Protein AF-A0A235IX48-F1 (afdb_monomer)

Secondary structure (DSSP, 8-state):
----HHHHHHHHHHHGGG-SSHHHHHHHHHHHH-TT-HHHHT--TTS-HHHHHHHHHHHHHHH-EEETTEEHHHHHHHHHHTTS-HHHHHHHHHHHHHHHHHHHHHHHHHHHHHHHHHHHHHHTT--HHHHHHHHHHHHHHHHHHTT-STTS-----S--HHHHHHHHHHHHHHHHHHHHHHHHHHHH-TT-SSHHHHHHHHHHHHTT-S--TTT--SHHHHHGGGHHHHHHHHHHHHHHHHTT-HHHHHHHHT-EE--SSTTS--EETTHHHHHHHHHHHHHHHHHHTS--SSHHHHHHHHHHHHHHTTT-S-HHHHHHHHHHHHHHHHHHS---TTS-HHHHS----GGGT-TTHHHHHHHHHHHTHHHHHHH-TTHHHHHHHHHHHHHHHHHT-SS---SS-S-HHHHHTT---

Foldseek 3Di:
DDDDPVLLVLVLVLCLVQLQALVSVVVLLCQLQNPDDPLVVVQPSHDGSNVRSVSSVVSQVVVAASAPLHRSVLSSLVSVLVVDDPVSVVSSVVSSVVRSVVVVVVVVVVVVVLVVVLVVCLVPPPPPVLLVQLLVLLVQLLCVLQVVDVLAPQDPPDLPQRNLRSNLVVNLVSLVSNLLSLLCCLQRVLVCPCLVSNLVSLLSCLQRQFYDCVSPVALQSGLCSLLSVVLNLLSCLLSCVVSLVLVSNVSQQPHWRHDPPPPDDTFGSLCSQLSCVPRHQSSQCSNVVDPDPQSSQVVSLVSCQVSCVVRDPDSVLSSLRSLVVSLLSLLVTDGDPPQPPVSSQDRRGCQQVDLVSAVSLLVCLQVCVVSVCVNPVCSLVSQVSQLVRLVVVVPVPPDDSNGPRHCSNVSNVVHDD

Nearest PDB structures (foldseek):
  8fbj-assembly1_A  TM=2.636E-01  e=8.096E-01  synthetic construct
  6u1s-assembly1_A  TM=3.062E-01  e=4.103E+00  synthetic construct
  6rrk-assembly2_A  TM=1.353E-01  e=1.940E+00  Homo sapiens
  8tl7-assembly1_U  TM=1.921E-01  e=9.831E+00  synthetic construct

Structure (mmCIF, N/CA/C/O backbone):
data_AF-A0A235IX48-F1
#
_entry.id   AF-A0A235IX48-F1
#
loop_
_atom_site.group_PDB
_atom_site.id
_atom_site.type_symbol
_atom_site.label_atom_id
_atom_site.label_alt_id
_atom_site.label_comp_id
_atom_site.label_asym_id
_atom_site.label_entity_id
_atom_site.label_seq_id
_atom_site.pdbx_PDB_ins_code
_atom_site.Cartn_x
_atom_site.Cartn_y
_atom_site.Cartn_z
_atom_site.occupancy
_atom_site.B_iso_or_equiv
_atom_site.auth_seq_id
_atom_site.auth_comp_id
_atom_site.auth_asym_id
_atom_site.auth_atom_id
_atom_site.pdbx_PDB_model_num
ATOM 1 N N . MET A 1 1 ? -14.666 -2.554 20.106 1.00 59.78 1 MET A N 1
ATOM 2 C CA . MET A 1 1 ? -13.878 -3.597 20.797 1.00 59.78 1 MET A CA 1
ATOM 3 C C . MET A 1 1 ? -14.786 -4.240 21.837 1.00 59.78 1 MET A C 1
ATOM 5 O O . MET A 1 1 ? -15.551 -3.505 22.445 1.00 59.78 1 MET A O 1
ATOM 9 N N . ALA A 1 2 ? -14.784 -5.561 22.005 1.00 76.31 2 ALA A N 1
ATOM 10 C CA . ALA A 1 2 ? -15.552 -6.225 23.061 1.00 76.31 2 ALA A CA 1
ATOM 11 C C . ALA A 1 2 ? -14.559 -6.924 23.994 1.00 76.31 2 ALA A C 1
ATOM 13 O O . ALA A 1 2 ? -13.752 -7.715 23.519 1.00 76.31 2 ALA A O 1
ATOM 14 N N . ILE A 1 3 ? -14.584 -6.577 25.281 1.00 85.75 3 ILE A N 1
ATOM 15 C CA . ILE A 1 3 ? -13.834 -7.276 26.330 1.00 85.75 3 ILE A CA 1
ATOM 16 C C . ILE A 1 3 ? -14.759 -8.329 26.937 1.00 85.75 3 ILE A C 1
ATOM 18 O O . ILE A 1 3 ? -15.940 -8.051 27.162 1.00 85.75 3 ILE A O 1
ATOM 22 N N . SER A 1 4 ? -14.233 -9.522 27.208 1.00 89.75 4 SER A N 1
ATOM 23 C CA . SER A 1 4 ? -14.973 -10.595 27.866 1.00 89.75 4 SER A CA 1
ATOM 24 C C . SER A 1 4 ? -15.568 -10.164 29.213 1.00 89.75 4 SER A C 1
ATOM 26 O O . SER A 1 4 ? -14.981 -9.401 29.987 1.00 89.75 4 SER A O 1
ATOM 28 N N . SER A 1 5 ? -16.753 -10.694 29.531 1.00 89.06 5 SER A N 1
ATOM 29 C CA . SER A 1 5 ? -17.413 -10.458 30.822 1.00 89.06 5 SER A CA 1
ATOM 30 C C . SER A 1 5 ? -16.512 -10.810 32.003 1.00 89.06 5 SER A C 1
ATOM 32 O O . SER A 1 5 ? -16.543 -10.129 33.026 1.00 89.06 5 SER A O 1
ATOM 34 N N . ASP A 1 6 ? -15.684 -11.839 31.843 1.00 92.12 6 ASP A N 1
ATOM 35 C CA . ASP A 1 6 ? -14.804 -12.355 32.886 1.00 92.12 6 ASP A CA 1
ATOM 36 C C . ASP A 1 6 ? -13.704 -11.349 33.232 1.00 92.12 6 ASP A C 1
ATOM 38 O O . ASP A 1 6 ? -13.446 -11.098 34.412 1.00 92.12 6 ASP A O 1
ATOM 42 N N . LEU A 1 7 ? -13.109 -10.693 32.227 1.00 93.25 7 LEU A N 1
ATOM 43 C CA . LEU A 1 7 ? -12.144 -9.618 32.463 1.00 93.25 7 LEU A CA 1
ATOM 44 C C . LEU A 1 7 ? -12.790 -8.412 33.136 1.00 93.25 7 LEU A C 1
ATOM 46 O O . LEU A 1 7 ? -12.218 -7.868 34.081 1.00 93.25 7 LEU A O 1
ATOM 50 N N . ILE A 1 8 ? -14.005 -8.032 32.730 1.00 92.12 8 ILE A N 1
ATOM 51 C CA . ILE A 1 8 ? -14.738 -6.947 33.395 1.00 92.12 8 ILE A CA 1
ATOM 52 C C . ILE A 1 8 ? -14.932 -7.275 34.883 1.00 92.12 8 ILE A C 1
ATOM 54 O O . ILE A 1 8 ? -14.649 -6.431 35.735 1.00 92.12 8 ILE A O 1
ATOM 58 N N . GLN A 1 9 ? -15.334 -8.505 35.222 1.00 94.06 9 GLN A N 1
ATOM 59 C CA . GLN A 1 9 ? -15.523 -8.918 36.618 1.00 94.06 9 GLN A CA 1
ATOM 60 C C . GLN A 1 9 ? -14.233 -8.890 37.443 1.00 94.06 9 GLN A C 1
ATOM 62 O O . GLN A 1 9 ? -14.295 -8.586 38.633 1.00 94.06 9 GLN A O 1
ATOM 67 N N . LYS A 1 10 ? -13.067 -9.146 36.836 1.00 95.25 10 LYS A N 1
ATOM 68 C CA . LYS A 1 10 ? -11.769 -9.016 37.518 1.00 95.25 10 LYS A CA 1
ATOM 69 C C . LYS A 1 10 ? -11.346 -7.553 37.719 1.00 95.25 10 LYS A C 1
ATOM 71 O O . LYS A 1 10 ? -10.757 -7.222 38.744 1.00 95.25 10 LYS A O 1
ATOM 76 N N . ILE A 1 11 ? -11.663 -6.665 36.774 1.00 94.94 11 ILE A N 1
ATOM 77 C CA . ILE A 1 11 ? -11.276 -5.243 36.827 1.00 94.94 11 ILE A CA 1
ATOM 78 C C . ILE A 1 11 ? -12.102 -4.467 37.865 1.00 94.94 11 ILE A C 1
ATOM 80 O O . ILE A 1 11 ? -11.572 -3.609 38.573 1.00 94.94 11 ILE A O 1
ATOM 84 N N . LEU A 1 12 ? -13.401 -4.763 37.990 1.00 94.81 12 LEU A N 1
ATOM 85 C CA . LEU A 1 12 ? -14.306 -4.064 38.912 1.00 94.81 12 LEU A CA 1
ATOM 86 C C . LEU A 1 12 ? -13.809 -3.985 40.372 1.00 94.81 12 LEU A C 1
ATOM 88 O O . LEU A 1 12 ? -13.768 -2.874 40.909 1.00 94.81 12 LEU A O 1
ATOM 92 N N . PRO A 1 13 ? -13.454 -5.094 41.053 1.00 95.19 13 PRO A N 1
ATOM 93 C CA . PRO A 1 13 ? -12.997 -5.046 42.441 1.00 95.19 13 PRO A CA 1
ATOM 94 C C . PRO A 1 13 ? -11.660 -4.315 42.599 1.00 95.19 13 PRO A C 1
ATOM 96 O O . PRO A 1 13 ? -11.435 -3.717 43.646 1.00 95.19 13 PRO A O 1
ATOM 99 N N . LEU A 1 14 ? -10.818 -4.308 41.561 1.00 96.25 14 LEU A N 1
ATOM 100 C CA . LEU A 1 14 ? -9.519 -3.638 41.566 1.00 96.25 14 LEU A CA 1
ATOM 101 C C . LEU A 1 14 ? -9.662 -2.112 41.555 1.00 96.25 14 LEU A C 1
ATOM 103 O O . LEU A 1 14 ? -8.993 -1.416 42.314 1.00 96.25 14 LEU A O 1
ATOM 107 N N . LEU A 1 15 ? -10.559 -1.582 40.720 1.00 95.94 15 LEU A N 1
ATOM 108 C CA . LEU A 1 15 ? -10.712 -0.133 40.554 1.00 95.94 15 LEU A CA 1
ATOM 109 C C . LEU A 1 15 ? -11.521 0.534 41.675 1.00 95.94 15 LEU A C 1
ATOM 111 O O . LEU A 1 15 ? -11.293 1.704 41.983 1.00 95.94 15 LEU A O 1
ATOM 115 N N . ARG A 1 16 ? -12.466 -0.186 42.297 1.00 96.19 16 ARG A N 1
ATOM 116 C CA . ARG A 1 16 ? -13.362 0.358 43.337 1.00 96.19 16 ARG A CA 1
ATOM 117 C C . ARG A 1 16 ? -12.644 1.101 44.476 1.00 96.19 16 ARG A C 1
ATOM 119 O O . ARG A 1 16 ? -13.040 2.238 44.727 1.00 96.19 16 ARG A O 1
ATOM 126 N N . PRO A 1 17 ? -11.629 0.529 45.155 1.00 96.31 17 PRO A N 1
ATOM 127 C CA . PRO A 1 17 ? -10.967 1.214 46.268 1.00 96.31 17 PRO A CA 1
ATOM 128 C C . PRO A 1 17 ? -10.105 2.408 45.829 1.00 96.31 17 PRO A C 1
ATOM 130 O O . PRO A 1 17 ? -9.770 3.256 46.647 1.00 96.31 17 PRO A O 1
ATOM 133 N N . LEU A 1 18 ? -9.749 2.499 44.545 1.00 95.69 18 LEU A N 1
ATOM 134 C CA . LEU A 1 18 ? -8.822 3.510 44.024 1.00 95.69 18 LEU A CA 1
ATOM 135 C C . LEU A 1 18 ? -9.545 4.743 43.467 1.00 95.69 18 LEU A C 1
ATOM 137 O O . LEU A 1 18 ? -8.931 5.780 43.233 1.00 95.69 18 LEU A O 1
ATOM 141 N N . MET A 1 19 ? -10.855 4.638 43.249 1.00 96.31 19 MET A N 1
ATOM 142 C CA . MET A 1 19 ? -11.682 5.642 42.577 1.00 96.31 19 MET A CA 1
ATOM 143 C C . MET A 1 19 ? -12.926 5.987 43.398 1.00 96.31 19 MET A C 1
ATOM 145 O O . MET A 1 19 ? -14.036 6.114 42.869 1.00 96.31 19 MET A O 1
ATOM 149 N N . GLU A 1 20 ? -12.755 6.133 44.708 1.00 95.38 20 GLU A N 1
ATOM 150 C CA . GLU A 1 20 ? -13.860 6.353 45.634 1.00 95.38 20 GLU A CA 1
ATOM 151 C C . GLU A 1 20 ? -14.508 7.728 45.430 1.00 95.38 20 GLU A C 1
ATOM 153 O O . GLU A 1 20 ? -15.734 7.834 45.394 1.00 95.38 20 GLU A O 1
ATOM 158 N N . ASN A 1 21 ? -13.697 8.766 45.199 1.00 96.38 21 ASN A N 1
ATOM 159 C CA . ASN A 1 21 ? -14.169 10.142 45.036 1.00 96.38 21 ASN A CA 1
ATOM 160 C C . ASN A 1 21 ? -13.841 10.757 43.664 1.00 96.38 21 ASN A C 1
ATOM 162 O O . ASN A 1 21 ? -12.989 10.275 42.916 1.00 96.38 21 ASN A O 1
ATOM 166 N N . GLU A 1 22 ? -14.525 11.859 43.335 1.00 96.88 22 GLU A N 1
ATOM 167 C CA . GLU A 1 22 ? -14.370 12.569 42.056 1.00 96.88 22 GLU A CA 1
ATOM 168 C C . GLU A 1 22 ? -12.924 13.016 41.791 1.00 96.88 22 GLU A C 1
ATOM 170 O O . GLU A 1 22 ? -12.446 12.908 40.661 1.00 96.88 22 GLU A O 1
ATOM 175 N N . SER A 1 23 ? -12.217 13.484 42.823 1.00 96.88 23 SER A N 1
ATOM 176 C CA . SER A 1 23 ? -10.844 13.981 42.687 1.00 96.88 23 SER A CA 1
ATOM 177 C C . SER A 1 23 ? -9.891 12.874 42.230 1.00 96.88 23 SER A C 1
ATOM 179 O O . SER A 1 23 ? -9.160 13.046 41.254 1.00 96.88 23 SER A O 1
ATOM 181 N N . GLN A 1 24 ? -9.969 11.696 42.861 1.00 96.69 24 GLN A N 1
ATOM 182 C CA . GLN A 1 24 ? -9.192 10.516 42.471 1.00 96.69 24 GLN A CA 1
ATOM 183 C C . GLN A 1 24 ? -9.496 10.093 41.031 1.00 96.69 24 GLN A C 1
ATOM 185 O O . GLN A 1 24 ? -8.579 9.921 40.228 1.00 96.69 24 GLN A O 1
ATOM 190 N N . ARG A 1 25 ? -10.785 9.982 40.681 1.00 97.62 25 ARG A N 1
ATOM 191 C CA . ARG A 1 25 ? -11.232 9.602 39.329 1.00 97.62 25 ARG A CA 1
ATOM 192 C C . ARG A 1 25 ? -10.644 10.535 38.278 1.00 97.62 25 ARG A C 1
ATOM 194 O O . ARG A 1 25 ? -10.046 10.077 37.308 1.00 97.62 25 ARG A O 1
ATOM 201 N N . ARG A 1 26 ? -10.762 11.846 38.501 1.00 96.56 26 ARG A N 1
ATOM 202 C CA . ARG A 1 26 ? -10.221 12.868 37.603 1.00 96.56 26 ARG A CA 1
ATOM 203 C C . ARG A 1 26 ? -8.697 12.776 37.499 1.00 96.56 26 ARG A C 1
ATOM 205 O O . ARG A 1 26 ? -8.167 12.835 36.394 1.00 96.56 26 ARG A O 1
ATOM 212 N N . GLY A 1 27 ? -8.001 12.587 38.621 1.00 96.94 27 GLY A N 1
ATOM 213 C CA . GLY A 1 27 ? -6.542 12.468 38.660 1.00 96.94 27 GLY A CA 1
ATOM 214 C C . GLY A 1 27 ? -6.005 11.283 37.853 1.00 96.94 27 GLY A C 1
ATOM 215 O O . GLY A 1 27 ? -5.044 11.438 37.099 1.00 96.94 27 GLY A O 1
ATOM 216 N N . TYR A 1 28 ? -6.636 10.111 37.955 1.00 98.00 28 TYR A N 1
ATOM 217 C CA . TYR A 1 28 ? -6.254 8.949 37.147 1.00 98.00 28 TYR A CA 1
ATOM 218 C C . TYR A 1 28 ? -6.565 9.144 35.662 1.00 98.00 28 TYR A C 1
ATOM 220 O O . TYR A 1 28 ? -5.701 8.883 34.828 1.00 98.00 28 TYR A O 1
ATOM 228 N N . LEU A 1 29 ? -7.753 9.654 35.324 1.00 97.25 29 LEU A N 1
ATOM 229 C CA . LEU A 1 29 ? -8.148 9.865 33.927 1.00 97.25 29 LEU A CA 1
ATOM 230 C C . LEU A 1 29 ? -7.257 10.884 33.217 1.00 97.25 29 LEU A C 1
ATOM 232 O O . LEU A 1 29 ? -6.832 10.634 32.093 1.00 97.25 29 LEU A O 1
ATOM 236 N N . ILE A 1 30 ? -6.916 11.994 33.877 1.00 95.81 30 ILE A N 1
ATOM 237 C CA . ILE A 1 30 ? -6.021 13.002 33.300 1.00 95.81 30 ILE A CA 1
ATOM 238 C C . ILE A 1 30 ? -4.620 12.429 33.076 1.00 95.81 30 ILE A C 1
ATOM 240 O O . ILE A 1 30 ? -4.029 12.669 32.026 1.00 95.81 30 ILE A O 1
ATOM 244 N N . ARG A 1 31 ? -4.082 11.654 34.026 1.00 96.00 31 ARG A N 1
ATOM 245 C CA . ARG A 1 31 ? -2.760 11.027 33.865 1.00 96.00 31 ARG A CA 1
ATOM 246 C C . ARG A 1 31 ? -2.745 9.971 32.761 1.00 96.00 31 ARG A C 1
ATOM 248 O O . ARG A 1 31 ? -1.765 9.881 32.033 1.00 96.00 31 ARG A O 1
ATOM 255 N N . ALA A 1 32 ? -3.818 9.194 32.632 1.00 95.50 32 ALA A N 1
ATOM 256 C CA . ALA A 1 32 ? -3.902 8.115 31.653 1.00 95.50 32 ALA A CA 1
ATOM 257 C C . ALA A 1 32 ? -4.197 8.607 30.232 1.00 95.50 32 ALA A C 1
ATOM 259 O O . ALA A 1 32 ? -3.683 8.041 29.270 1.00 95.50 32 ALA A O 1
ATOM 260 N N . LEU A 1 33 ? -5.035 9.638 30.094 1.00 94.38 33 LEU A N 1
ATOM 261 C CA . LEU A 1 33 ? -5.632 10.026 28.813 1.00 94.38 33 LEU A CA 1
ATOM 262 C C . LEU A 1 33 ? -5.262 11.457 28.373 1.00 94.38 33 LEU A C 1
ATOM 264 O O . LEU A 1 33 ? -5.494 11.819 27.219 1.00 94.38 33 LEU A O 1
ATOM 268 N N . GLY A 1 34 ? -4.694 12.268 29.271 1.00 93.00 34 GLY A N 1
ATOM 269 C CA . GLY A 1 34 ? -4.391 13.688 29.069 1.00 93.00 34 GLY A CA 1
ATOM 270 C C . GLY A 1 34 ? -5.505 14.630 29.545 1.00 93.00 34 GLY A C 1
ATOM 271 O O . GLY A 1 34 ? -6.558 14.209 30.015 1.00 93.00 34 GLY A O 1
ATOM 272 N N . THR A 1 35 ? -5.292 15.941 29.437 1.00 85.38 35 THR A N 1
ATOM 273 C CA . THR A 1 35 ? -6.339 16.951 29.668 1.00 85.38 35 THR A CA 1
ATOM 274 C C . THR A 1 35 ? -7.101 17.172 28.357 1.00 85.38 35 THR A C 1
ATOM 276 O O . THR A 1 35 ? -6.477 17.612 27.396 1.00 85.38 35 THR A O 1
ATOM 279 N N . ASN A 1 36 ? -8.416 16.914 28.306 1.00 81.44 36 ASN A N 1
ATOM 280 C CA . ASN A 1 36 ? -9.306 17.074 27.127 1.00 81.44 36 ASN A CA 1
ATOM 281 C C . ASN A 1 36 ? -9.435 15.872 26.173 1.00 81.44 36 ASN A C 1
ATOM 283 O O . ASN A 1 36 ? -9.589 16.039 24.964 1.00 81.44 36 ASN A O 1
ATOM 287 N N . THR A 1 37 ? -9.431 14.648 26.696 1.00 84.56 37 THR A N 1
ATOM 288 C CA . THR A 1 37 ? -9.814 13.474 25.894 1.00 84.56 37 THR A CA 1
ATOM 289 C C . THR A 1 37 ? -11.340 13.409 25.744 1.00 84.56 37 THR A C 1
ATOM 291 O O . THR A 1 37 ? -12.023 13.508 26.766 1.00 84.56 37 THR A O 1
ATOM 294 N N . PRO A 1 38 ? -11.900 13.164 24.540 1.00 85.94 38 PRO A N 1
ATOM 295 C CA . PRO A 1 38 ? -13.350 13.119 24.321 1.00 85.94 38 PRO A CA 1
ATOM 296 C C . PRO A 1 38 ? -14.118 12.211 25.290 1.00 85.94 38 PRO A C 1
ATOM 298 O O . PRO A 1 38 ? -15.172 12.593 25.790 1.00 85.94 38 PRO A O 1
ATOM 301 N N . VAL A 1 39 ? -13.543 11.054 25.636 1.00 87.88 39 VAL A N 1
ATOM 302 C CA . VAL A 1 39 ? -14.143 10.094 26.576 1.00 87.88 39 VAL A CA 1
ATOM 303 C C . VAL A 1 39 ? -14.400 10.685 27.967 1.00 87.88 39 VAL A C 1
ATOM 305 O O . VAL A 1 39 ? -15.334 10.277 28.647 1.00 87.88 39 VAL A O 1
ATOM 308 N N . GLN A 1 40 ? -13.635 11.697 28.396 1.00 87.94 40 GLN A N 1
ATOM 309 C CA . GLN A 1 40 ? -13.856 12.347 29.692 1.00 87.94 40 GLN A CA 1
ATOM 310 C C . GLN A 1 40 ? -15.168 13.138 29.728 1.00 87.94 40 GLN A C 1
ATOM 312 O O . GLN A 1 40 ? -15.763 13.256 30.795 1.00 87.94 40 GLN A O 1
ATOM 317 N N . TYR A 1 41 ? -15.648 13.642 28.586 1.00 89.19 41 TYR A N 1
ATOM 318 C CA . TYR A 1 41 ? -16.906 14.392 28.511 1.00 89.19 41 TYR A CA 1
ATOM 319 C C . TYR A 1 41 ? -18.146 13.495 28.610 1.00 89.19 41 TYR A C 1
ATOM 321 O O . TYR A 1 41 ? -19.230 13.988 28.907 1.00 89.19 41 TYR A O 1
ATOM 329 N N . HIS A 1 42 ? -17.995 12.186 28.393 1.00 90.06 42 HIS A N 1
ATOM 330 C CA . HIS A 1 42 ? -19.080 11.209 28.530 1.00 90.06 42 HIS A CA 1
ATOM 331 C C . HIS A 1 42 ? -19.199 10.655 29.957 1.00 90.06 42 HIS A C 1
ATOM 333 O O . HIS A 1 42 ? -20.180 9.998 30.306 1.00 90.06 42 HIS A O 1
ATOM 339 N N . LEU A 1 43 ? -18.204 10.919 30.809 1.00 94.00 43 LEU A N 1
ATOM 340 C CA . LEU A 1 43 ? -18.138 10.374 32.157 1.00 94.00 43 LEU A CA 1
ATOM 341 C C . LEU A 1 43 ? -18.693 11.359 33.184 1.00 94.00 43 LEU A C 1
ATOM 343 O O . LEU A 1 43 ? -18.150 12.436 33.422 1.00 94.00 43 LEU A O 1
ATOM 347 N N . VAL A 1 44 ? -19.744 10.937 33.883 1.00 95.06 44 VAL A N 1
ATOM 348 C CA . VAL A 1 44 ? -20.315 11.690 35.003 1.00 95.06 44 VAL A CA 1
ATOM 349 C C . VAL A 1 44 ? -19.575 11.322 36.296 1.00 95.06 44 VAL A C 1
ATOM 351 O O . VAL A 1 44 ? -19.901 10.339 36.969 1.00 95.06 44 VAL A O 1
ATOM 354 N N . LEU A 1 45 ? -18.545 12.106 36.638 1.00 95.62 45 LEU A N 1
ATOM 355 C CA . LEU A 1 45 ? -17.584 11.781 37.706 1.00 95.62 45 LEU A CA 1
ATOM 356 C C . LEU A 1 45 ? -18.156 11.800 39.131 1.00 95.62 45 LEU A C 1
ATOM 358 O O . LEU A 1 45 ? -17.515 11.254 40.025 1.00 95.62 45 LEU A O 1
ATOM 362 N N . ASN A 1 46 ? -19.328 12.394 39.363 1.00 94.31 46 ASN A N 1
ATOM 363 C CA . ASN A 1 46 ? -19.963 12.493 40.684 1.00 94.31 46 ASN A CA 1
ATOM 364 C C . ASN A 1 46 ? -20.984 11.369 40.968 1.00 94.31 46 ASN A C 1
ATOM 366 O O . ASN A 1 46 ? -21.691 11.406 41.973 1.00 94.31 46 ASN A O 1
ATOM 370 N N . THR A 1 47 ? -21.064 10.352 40.105 1.00 95.56 47 THR A N 1
ATOM 371 C CA . THR A 1 47 ? -21.942 9.189 40.309 1.00 95.56 47 THR A CA 1
ATOM 372 C C . THR A 1 47 ? -21.408 8.234 41.391 1.00 95.56 47 THR A C 1
ATOM 374 O O . THR A 1 47 ? -20.205 8.213 41.664 1.00 95.56 47 THR A O 1
ATOM 377 N N . PRO A 1 48 ? -22.257 7.407 42.032 1.00 97.31 48 PRO A N 1
ATOM 378 C CA . PRO A 1 48 ? -21.788 6.398 42.985 1.00 97.31 48 PRO A CA 1
ATOM 379 C C . PRO A 1 48 ? -20.762 5.442 42.359 1.00 97.31 48 PRO A C 1
ATOM 381 O O . PRO A 1 48 ? -20.940 5.021 41.216 1.00 97.31 48 PRO A O 1
ATOM 384 N N . THR A 1 49 ? -19.725 5.041 43.107 1.00 95.88 49 THR A N 1
ATOM 385 C CA . THR A 1 49 ? -18.603 4.215 42.598 1.00 95.88 49 THR A CA 1
ATOM 386 C C . THR A 1 49 ? -19.073 2.938 41.895 1.00 95.88 49 THR A C 1
ATOM 388 O O . THR A 1 49 ? -18.558 2.584 40.838 1.00 95.88 49 THR A O 1
ATOM 391 N N . ASN A 1 50 ? -20.109 2.282 42.426 1.00 94.25 50 ASN A N 1
ATOM 392 C CA . ASN A 1 50 ? -20.667 1.054 41.850 1.00 94.25 50 ASN A CA 1
ATOM 393 C C . ASN A 1 50 ? -21.292 1.245 40.460 1.00 94.25 50 ASN A C 1
ATOM 395 O O . ASN A 1 50 ? -21.353 0.282 39.703 1.00 94.25 50 ASN A O 1
ATOM 399 N N . ASN A 1 51 ? -21.710 2.466 40.121 1.00 95.56 51 ASN A N 1
ATOM 400 C CA . ASN A 1 51 ? -22.241 2.814 38.804 1.00 95.56 51 ASN A CA 1
ATOM 401 C C . ASN A 1 51 ? -21.150 3.426 37.916 1.00 95.56 51 ASN A C 1
ATOM 403 O O . ASN A 1 51 ? -21.109 3.167 36.716 1.00 95.56 51 ASN A O 1
ATOM 407 N N . PHE A 1 52 ? -20.247 4.205 38.517 1.00 96.75 52 PHE A N 1
ATOM 408 C CA . PHE A 1 52 ? -19.167 4.884 37.812 1.00 96.75 52 PHE A CA 1
ATOM 409 C C . PHE A 1 52 ? -18.202 3.901 37.138 1.00 96.75 52 PHE A C 1
ATOM 411 O O . PHE A 1 52 ? -17.921 4.050 35.955 1.00 96.75 52 PHE A O 1
ATOM 418 N N . ILE A 1 53 ? -17.711 2.886 37.862 1.00 97.06 53 ILE A N 1
ATOM 419 C CA . ILE A 1 53 ? -16.657 1.996 37.343 1.00 97.06 53 ILE A CA 1
ATOM 420 C C . ILE A 1 53 ? -17.125 1.152 36.143 1.00 97.06 53 ILE A C 1
ATOM 422 O O . ILE A 1 53 ? -16.409 1.138 35.143 1.00 97.06 53 ILE A O 1
ATOM 426 N N . PRO A 1 54 ? -18.303 0.491 36.158 1.00 95.50 54 PRO A N 1
ATOM 427 C CA . PRO A 1 54 ? -18.796 -0.201 34.966 1.00 95.50 54 PRO A CA 1
ATOM 428 C C . PRO A 1 54 ? -18.961 0.734 33.762 1.00 95.50 54 PRO A C 1
ATOM 430 O O . PRO A 1 54 ? -18.561 0.380 32.655 1.00 95.50 54 PRO A O 1
ATOM 433 N N . ASN A 1 55 ? -19.499 1.940 33.982 1.00 95.81 55 ASN A N 1
ATOM 434 C CA . ASN A 1 55 ? -19.660 2.929 32.917 1.00 95.81 55 ASN A CA 1
ATOM 435 C C . ASN A 1 55 ? -18.305 3.371 32.347 1.00 95.81 55 ASN A C 1
ATOM 437 O O . ASN A 1 55 ? -18.133 3.430 31.137 1.00 95.81 55 ASN A O 1
ATOM 441 N N . LEU A 1 56 ? -17.320 3.603 33.218 1.00 97.00 56 LEU A N 1
ATOM 442 C CA . LEU A 1 56 ? -15.955 3.937 32.829 1.00 97.00 56 LEU A CA 1
ATOM 443 C C . LEU A 1 56 ? -15.332 2.858 31.940 1.00 97.00 56 LEU A C 1
ATOM 445 O O . LEU A 1 56 ? -14.775 3.181 30.896 1.00 97.00 56 LEU A O 1
ATOM 449 N N . ILE A 1 57 ? -15.422 1.586 32.339 1.00 96.25 57 ILE A N 1
ATOM 450 C CA . ILE A 1 57 ? -14.862 0.481 31.552 1.00 96.25 57 ILE A CA 1
ATOM 451 C C . ILE A 1 57 ? -15.518 0.441 30.169 1.00 96.25 57 ILE A C 1
ATOM 453 O O . ILE A 1 57 ? -14.808 0.378 29.169 1.00 96.25 57 ILE A O 1
ATOM 457 N N . ASN A 1 58 ? -16.849 0.540 30.101 1.00 93.56 58 ASN A N 1
ATOM 458 C CA . ASN A 1 58 ? -17.579 0.522 28.834 1.00 93.56 58 ASN A CA 1
ATOM 459 C C . ASN A 1 58 ? -17.178 1.682 27.916 1.00 93.56 58 ASN A C 1
ATOM 461 O O . ASN A 1 58 ? -16.895 1.451 26.744 1.00 93.56 58 ASN A O 1
ATOM 465 N N . GLU A 1 59 ? -17.090 2.902 28.447 1.00 95.31 59 GLU A N 1
ATOM 466 C CA . GLU A 1 59 ? -16.670 4.076 27.678 1.00 95.31 59 GLU A CA 1
ATOM 467 C C . GLU A 1 59 ? -15.218 3.956 27.193 1.00 95.31 59 GLU A C 1
ATOM 469 O O . GLU A 1 59 ? -14.932 4.276 26.045 1.00 95.31 59 GLU A O 1
ATOM 474 N N . LEU A 1 60 ? -14.293 3.430 28.006 1.00 94.94 60 LEU A N 1
ATOM 475 C CA . LEU A 1 60 ? -12.902 3.216 27.581 1.00 94.94 60 LEU A CA 1
ATOM 476 C C . LEU A 1 60 ? -12.771 2.119 26.521 1.00 94.94 60 LEU A C 1
ATOM 478 O O . LEU A 1 60 ? -11.963 2.239 25.601 1.00 94.94 60 LEU A O 1
ATOM 482 N N . VAL A 1 61 ? -13.565 1.054 26.631 1.00 91.56 61 VAL A N 1
ATOM 483 C CA . VAL A 1 61 ? -13.610 -0.025 25.636 1.00 91.56 61 VAL A CA 1
ATOM 484 C C . VAL A 1 61 ? -14.230 0.460 24.326 1.00 91.56 61 VAL A C 1
ATOM 486 O O . VAL A 1 61 ? -13.741 0.103 23.251 1.00 91.56 61 VAL A O 1
ATOM 489 N N . ALA A 1 62 ? -15.275 1.286 24.403 1.00 88.69 62 ALA A N 1
ATOM 490 C CA . ALA A 1 62 ? -15.905 1.915 23.247 1.00 88.69 62 ALA A CA 1
ATOM 491 C C . ALA A 1 62 ? -14.976 2.938 22.578 1.00 88.69 62 ALA A C 1
ATOM 493 O O . ALA A 1 62 ? -14.904 2.984 21.353 1.00 88.69 62 ALA A O 1
ATOM 494 N N . PHE A 1 63 ? -14.228 3.703 23.377 1.00 90.62 63 PHE A N 1
ATOM 495 C CA . PHE A 1 63 ? -13.220 4.645 22.897 1.00 90.62 63 PHE A CA 1
ATOM 496 C C . PHE A 1 63 ? -12.065 3.940 22.167 1.00 90.62 63 PHE A C 1
ATOM 498 O O . PHE A 1 63 ? -11.514 4.487 21.216 1.00 90.62 63 PHE A O 1
ATOM 505 N N . GLY A 1 64 ? -11.731 2.707 22.561 1.00 91.81 64 GLY A N 1
ATOM 506 C CA . GLY A 1 64 ? -10.735 1.883 21.880 1.00 91.81 64 GLY A CA 1
ATOM 507 C C . GLY A 1 64 ? -9.314 2.214 22.326 1.00 91.81 64 GLY A C 1
ATOM 508 O O . GLY A 1 64 ? -8.920 1.872 23.442 1.00 91.81 64 GLY A O 1
ATOM 509 N N . GLU A 1 65 ? -8.528 2.848 21.459 1.00 90.75 65 GLU A N 1
ATOM 510 C CA . GLU A 1 65 ? -7.105 3.124 21.684 1.00 90.75 65 GLU A CA 1
ATOM 511 C C . GLU A 1 65 ? -6.833 4.623 21.856 1.00 90.75 65 GLU A C 1
ATOM 513 O O . GLU A 1 65 ? -7.394 5.457 21.150 1.00 90.75 65 GLU A O 1
ATOM 518 N N . ILE A 1 66 ? -5.958 4.983 22.803 1.00 89.56 66 ILE A N 1
ATOM 519 C CA . ILE A 1 66 ? -5.512 6.384 22.974 1.00 89.56 66 ILE A CA 1
ATOM 520 C C . ILE A 1 66 ? -4.369 6.746 22.027 1.00 89.56 66 ILE A C 1
ATOM 522 O O . ILE A 1 66 ? -4.165 7.907 21.678 1.00 89.56 66 ILE A O 1
ATOM 526 N N . SER A 1 67 ? -3.612 5.733 21.640 1.00 81.38 67 SER A N 1
ATOM 527 C CA . SER A 1 67 ? -2.556 5.748 20.648 1.00 81.38 67 SER A CA 1
ATOM 528 C C . SER A 1 67 ? -2.425 4.316 20.138 1.00 81.38 67 SER A C 1
ATOM 530 O O . SER A 1 67 ? -2.856 3.395 20.834 1.00 81.38 67 SER A O 1
ATOM 532 N N . PRO A 1 68 ? -1.790 4.093 18.993 1.00 77.62 68 PRO A N 1
ATOM 533 C CA . PRO A 1 68 ? -1.863 2.798 18.337 1.00 77.62 68 PRO A CA 1
ATOM 534 C C . PRO A 1 68 ? -1.216 1.700 19.160 1.00 77.62 68 PRO A C 1
ATOM 536 O O . PRO A 1 68 ? -0.130 1.890 19.719 1.00 77.62 68 PR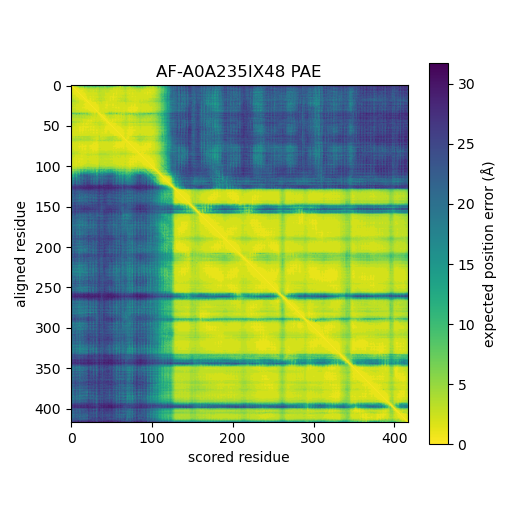O A O 1
ATOM 539 N N . GLY A 1 69 ? -1.909 0.573 19.281 1.00 80.44 69 GLY A N 1
ATOM 540 C CA . GLY A 1 69 ? -1.493 -0.542 20.127 1.00 80.44 69 GLY A CA 1
ATOM 541 C C . GLY A 1 69 ? -1.561 -0.240 21.627 1.00 80.44 69 GLY A C 1
ATOM 542 O O . GLY A 1 69 ? -1.087 -1.040 22.438 1.00 80.44 69 GLY A O 1
ATOM 543 N N . LYS A 1 70 ? -2.145 0.898 22.025 1.00 86.31 70 LYS A N 1
ATOM 544 C CA . LYS A 1 70 ? -2.354 1.281 23.423 1.00 86.31 70 LYS A CA 1
ATOM 545 C C . LYS A 1 70 ? -3.845 1.501 23.702 1.00 86.31 70 LYS A C 1
ATOM 547 O O . LYS A 1 70 ? -4.331 2.639 23.657 1.00 86.31 70 LYS A O 1
ATOM 552 N N . PRO A 1 71 ? -4.580 0.426 24.049 1.00 93.31 71 PRO A N 1
ATOM 553 C CA . PRO A 1 71 ? -5.967 0.522 24.484 1.00 93.31 71 PRO A CA 1
ATOM 554 C C . PRO A 1 71 ? -6.121 1.496 25.655 1.00 93.31 71 PRO A C 1
ATOM 556 O O . PRO A 1 71 ? -5.319 1.487 26.593 1.00 93.31 71 PRO A O 1
ATOM 559 N N . ALA A 1 72 ? -7.175 2.308 25.634 1.00 95.12 72 ALA A N 1
ATOM 560 C CA . ALA A 1 72 ? -7.439 3.320 26.656 1.00 95.12 72 ALA A CA 1
ATOM 561 C C . ALA A 1 72 ? -7.567 2.708 28.058 1.00 95.12 72 ALA A C 1
ATOM 563 O O . ALA A 1 72 ? -7.059 3.251 29.039 1.00 95.12 72 ALA A O 1
ATOM 564 N N . LEU A 1 73 ? -8.184 1.526 28.138 1.00 96.62 73 LEU A N 1
ATOM 565 C CA . LEU A 1 73 ? -8.279 0.759 29.375 1.00 96.62 73 LEU A CA 1
ATOM 566 C C . LEU A 1 73 ? -6.904 0.299 29.883 1.00 96.62 73 LEU A C 1
ATOM 568 O O . LEU A 1 73 ? -6.640 0.392 31.079 1.00 96.62 73 LEU A O 1
ATOM 572 N N . CYS A 1 74 ? -6.010 -0.141 28.991 1.00 96.44 74 CYS A N 1
ATOM 573 C CA . CYS A 1 74 ? -4.644 -0.506 29.370 1.00 96.44 74 CYS A CA 1
ATOM 574 C C . CYS A 1 74 ? -3.869 0.709 29.885 1.00 96.44 74 CYS A C 1
ATOM 576 O O . CYS A 1 74 ? -3.199 0.606 30.905 1.00 96.44 74 CYS A O 1
ATOM 578 N N . ALA A 1 75 ? -4.007 1.867 29.235 1.00 96.50 75 ALA A N 1
ATOM 579 C CA . ALA A 1 75 ? -3.367 3.100 29.686 1.00 96.50 75 ALA A CA 1
ATOM 580 C C . ALA A 1 75 ? -3.816 3.509 31.097 1.00 96.50 75 ALA A C 1
ATOM 582 O O . ALA A 1 75 ? -2.993 3.920 31.913 1.00 96.50 75 ALA A O 1
ATOM 583 N N . LEU A 1 76 ? -5.108 3.359 31.406 1.00 97.88 76 LEU A N 1
ATOM 584 C CA . LEU A 1 76 ? -5.627 3.611 32.748 1.00 97.88 76 LEU A CA 1
ATOM 585 C C . LEU A 1 76 ? -5.019 2.658 33.783 1.00 97.88 76 LEU A C 1
ATOM 587 O O . LEU A 1 76 ? -4.565 3.104 34.835 1.00 97.88 76 LEU A O 1
ATOM 591 N N . LEU A 1 77 ? -5.002 1.359 33.480 1.00 97.75 77 LEU A N 1
ATOM 592 C CA . LEU A 1 77 ? -4.448 0.341 34.370 1.00 97.75 77 LEU A CA 1
ATOM 593 C C . LEU A 1 77 ? -2.943 0.540 34.606 1.00 97.75 77 LEU A C 1
ATOM 595 O O . LEU A 1 77 ? -2.494 0.403 35.739 1.00 97.75 77 LEU A O 1
ATOM 599 N N . GLU A 1 78 ? -2.183 0.936 33.582 1.00 97.62 78 GLU A N 1
ATOM 600 C CA . GLU A 1 78 ? -0.757 1.270 33.699 1.00 97.62 78 GLU A CA 1
ATOM 601 C C . GLU A 1 78 ? -0.509 2.443 34.654 1.00 97.62 78 GLU A C 1
ATOM 603 O O . GLU A 1 78 ? 0.407 2.381 35.463 1.00 97.62 78 GLU A O 1
ATOM 608 N N . VAL A 1 79 ? -1.330 3.496 34.617 1.00 97.62 79 VAL A N 1
ATOM 609 C CA . VAL A 1 79 ? -1.189 4.613 35.570 1.00 97.62 79 VAL A CA 1
ATOM 610 C C . VAL A 1 79 ? -1.527 4.173 36.989 1.00 97.62 79 VAL A C 1
ATOM 612 O O . VAL A 1 79 ? -0.840 4.554 37.931 1.00 97.62 79 VAL A O 1
ATOM 615 N N . ILE A 1 80 ? -2.581 3.375 37.154 1.00 97.81 80 ILE A N 1
ATOM 616 C CA . ILE A 1 80 ? -2.993 2.872 38.467 1.00 97.81 80 ILE A CA 1
ATOM 617 C C . ILE A 1 80 ? -1.916 1.975 39.077 1.00 97.81 80 ILE A C 1
ATOM 619 O O . ILE A 1 80 ? -1.652 2.062 40.273 1.00 97.81 80 ILE A O 1
ATOM 623 N N . ARG A 1 81 ? -1.271 1.149 38.250 1.00 97.69 81 ARG A N 1
ATOM 624 C CA . ARG A 1 81 ? -0.169 0.267 38.638 1.00 97.69 81 ARG A CA 1
ATOM 625 C C . ARG A 1 81 ? 0.953 1.001 39.370 1.00 97.69 81 ARG A C 1
ATOM 627 O O . ARG A 1 81 ? 1.526 0.446 40.302 1.00 97.69 81 ARG A O 1
ATOM 634 N N . GLU A 1 82 ? 1.256 2.235 38.982 1.00 97.44 82 GLU A N 1
ATOM 635 C CA . GLU A 1 82 ? 2.335 3.015 39.597 1.00 97.44 82 GLU A CA 1
ATOM 636 C C . GLU A 1 82 ? 2.007 3.495 41.024 1.00 97.44 82 GLU A C 1
ATOM 638 O O . GLU A 1 82 ? 2.923 3.773 41.795 1.00 97.44 82 GLU A O 1
ATOM 643 N N . ASP A 1 83 ? 0.726 3.520 41.411 1.00 96.25 83 ASP A N 1
ATOM 644 C CA . ASP A 1 83 ? 0.259 4.055 42.700 1.00 96.25 83 ASP A CA 1
ATOM 645 C C . ASP A 1 83 ? -0.191 2.973 43.705 1.00 96.25 83 ASP A C 1
ATOM 647 O O . ASP A 1 83 ? -0.693 3.298 44.785 1.00 96.25 83 ASP A O 1
ATOM 651 N N . VAL A 1 84 ? -0.046 1.687 43.374 1.00 95.94 84 VAL A N 1
ATOM 652 C CA . VAL A 1 84 ? -0.515 0.565 44.210 1.00 95.94 84 VAL A CA 1
ATOM 653 C C . VAL A 1 84 ? 0.628 -0.295 44.761 1.00 95.94 84 VAL A C 1
ATOM 655 O O . VAL A 1 84 ? 1.768 -0.228 44.299 1.00 95.94 84 VAL A O 1
ATOM 658 N N . GLY A 1 85 ? 0.321 -1.112 45.775 1.00 96.56 85 GLY A N 1
ATOM 659 C CA . GLY A 1 85 ? 1.247 -2.100 46.338 1.00 96.56 85 GLY A CA 1
ATOM 660 C C . GLY A 1 85 ? 1.605 -3.218 45.352 1.00 96.56 85 GLY A C 1
ATOM 661 O O . GLY A 1 85 ? 0.898 -3.450 44.371 1.00 96.56 85 GLY A O 1
ATOM 662 N N . GLU A 1 86 ? 2.716 -3.915 45.611 1.00 95.88 86 GLU A N 1
ATOM 663 C CA . GLU A 1 86 ? 3.248 -4.966 44.724 1.00 95.88 86 GLU A CA 1
ATOM 664 C C . GLU A 1 86 ? 2.261 -6.116 44.470 1.00 95.88 86 GLU A C 1
ATOM 666 O O . GLU A 1 86 ? 2.201 -6.655 43.368 1.00 95.88 86 GLU A O 1
ATOM 671 N N . ASP A 1 87 ? 1.432 -6.456 45.453 1.00 94.44 87 ASP A N 1
ATOM 672 C CA . ASP A 1 87 ? 0.368 -7.454 45.333 1.00 94.44 87 ASP A CA 1
ATOM 673 C C . ASP A 1 87 ? -0.671 -7.075 44.262 1.00 94.44 87 ASP A C 1
ATOM 675 O O . ASP A 1 87 ? -1.039 -7.885 43.404 1.00 94.44 87 ASP A O 1
ATOM 679 N N . VAL A 1 88 ? -1.101 -5.813 44.261 1.00 95.19 88 VAL A N 1
ATOM 680 C CA . VAL A 1 88 ? -2.045 -5.292 43.268 1.00 95.19 88 VAL A CA 1
ATOM 681 C C . VAL A 1 88 ? -1.358 -5.097 41.915 1.00 95.19 88 VAL A C 1
ATOM 683 O O . VAL A 1 88 ? -1.980 -5.376 40.890 1.00 95.19 88 VAL A O 1
ATOM 686 N N . LYS A 1 89 ? -0.078 -4.694 41.876 1.00 97.38 89 LYS A N 1
ATOM 687 C CA . LYS A 1 89 ? 0.686 -4.574 40.618 1.00 97.38 89 LYS A CA 1
ATOM 688 C C . LYS A 1 89 ? 0.725 -5.882 39.841 1.00 97.38 89 LYS A C 1
ATOM 690 O O . LYS A 1 89 ? 0.440 -5.865 38.648 1.00 97.38 89 LYS A O 1
ATOM 695 N N . VAL A 1 90 ? 1.003 -7.003 40.512 1.00 96.31 90 VAL A N 1
ATOM 696 C CA . VAL A 1 90 ? 1.007 -8.333 39.876 1.00 96.31 90 VAL A CA 1
ATOM 697 C C . VAL A 1 90 ? -0.358 -8.642 39.256 1.00 96.31 90 VAL A C 1
ATOM 699 O O . VAL A 1 90 ? -0.432 -9.069 38.107 1.00 96.31 90 VAL A O 1
ATOM 702 N N . SER A 1 91 ? -1.444 -8.337 39.971 1.00 95.69 91 SER A N 1
ATOM 703 C CA . SER A 1 91 ? -2.808 -8.536 39.462 1.00 95.69 91 SER A CA 1
ATOM 704 C C . SER A 1 91 ? -3.113 -7.653 38.240 1.00 95.69 91 SER A C 1
ATOM 706 O O . SER A 1 91 ? -3.769 -8.096 37.297 1.00 95.69 91 SER A O 1
ATOM 708 N N . ILE A 1 92 ? -2.630 -6.404 38.229 1.00 97.00 92 ILE A N 1
ATOM 709 C CA . ILE A 1 92 ? -2.753 -5.506 37.070 1.00 97.00 92 ILE A CA 1
ATOM 710 C C . ILE A 1 92 ? -1.938 -6.034 35.886 1.00 97.00 92 ILE A C 1
ATOM 712 O O . ILE A 1 92 ? -2.431 -6.008 34.760 1.00 97.00 92 ILE A O 1
ATOM 716 N N . ASP A 1 93 ? -0.723 -6.528 36.120 1.00 95.75 93 ASP A N 1
ATOM 717 C CA . ASP A 1 93 ? 0.154 -7.056 35.072 1.00 95.75 93 ASP A CA 1
ATOM 718 C C . ASP A 1 93 ? -0.458 -8.287 34.384 1.00 95.75 93 ASP A C 1
ATOM 720 O O . ASP A 1 93 ? -0.434 -8.390 33.153 1.00 95.75 93 ASP A O 1
ATOM 724 N N . GLU A 1 94 ? -1.090 -9.178 35.152 1.00 96.12 94 GLU A N 1
ATOM 725 C CA . GLU A 1 94 ? -1.858 -10.304 34.610 1.00 96.12 94 GLU A CA 1
ATOM 726 C C . GLU A 1 94 ? -3.060 -9.831 33.779 1.00 96.12 94 GLU A C 1
ATOM 728 O O . GLU A 1 94 ? -3.251 -10.292 32.653 1.00 96.12 94 GLU A O 1
ATOM 733 N N . LEU A 1 95 ? -3.824 -8.850 34.270 1.00 96.06 95 LEU A N 1
ATOM 734 C CA . LEU A 1 95 ? -4.954 -8.280 33.528 1.00 96.06 95 LEU A CA 1
ATOM 735 C C . LEU A 1 95 ? -4.526 -7.605 32.226 1.00 96.06 95 LEU A C 1
ATOM 737 O O . LEU A 1 95 ? -5.167 -7.790 31.193 1.00 96.06 95 LEU A O 1
ATOM 741 N N . LEU A 1 96 ? -3.443 -6.829 32.252 1.00 95.00 96 LEU A N 1
ATOM 742 C CA . LEU A 1 96 ? -2.892 -6.189 31.060 1.00 95.00 96 LEU A CA 1
ATOM 743 C C . LEU A 1 96 ? -2.484 -7.230 30.018 1.00 95.00 96 LEU A C 1
ATOM 745 O O . LEU A 1 96 ? -2.740 -7.037 28.827 1.00 95.00 96 LEU A O 1
ATOM 749 N N . LYS A 1 97 ? -1.877 -8.338 30.456 1.00 93.12 97 LYS A N 1
ATOM 750 C CA . LYS A 1 97 ? -1.518 -9.454 29.581 1.00 93.12 97 LYS A CA 1
ATOM 751 C C . LYS A 1 97 ? -2.759 -10.102 28.961 1.00 93.12 97 LYS A C 1
ATOM 753 O O . LYS A 1 97 ? -2.783 -10.273 27.742 1.00 93.12 97 LYS A O 1
ATOM 758 N N . ASP A 1 98 ? -3.780 -10.400 29.762 1.00 93.50 98 ASP A N 1
ATOM 759 C CA . ASP A 1 98 ? -5.016 -11.032 29.290 1.00 93.50 98 ASP A CA 1
ATOM 760 C C . ASP A 1 98 ? -5.774 -10.135 28.292 1.00 93.50 98 ASP A C 1
ATOM 762 O O . ASP A 1 98 ? -6.150 -10.594 27.215 1.00 93.50 98 ASP A O 1
ATOM 766 N N . ILE A 1 99 ? -5.931 -8.837 28.592 1.00 90.94 99 ILE A N 1
ATOM 767 C CA . ILE A 1 99 ? -6.606 -7.869 27.704 1.00 90.94 99 ILE A CA 1
ATOM 768 C C . ILE A 1 99 ? -5.876 -7.768 26.359 1.00 90.94 99 ILE A C 1
ATOM 770 O O . ILE A 1 99 ? -6.506 -7.777 25.300 1.00 90.94 99 ILE A O 1
ATOM 774 N N . ARG A 1 100 ? -4.539 -7.677 26.378 1.00 88.69 100 ARG A N 1
ATOM 775 C CA . ARG A 1 100 ? -3.735 -7.597 25.149 1.00 88.69 100 ARG A CA 1
ATOM 776 C C . ARG A 1 100 ? -3.847 -8.880 24.325 1.00 88.69 100 ARG A C 1
ATOM 778 O O . ARG A 1 100 ? -3.994 -8.799 23.108 1.00 88.69 100 ARG A O 1
ATOM 785 N N . ALA A 1 101 ? -3.825 -10.046 24.969 1.00 85.75 101 ALA A N 1
ATOM 786 C CA . ALA A 1 101 ? -4.006 -11.327 24.292 1.00 85.75 101 ALA A CA 1
ATOM 787 C C . ALA A 1 101 ? -5.405 -11.457 23.663 1.00 85.75 101 ALA A C 1
ATOM 789 O O . ALA A 1 101 ? -5.525 -11.900 22.519 1.00 85.75 101 ALA A O 1
ATOM 790 N N . GLU A 1 102 ? -6.456 -11.027 24.367 1.00 85.31 102 GLU A N 1
ATOM 791 C CA . GLU A 1 102 ? -7.828 -11.044 23.852 1.00 85.31 102 GLU A CA 1
ATOM 792 C C . GLU A 1 102 ? -7.998 -10.090 22.660 1.00 85.31 102 GLU A C 1
ATOM 794 O O . GLU A 1 102 ? -8.618 -10.456 21.662 1.00 85.31 102 GLU A O 1
ATOM 799 N N . ASN A 1 103 ? -7.371 -8.910 22.700 1.00 76.75 103 ASN A N 1
ATOM 800 C CA . ASN A 1 103 ? -7.374 -7.975 21.574 1.00 76.75 103 ASN A CA 1
ATOM 801 C C . ASN A 1 103 ? -6.686 -8.554 20.333 1.00 76.75 103 ASN A C 1
ATOM 803 O O . ASN A 1 103 ? -7.250 -8.486 19.243 1.00 76.75 103 ASN A O 1
ATOM 807 N N . ILE A 1 104 ? -5.520 -9.188 20.491 1.00 75.44 104 ILE A N 1
ATOM 808 C CA . ILE A 1 104 ? -4.826 -9.861 19.382 1.00 75.44 104 ILE A CA 1
ATOM 809 C C . ILE A 1 104 ? -5.701 -10.984 18.801 1.00 75.44 104 ILE A C 1
ATOM 811 O O . ILE A 1 104 ? -5.813 -11.120 17.584 1.00 75.44 104 ILE A O 1
ATOM 815 N N . CYS A 1 105 ? -6.364 -11.765 19.659 1.00 65.50 105 CYS A N 1
ATOM 816 C CA . CYS A 1 105 ? -7.226 -12.876 19.251 1.00 65.50 105 CYS A CA 1
ATOM 817 C C . CYS A 1 105 ? -8.520 -12.413 18.556 1.00 65.50 105 CYS A C 1
ATOM 819 O O . CYS A 1 105 ? -8.989 -13.057 17.621 1.00 65.50 105 CYS A O 1
ATOM 821 N N . ASN A 1 106 ? -9.105 -11.291 18.979 1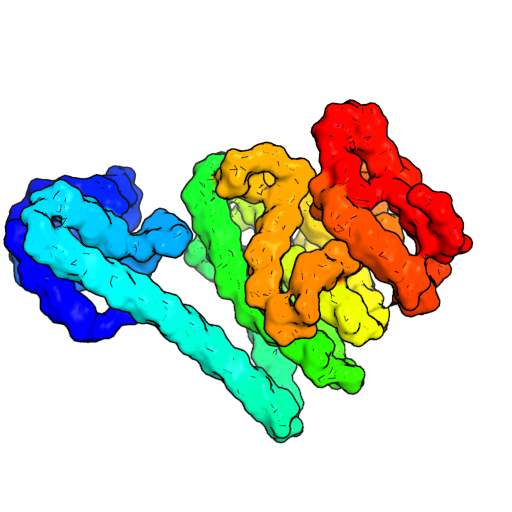.00 66.06 106 ASN A N 1
ATOM 822 C CA . ASN A 1 106 ? -10.313 -10.743 18.365 1.00 66.06 106 ASN A CA 1
ATOM 823 C C . ASN A 1 106 ? -10.026 -10.105 17.001 1.00 66.06 106 ASN A C 1
ATOM 825 O O . ASN A 1 106 ? -10.787 -10.333 16.059 1.00 66.06 106 ASN A O 1
ATOM 829 N N . THR A 1 107 ? -8.917 -9.373 16.868 1.00 61.50 107 THR A N 1
ATOM 830 C CA . THR A 1 107 ? -8.473 -8.842 15.572 1.00 61.50 107 THR A CA 1
ATOM 831 C C . THR A 1 107 ? -8.142 -9.984 14.613 1.00 61.50 107 THR A C 1
ATOM 833 O O . THR A 1 107 ? -8.634 -9.995 13.487 1.00 61.50 107 THR A O 1
ATOM 836 N N . SER A 1 108 ? -7.421 -11.013 15.078 1.00 57.38 108 SER A N 1
ATOM 837 C CA . SER A 1 108 ? -7.121 -12.180 14.243 1.00 57.38 108 SER A CA 1
ATOM 838 C C . SER A 1 108 ? -8.368 -12.991 13.891 1.00 57.38 108 SER A C 1
ATOM 840 O O . SER A 1 108 ? -8.470 -13.462 12.768 1.00 57.38 108 SER A O 1
ATOM 842 N N . ARG A 1 109 ? -9.360 -13.125 14.783 1.00 51.81 109 ARG A N 1
ATOM 843 C CA . ARG A 1 109 ? -10.624 -13.822 14.483 1.00 51.81 109 ARG A CA 1
ATOM 844 C C . ARG A 1 109 ? -11.425 -13.150 13.379 1.00 51.81 109 ARG A C 1
ATOM 846 O O . ARG A 1 109 ? -11.899 -13.866 12.506 1.00 51.81 109 ARG A O 1
ATOM 853 N N . ILE A 1 110 ? -11.577 -11.823 13.407 1.00 57.16 110 ILE A N 1
ATOM 854 C CA . ILE A 1 110 ? -12.339 -11.091 12.381 1.00 57.16 110 ILE A CA 1
ATOM 855 C C . ILE A 1 110 ? -11.665 -11.257 11.017 1.00 57.16 110 ILE A C 1
ATOM 857 O O . ILE A 1 110 ? -12.336 -11.660 10.061 1.00 57.16 110 ILE A O 1
ATOM 861 N N . SER A 1 111 ? -10.346 -11.052 10.958 1.00 55.66 111 SER A N 1
ATOM 862 C CA . SER A 1 111 ? -9.554 -11.289 9.750 1.00 55.66 111 SER A CA 1
ATOM 863 C C . SER A 1 111 ? -9.673 -12.749 9.299 1.00 55.66 111 SER A C 1
ATOM 865 O O . SER A 1 111 ? -10.049 -13.005 8.162 1.00 55.66 111 SER A O 1
ATOM 867 N N . ASN A 1 112 ? -9.534 -13.721 10.204 1.00 52.69 112 ASN A N 1
ATOM 868 C CA . ASN A 1 112 ? -9.638 -15.146 9.882 1.00 52.69 112 ASN A CA 1
ATOM 869 C C . ASN A 1 112 ? -11.025 -15.568 9.371 1.00 52.69 112 ASN A C 1
ATOM 871 O O . ASN A 1 112 ? -11.09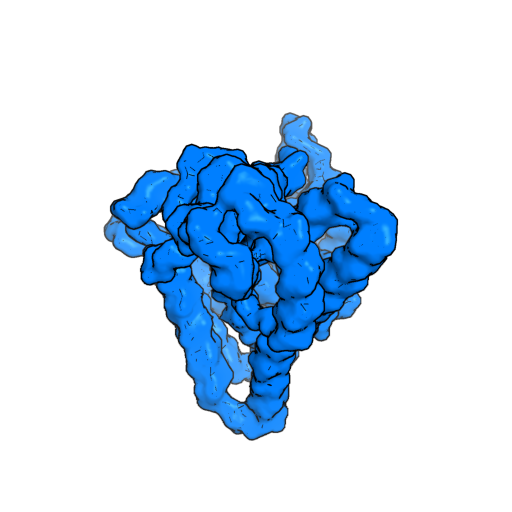2 -16.440 8.514 1.00 52.69 112 ASN A O 1
ATOM 875 N N . THR A 1 113 ? -12.134 -14.967 9.822 1.00 60.34 113 THR A N 1
ATOM 876 C CA . THR A 1 113 ? -13.471 -15.278 9.270 1.00 60.34 113 THR A CA 1
ATOM 877 C C . THR A 1 113 ? -13.667 -14.792 7.835 1.00 60.34 113 THR A C 1
ATOM 879 O O . THR A 1 113 ? -14.327 -15.478 7.058 1.00 60.34 113 THR A O 1
ATOM 882 N N . LEU A 1 114 ? -13.109 -13.637 7.464 1.00 56.12 114 LEU A N 1
ATOM 883 C CA . LEU A 1 114 ? -13.138 -13.147 6.080 1.00 56.12 114 LEU A CA 1
ATOM 884 C C . LEU A 1 114 ? -12.212 -13.978 5.188 1.00 56.12 114 LEU A C 1
ATOM 886 O O . LEU A 1 114 ? -12.610 -14.375 4.096 1.00 56.12 114 LEU A O 1
ATOM 890 N N . ILE A 1 115 ? -11.024 -14.308 5.691 1.00 60.75 115 ILE A N 1
ATOM 891 C CA . ILE A 1 115 ? -10.032 -15.145 5.009 1.00 60.75 115 ILE A CA 1
ATOM 892 C C . ILE A 1 115 ? -10.586 -16.554 4.768 1.00 60.75 115 ILE A C 1
ATOM 894 O O . ILE A 1 115 ? -10.637 -16.999 3.628 1.00 60.75 115 ILE A O 1
ATOM 898 N N . GLN A 1 116 ? -11.138 -17.203 5.799 1.00 57.78 116 GLN A N 1
ATOM 899 C CA . GLN A 1 116 ? -11.773 -18.518 5.671 1.00 57.78 116 GLN A CA 1
ATOM 900 C C . GLN A 1 116 ? -12.956 -18.503 4.707 1.00 57.78 116 GLN A C 1
ATOM 902 O O . GLN A 1 116 ? -13.146 -19.471 3.979 1.00 57.78 116 GLN A O 1
ATOM 907 N N . GLN A 1 117 ? -13.745 -17.426 4.667 1.00 58.12 117 GLN A N 1
ATOM 908 C CA . GLN A 1 117 ? -14.812 -17.307 3.677 1.00 58.12 117 GLN A CA 1
ATOM 909 C C . GLN A 1 117 ? -14.235 -17.226 2.264 1.00 58.12 117 GLN A C 1
ATOM 911 O O . GLN A 1 117 ? -14.690 -17.973 1.404 1.00 58.12 117 GLN A O 1
ATOM 916 N N . VAL A 1 118 ? -13.223 -16.390 2.014 1.00 56.88 118 VAL A N 1
ATOM 917 C CA . VAL A 1 118 ? -12.590 -16.294 0.688 1.00 56.88 118 VAL A CA 1
ATOM 918 C C . VAL A 1 118 ? -11.954 -17.625 0.273 1.00 56.88 118 VAL A C 1
ATOM 920 O O . VAL A 1 118 ? -12.223 -18.088 -0.834 1.00 56.88 118 VAL A O 1
ATOM 923 N N . ASP A 1 119 ? -11.221 -18.297 1.158 1.00 59.88 119 ASP A N 1
ATOM 924 C CA . ASP A 1 119 ? -10.579 -19.587 0.870 1.00 59.88 119 ASP A CA 1
ATOM 925 C C . ASP A 1 119 ? -11.616 -20.695 0.610 1.00 59.88 119 ASP A C 1
ATOM 927 O O . ASP A 1 119 ? -11.493 -21.496 -0.324 1.00 59.88 119 ASP A O 1
ATOM 931 N N . GLN A 1 120 ? -12.705 -20.707 1.384 1.00 55.47 120 GLN A N 1
ATOM 932 C CA . GLN A 1 120 ? -13.829 -21.625 1.199 1.00 55.47 120 GLN A CA 1
ATOM 933 C C . GLN A 1 120 ? -14.618 -21.317 -0.087 1.00 55.47 120 GLN A C 1
ATOM 935 O O . GLN A 1 120 ? -15.164 -22.236 -0.701 1.00 55.47 120 GLN A O 1
ATOM 940 N N . TYR A 1 121 ? -14.661 -20.058 -0.536 1.00 61.97 121 TYR A N 1
ATOM 941 C CA . TYR A 1 121 ? -15.281 -19.660 -1.805 1.00 61.97 121 TYR A CA 1
ATOM 942 C C . TYR A 1 121 ? -14.423 -20.029 -3.015 1.00 61.97 121 TYR A C 1
ATOM 944 O O . TYR A 1 121 ? -14.957 -20.578 -3.982 1.00 61.97 121 TYR A O 1
ATOM 952 N N . LEU A 1 122 ? -13.111 -19.791 -2.948 1.00 55.88 122 LEU A N 1
ATOM 953 C CA . LEU A 1 122 ? -12.160 -20.193 -3.987 1.00 55.88 122 LEU A CA 1
ATOM 954 C C . LEU A 1 122 ? -12.136 -21.720 -4.161 1.00 55.88 122 LEU A C 1
ATOM 956 O O . LEU A 1 122 ? -12.007 -22.210 -5.279 1.00 55.88 122 LEU A O 1
ATOM 960 N N . SER A 1 123 ? -12.380 -22.470 -3.083 1.00 59.44 123 SER A N 1
ATOM 961 C CA . SER A 1 123 ? -12.466 -23.936 -3.111 1.00 59.44 123 SER A CA 1
ATOM 962 C C . SER A 1 123 ? -13.790 -24.492 -3.673 1.00 59.44 123 SER A C 1
ATOM 964 O O . SER A 1 123 ? -13.824 -25.640 -4.110 1.00 59.44 123 SER A O 1
ATOM 966 N N . ASN A 1 124 ? -14.885 -23.715 -3.685 1.00 55.28 124 ASN A N 1
ATOM 967 C CA . ASN A 1 124 ? -16.242 -24.211 -3.986 1.00 55.28 124 ASN A CA 1
ATOM 968 C C . ASN A 1 124 ? -16.824 -23.786 -5.354 1.00 55.28 124 ASN A C 1
ATOM 970 O O . ASN A 1 124 ? -17.984 -24.092 -5.631 1.00 55.28 124 ASN A O 1
ATOM 974 N N . ASN A 1 125 ? -16.063 -23.118 -6.231 1.00 49.47 125 ASN A N 1
ATOM 975 C CA . ASN A 1 125 ? -16.481 -22.778 -7.608 1.00 49.47 125 ASN A CA 1
ATOM 976 C C . ASN A 1 125 ? -17.820 -22.008 -7.740 1.00 49.47 125 ASN A C 1
ATOM 978 O O . ASN A 1 125 ? -18.494 -22.082 -8.769 1.00 49.47 125 ASN A O 1
ATOM 982 N N . ALA A 1 126 ? -18.211 -21.219 -6.735 1.00 49.12 126 ALA A N 1
ATOM 983 C CA . ALA A 1 126 ? -19.304 -20.254 -6.863 1.00 49.12 126 ALA A CA 1
ATOM 984 C C . ALA A 1 126 ? -18.706 -18.861 -7.112 1.00 49.12 126 ALA A C 1
ATOM 986 O O . ALA A 1 126 ? -18.172 -18.246 -6.198 1.00 49.12 126 ALA A O 1
ATOM 987 N N . SER A 1 127 ? -18.777 -18.362 -8.349 1.00 54.19 127 SER A N 1
ATOM 988 C CA . SER A 1 127 ? -18.084 -17.138 -8.801 1.00 54.19 127 SER A CA 1
ATOM 989 C C . SER A 1 127 ? -18.742 -15.810 -8.388 1.00 54.19 127 SER A C 1
ATOM 991 O O . SER A 1 127 ? -18.103 -14.761 -8.378 1.00 54.19 127 SER A O 1
ATOM 993 N N . ILE A 1 128 ? -20.024 -15.839 -8.029 1.00 56.25 128 ILE A N 1
ATOM 994 C CA . ILE A 1 128 ? -20.868 -14.650 -7.805 1.00 56.25 128 ILE A CA 1
ATOM 995 C C . ILE A 1 128 ? -20.630 -13.924 -6.445 1.00 56.25 128 ILE A C 1
ATOM 997 O O . ILE A 1 128 ? -20.849 -12.711 -6.387 1.00 56.25 128 ILE A O 1
ATOM 1001 N N . PRO A 1 129 ? -20.159 -14.566 -5.349 1.00 75.69 129 PRO A N 1
ATOM 1002 C CA . PRO A 1 129 ? -19.911 -13.887 -4.069 1.00 75.69 129 PRO A CA 1
ATOM 1003 C C . PRO A 1 129 ? -18.672 -12.977 -4.058 1.00 75.69 129 PRO A C 1
ATOM 1005 O O . PRO A 1 129 ? -18.750 -11.867 -3.533 1.00 75.69 129 PRO A O 1
ATOM 1008 N N . LEU A 1 130 ? -17.547 -13.400 -4.651 1.00 82.31 130 LEU A N 1
ATOM 1009 C CA . LEU A 1 130 ? -16.263 -12.692 -4.522 1.00 82.31 130 LEU A CA 1
ATOM 1010 C C . LEU A 1 130 ? -16.226 -11.377 -5.311 1.00 82.31 130 LEU A C 1
ATOM 1012 O O . LEU A 1 130 ? -15.790 -10.359 -4.779 1.00 82.31 130 LEU A O 1
ATOM 1016 N N . GLU A 1 131 ? -16.748 -11.366 -6.544 1.00 88.38 131 GLU A N 1
ATOM 1017 C CA . GLU A 1 131 ? -16.889 -10.125 -7.320 1.00 88.38 131 GLU A CA 1
ATOM 1018 C C . GLU A 1 131 ? -17.743 -9.107 -6.557 1.00 88.38 131 GLU A C 1
ATOM 1020 O O . GLU A 1 131 ? -17.381 -7.935 -6.453 1.00 88.38 131 GLU A O 1
ATOM 1025 N N . ARG A 1 132 ? -18.870 -9.550 -5.988 1.00 90.00 132 ARG A N 1
ATOM 1026 C CA . ARG A 1 132 ? -19.763 -8.663 -5.241 1.00 90.00 132 ARG A CA 1
ATOM 1027 C C . ARG A 1 132 ? -19.071 -8.074 -4.014 1.00 90.00 132 ARG A C 1
ATOM 1029 O O . ARG A 1 132 ? -19.247 -6.883 -3.771 1.00 90.00 132 ARG A O 1
ATOM 1036 N N . LEU A 1 133 ? -18.305 -8.878 -3.274 1.00 90.25 133 LEU A N 1
ATOM 1037 C CA . LEU A 1 133 ? -17.523 -8.415 -2.125 1.00 90.25 133 LEU A CA 1
ATOM 1038 C C . LEU A 1 133 ? -16.462 -7.398 -2.556 1.00 90.25 133 LEU A C 1
ATOM 1040 O O . LEU A 1 133 ? -16.455 -6.285 -2.043 1.00 90.25 133 LEU A O 1
ATOM 1044 N N . LEU A 1 134 ? -15.650 -7.714 -3.568 1.00 94.94 134 LEU A N 1
ATOM 1045 C CA . LEU A 1 134 ? -14.617 -6.813 -4.086 1.00 94.94 134 LEU A CA 1
ATOM 1046 C C . LEU A 1 134 ? -15.187 -5.451 -4.516 1.00 94.94 134 LEU A C 1
ATOM 1048 O O . LEU A 1 134 ? -14.646 -4.400 -4.176 1.00 94.94 134 LEU A O 1
ATOM 1052 N N . LEU A 1 135 ? -16.297 -5.459 -5.260 1.00 95.75 135 LEU A N 1
ATOM 1053 C CA . LEU A 1 135 ? -16.946 -4.229 -5.718 1.00 95.75 135 LEU A CA 1
ATOM 1054 C C . LEU A 1 135 ? -17.636 -3.466 -4.581 1.00 95.75 135 LEU A C 1
ATOM 1056 O O . LEU A 1 135 ? -17.787 -2.248 -4.683 1.00 95.75 135 LEU A O 1
ATOM 1060 N N . GLN A 1 136 ? -18.088 -4.156 -3.533 1.00 94.75 136 GLN A N 1
ATOM 1061 C CA . GLN A 1 136 ? -18.650 -3.525 -2.343 1.00 94.75 136 GLN A CA 1
ATOM 1062 C C . GLN A 1 136 ? -17.553 -2.822 -1.539 1.00 94.75 136 GLN A C 1
ATOM 1064 O O . GLN A 1 136 ? -17.686 -1.627 -1.284 1.00 94.75 136 GLN A O 1
ATOM 1069 N N . GLU A 1 137 ? -16.443 -3.506 -1.261 1.00 95.81 137 GLU A N 1
ATOM 1070 C CA . GLU A 1 137 ? -15.287 -2.923 -0.570 1.00 95.81 137 GLU A CA 1
ATOM 1071 C C . GLU A 1 137 ? -14.717 -1.724 -1.336 1.00 95.81 137 GLU A C 1
ATOM 1073 O O . GLU A 1 137 ? -14.442 -0.682 -0.747 1.00 95.81 137 GLU A O 1
ATOM 1078 N N . ALA A 1 138 ? -14.640 -1.794 -2.671 1.00 97.12 138 ALA A N 1
ATOM 1079 C CA . ALA A 1 138 ? -14.223 -0.653 -3.487 1.00 97.12 138 ALA A CA 1
ATOM 1080 C C . ALA A 1 138 ? -15.146 0.569 -3.320 1.00 97.12 138 ALA A C 1
ATOM 1082 O O . ALA A 1 138 ? -14.675 1.705 -3.249 1.00 97.12 138 ALA A O 1
ATOM 1083 N N . LYS A 1 139 ? -16.468 0.360 -3.247 1.00 96.00 139 LYS A N 1
ATOM 1084 C CA . LYS A 1 139 ? -17.439 1.443 -3.019 1.00 96.00 139 LYS A CA 1
ATOM 1085 C C . LYS A 1 139 ? -17.349 1.999 -1.606 1.00 96.00 139 LYS A C 1
ATOM 1087 O O . LYS A 1 139 ? -17.454 3.209 -1.431 1.00 96.00 139 LYS A O 1
ATOM 1092 N N . ASP A 1 140 ? -17.177 1.142 -0.608 1.00 93.31 140 ASP A N 1
ATOM 1093 C CA . ASP A 1 140 ? -17.037 1.586 0.775 1.00 93.31 140 ASP A CA 1
ATOM 1094 C C . ASP A 1 140 ? -15.730 2.358 0.972 1.00 93.31 140 ASP A C 1
ATOM 1096 O O . ASP A 1 140 ? -15.728 3.399 1.631 1.00 93.31 140 ASP A O 1
ATOM 1100 N N . LEU A 1 141 ? -14.659 1.961 0.281 1.00 94.75 141 LEU A N 1
ATOM 1101 C CA . LEU A 1 141 ? -13.423 2.728 0.239 1.00 94.75 141 LEU A CA 1
ATOM 1102 C C . LEU A 1 141 ? -13.621 4.091 -0.434 1.00 94.75 141 LEU A C 1
ATOM 1104 O O . LEU A 1 141 ? -13.150 5.092 0.094 1.00 94.75 141 LEU A O 1
ATOM 1108 N N . VAL A 1 142 ? -14.388 4.188 -1.527 1.00 94.69 142 VAL A N 1
ATOM 1109 C CA . VAL A 1 142 ? -14.743 5.493 -2.122 1.00 94.69 142 VAL A CA 1
ATOM 1110 C C . VAL A 1 142 ? -15.423 6.411 -1.104 1.00 94.69 142 VAL A C 1
ATOM 1112 O O . VAL A 1 142 ? -15.041 7.575 -1.008 1.00 94.69 142 VAL A O 1
ATOM 1115 N N . LYS A 1 143 ? -16.353 5.909 -0.281 1.00 92.75 143 LYS A N 1
ATOM 1116 C CA . LYS A 1 143 ? -16.983 6.714 0.786 1.00 92.75 143 LYS A CA 1
ATOM 1117 C C . LYS A 1 143 ? -15.953 7.230 1.793 1.00 92.75 143 LYS A C 1
ATOM 1119 O O . LYS A 1 143 ? -16.039 8.375 2.239 1.00 92.75 143 LYS A O 1
ATOM 1124 N N . VAL A 1 144 ? -14.956 6.409 2.133 1.00 91.00 144 VAL A N 1
ATOM 1125 C CA . VAL A 1 144 ? -13.819 6.794 2.986 1.00 91.00 144 VAL A CA 1
ATOM 1126 C C . VAL A 1 144 ? -12.988 7.902 2.330 1.00 91.00 144 VAL A C 1
ATOM 1128 O O . VAL A 1 144 ? -12.647 8.882 3.000 1.00 91.00 144 VAL A O 1
ATOM 1131 N N . LEU A 1 145 ? -12.685 7.786 1.032 1.00 90.50 145 LEU A N 1
ATOM 1132 C CA . LEU A 1 145 ? -11.904 8.783 0.286 1.00 90.50 145 LEU A CA 1
ATOM 1133 C C . LEU A 1 145 ? -12.656 10.107 0.143 1.00 90.50 145 LEU A C 1
ATOM 1135 O O . LEU A 1 145 ? -12.077 11.180 0.303 1.00 90.50 145 LEU A O 1
ATOM 1139 N N . GLN A 1 146 ? -13.965 10.019 -0.081 1.00 89.75 146 GLN A N 1
ATOM 1140 C CA . GLN A 1 146 ? -14.873 11.155 -0.165 1.00 89.75 146 GLN A CA 1
ATOM 1141 C C . GLN A 1 146 ? -15.206 11.752 1.206 1.00 89.75 146 GLN A C 1
ATOM 1143 O O . GLN A 1 146 ? -15.883 12.774 1.272 1.00 89.75 146 GLN A O 1
ATOM 1148 N N . GLY A 1 147 ? -14.747 11.154 2.311 1.00 85.44 147 GLY A N 1
ATOM 1149 C CA . GLY A 1 147 ? -15.027 11.616 3.671 1.00 85.44 147 GLY A CA 1
ATOM 1150 C C . GLY A 1 147 ? -16.505 11.545 4.052 1.00 85.44 147 GLY A C 1
ATOM 1151 O O . GLY A 1 147 ? -16.979 12.381 4.810 1.00 85.44 147 GLY A O 1
ATOM 1152 N N . GLU A 1 148 ? -17.285 10.652 3.443 1.00 83.31 148 GLU A N 1
ATOM 1153 C CA . GLU A 1 148 ? -18.711 10.441 3.760 1.00 83.31 148 GLU A CA 1
ATOM 1154 C C . GLU A 1 148 ? -18.918 9.702 5.086 1.00 83.31 148 GLU A C 1
ATOM 1156 O O . GLU A 1 148 ? -20.036 9.603 5.577 1.00 83.31 148 GLU A O 1
ATOM 1161 N N . ILE A 1 149 ? -17.836 9.180 5.662 1.00 73.88 149 ILE A N 1
ATOM 1162 C CA . ILE A 1 149 ? -17.838 8.526 6.962 1.00 73.88 149 ILE A CA 1
ATOM 1163 C C . ILE A 1 149 ? -17.212 9.496 7.964 1.00 73.88 149 ILE A C 1
ATOM 1165 O O . ILE A 1 149 ? -16.005 9.748 7.908 1.00 73.88 149 ILE A O 1
ATOM 1169 N N . ASP A 1 150 ? -18.030 9.991 8.894 1.00 64.69 150 ASP A N 1
ATOM 1170 C CA . ASP A 1 150 ? -17.679 11.003 9.910 1.00 64.69 150 ASP A CA 1
ATOM 1171 C C . ASP A 1 150 ? -16.540 10.581 10.861 1.00 64.69 150 ASP A C 1
ATOM 1173 O O . ASP A 1 150 ? -16.052 11.377 11.659 1.00 64.69 150 ASP A O 1
ATOM 1177 N N . ALA A 1 151 ? -16.097 9.324 10.782 1.00 62.75 151 ALA A N 1
ATOM 1178 C CA . ALA A 1 151 ? -15.074 8.751 11.649 1.00 62.75 151 ALA A CA 1
ATOM 1179 C C . ALA A 1 151 ? -13.634 9.148 11.278 1.00 62.75 151 ALA A C 1
ATOM 1181 O O . ALA A 1 151 ? -12.737 8.985 12.102 1.00 62.75 151 ALA A O 1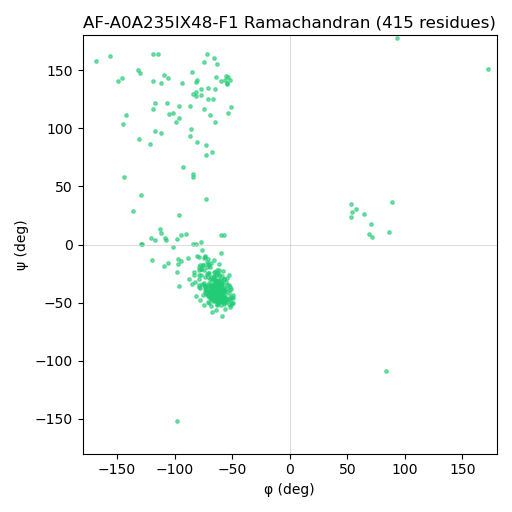
ATOM 1182 N N . CYS A 1 152 ? -13.375 9.640 10.061 1.00 68.62 152 CYS A N 1
ATOM 1183 C CA . CYS A 1 152 ? -12.015 10.036 9.703 1.00 68.62 152 CYS A CA 1
ATOM 1184 C C . CYS A 1 152 ? -11.701 11.443 10.232 1.00 68.62 152 CYS A C 1
ATOM 1186 O O . CYS A 1 152 ? -12.470 12.353 9.921 1.00 68.62 152 CYS A O 1
ATOM 1188 N N . PRO A 1 153 ? -10.556 11.681 10.905 1.00 66.00 153 PRO A N 1
ATOM 1189 C CA . PRO A 1 153 ? -10.152 13.026 11.310 1.00 66.00 153 PRO A CA 1
ATOM 1190 C C . PRO A 1 153 ? -10.155 13.966 10.095 1.00 66.00 153 PRO A C 1
ATOM 1192 O O . PRO A 1 153 ? -9.416 13.755 9.133 1.00 66.00 153 PRO A O 1
ATOM 1195 N N . VAL A 1 154 ? -11.059 14.951 10.093 1.00 64.88 154 VAL A N 1
ATOM 1196 C CA . VAL A 1 154 ? -11.418 15.710 8.880 1.00 64.88 154 VAL A CA 1
ATOM 1197 C C . VAL A 1 154 ? -10.333 16.716 8.480 1.00 64.88 154 VAL A C 1
ATOM 1199 O O . VAL A 1 154 ? -10.257 17.096 7.315 1.00 64.88 154 VAL A O 1
ATOM 1202 N N . VAL A 1 155 ? -9.463 17.127 9.407 1.00 65.00 155 VAL A N 1
ATOM 1203 C CA . VAL A 1 155 ? -8.501 18.206 9.159 1.00 65.00 155 VAL A CA 1
ATOM 1204 C C . VAL A 1 155 ? -7.163 17.907 9.833 1.00 65.00 155 VAL A C 1
ATOM 1206 O O . VAL A 1 155 ? -7.054 17.967 11.056 1.00 65.00 155 VAL A O 1
ATOM 1209 N N . ILE A 1 156 ? -6.131 17.638 9.031 1.00 72.12 156 ILE A N 1
ATOM 1210 C CA . ILE A 1 156 ? -4.731 17.622 9.477 1.00 72.12 156 ILE A CA 1
ATOM 1211 C C . ILE A 1 156 ? -4.167 19.025 9.223 1.00 72.12 156 ILE A C 1
ATOM 1213 O O . ILE A 1 156 ? -3.338 19.241 8.348 1.00 72.12 156 ILE A O 1
ATOM 1217 N N . SER A 1 157 ? -4.677 20.025 9.946 1.00 66.50 157 SER A N 1
ATOM 1218 C CA . SER A 1 157 ? -4.179 21.407 9.828 1.00 66.50 157 SER A CA 1
ATOM 1219 C C . SER A 1 157 ? -2.871 21.621 10.583 1.00 66.50 157 SER A C 1
ATOM 1221 O O . SER A 1 157 ? -2.235 22.663 10.440 1.00 66.50 157 SER A O 1
ATOM 1223 N N . THR A 1 158 ? -2.467 20.650 11.402 1.00 71.06 158 THR A N 1
ATOM 1224 C CA . THR A 1 158 ? -1.240 20.701 12.190 1.00 71.06 158 THR A CA 1
ATOM 1225 C C . THR A 1 158 ? -0.446 19.423 11.982 1.00 71.06 158 THR A C 1
ATOM 1227 O O . THR A 1 158 ? -1.032 18.350 11.845 1.00 71.06 158 THR A O 1
ATOM 1230 N N . ASP A 1 159 ? 0.883 19.515 12.039 1.00 76.06 159 ASP A N 1
ATOM 1231 C CA . ASP A 1 159 ? 1.782 18.355 12.091 1.00 76.06 159 ASP A CA 1
ATOM 1232 C C . ASP A 1 159 ? 1.716 17.671 13.482 1.00 76.06 159 ASP A C 1
ATOM 1234 O O . ASP A 1 159 ? 2.714 17.247 14.066 1.00 76.06 159 ASP A O 1
ATOM 1238 N N . ASN A 1 160 ? 0.515 17.591 14.066 1.00 88.19 160 ASN A N 1
ATOM 1239 C CA . ASN A 1 160 ? 0.262 16.872 15.299 1.00 88.19 160 ASN A CA 1
ATOM 1240 C C . ASN A 1 160 ? 0.393 15.377 15.023 1.00 88.19 160 ASN A C 1
ATOM 1242 O O . ASN A 1 160 ? -0.444 14.765 14.358 1.00 88.19 160 ASN A O 1
ATOM 1246 N N . LYS A 1 161 ? 1.436 14.778 15.598 1.00 89.50 161 LYS A N 1
ATOM 1247 C CA . LYS A 1 161 ? 1.753 13.364 15.406 1.00 89.50 161 LYS A CA 1
ATOM 1248 C C . LYS A 1 161 ? 0.582 12.425 15.688 1.00 89.50 161 LYS A C 1
ATOM 1250 O O . LYS A 1 161 ? 0.393 11.486 14.926 1.00 89.50 161 LYS A O 1
ATOM 1255 N N . SER A 1 162 ? -0.194 12.672 16.743 1.00 87.56 162 SER A N 1
ATOM 1256 C CA . SER A 1 162 ? -1.328 11.812 17.103 1.00 87.56 162 SER A CA 1
ATOM 1257 C C . SER A 1 162 ? -2.430 11.866 16.043 1.00 87.56 162 SER A C 1
ATOM 1259 O O . SER A 1 162 ? -2.904 10.827 15.600 1.00 87.56 162 SER A O 1
ATOM 1261 N N . GLN A 1 163 ? -2.776 13.064 15.560 1.00 87.62 163 GLN A N 1
ATOM 1262 C CA . GLN A 1 163 ? -3.788 13.235 14.511 1.00 87.62 163 GLN A CA 1
ATOM 1263 C C . GLN A 1 163 ? -3.349 12.629 13.175 1.00 87.62 163 GLN A C 1
ATOM 1265 O O . GLN A 1 163 ? -4.135 11.936 12.529 1.00 87.62 163 GLN A O 1
ATOM 1270 N N . CYS A 1 164 ? -2.092 12.857 12.774 1.00 90.31 164 CYS A N 1
ATOM 1271 C CA . CYS A 1 164 ? -1.519 12.244 11.577 1.00 90.31 164 CYS A CA 1
ATOM 1272 C C . CYS A 1 164 ? -1.606 10.717 11.659 1.00 90.31 164 CYS A C 1
ATOM 1274 O O . CYS A 1 164 ? -2.086 10.073 10.730 1.00 90.31 164 CYS A O 1
ATOM 1276 N N . LEU A 1 165 ? -1.174 10.153 12.789 1.00 90.06 165 LEU A N 1
ATOM 1277 C CA . LEU A 1 165 ? -1.147 8.715 13.026 1.00 90.06 165 LEU A CA 1
ATOM 1278 C C . LEU A 1 165 ? -2.552 8.104 13.007 1.00 90.06 165 LEU A C 1
ATOM 1280 O O . LEU A 1 165 ? -2.786 7.166 12.256 1.00 90.06 165 LEU A O 1
ATOM 1284 N N . GLN A 1 166 ? -3.502 8.705 13.728 1.00 87.94 166 GLN A N 1
ATOM 1285 C CA . GLN A 1 166 ? -4.906 8.284 13.721 1.00 87.94 166 GLN A CA 1
ATOM 1286 C C . GLN A 1 166 ? -5.518 8.312 12.316 1.00 87.94 166 GLN A C 1
ATOM 1288 O O . GLN A 1 166 ? -6.274 7.415 11.957 1.00 87.94 166 GLN A O 1
ATOM 1293 N N . CYS A 1 167 ? -5.205 9.330 11.506 1.00 90.56 167 CYS A N 1
ATOM 1294 C CA . CYS A 1 167 ? -5.695 9.402 10.132 1.00 90.56 167 CYS A CA 1
ATOM 1295 C C . CYS A 1 167 ? -5.118 8.276 9.263 1.00 90.56 167 CYS A C 1
ATOM 1297 O O . CYS A 1 167 ? -5.869 7.594 8.567 1.00 90.56 167 CYS A O 1
ATOM 1299 N N . ILE A 1 168 ? -3.801 8.063 9.323 1.00 93.25 168 ILE A N 1
ATOM 1300 C CA . ILE A 1 168 ? -3.119 7.019 8.553 1.00 93.25 168 ILE A CA 1
ATOM 1301 C C . ILE A 1 168 ? -3.650 5.634 8.916 1.00 93.25 168 ILE A C 1
ATOM 1303 O O . ILE A 1 168 ? -4.053 4.891 8.028 1.00 93.25 168 ILE A O 1
ATOM 1307 N N . GLU A 1 169 ? -3.753 5.318 10.201 1.00 92.56 169 GLU A N 1
ATOM 1308 C CA . GLU A 1 169 ? -4.234 4.010 10.648 1.00 92.56 169 GLU A CA 1
ATOM 1309 C C . GLU A 1 169 ? -5.705 3.785 10.356 1.00 92.56 169 G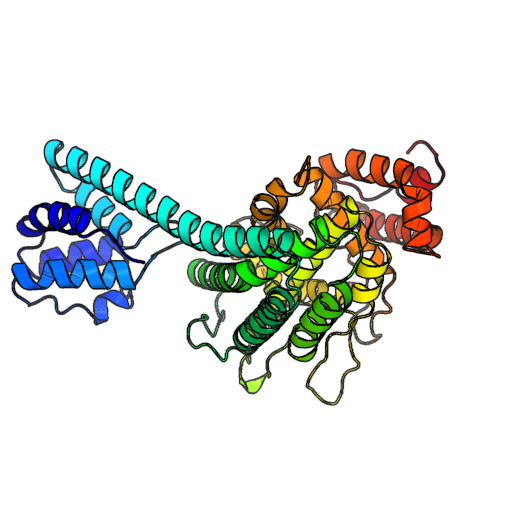LU A C 1
ATOM 1311 O O . GLU A 1 169 ? -6.110 2.680 10.007 1.00 92.56 169 GLU A O 1
ATOM 1316 N N . TYR A 1 170 ? -6.515 4.840 10.433 1.00 92.25 170 TYR A N 1
ATOM 1317 C CA . TYR A 1 170 ? -7.890 4.762 9.976 1.00 92.25 170 TYR A CA 1
ATOM 1318 C C . TYR A 1 170 ? -7.955 4.401 8.485 1.00 92.25 170 TYR A C 1
ATOM 1320 O O . TYR A 1 170 ? -8.722 3.519 8.101 1.00 92.25 170 TYR A O 1
ATOM 1328 N N . LEU A 1 171 ? -7.150 5.052 7.636 1.00 94.25 171 LEU A N 1
ATOM 1329 C CA . LEU A 1 171 ? -7.101 4.741 6.205 1.00 94.25 171 LEU A CA 1
ATOM 1330 C C . LEU A 1 171 ? -6.585 3.318 5.954 1.00 94.25 171 LEU A C 1
ATOM 1332 O O . LEU A 1 171 ? -7.150 2.625 5.113 1.00 94.25 171 LEU A O 1
ATOM 1336 N N . GLU A 1 172 ? -5.577 2.859 6.693 1.00 95.56 172 GLU A N 1
ATOM 1337 C CA . GLU A 1 172 ? -5.037 1.495 6.604 1.00 95.56 172 GLU A CA 1
ATOM 1338 C C . GLU A 1 172 ? -6.086 0.453 6.990 1.00 95.56 172 GLU A C 1
ATOM 1340 O O . GLU A 1 172 ? -6.392 -0.426 6.187 1.00 95.56 172 GLU A O 1
ATOM 1345 N N . ALA A 1 173 ? -6.721 0.609 8.153 1.00 92.69 173 ALA A N 1
ATOM 1346 C CA . ALA A 1 173 ? -7.758 -0.297 8.639 1.00 92.69 173 ALA A CA 1
ATOM 1347 C C . ALA A 1 173 ? -8.969 -0.357 7.696 1.00 92.69 173 ALA A C 1
ATOM 1349 O O . ALA A 1 173 ? -9.596 -1.402 7.537 1.00 92.69 173 ALA A O 1
ATOM 1350 N N . LYS A 1 174 ? -9.317 0.760 7.044 1.00 94.00 174 LYS A N 1
ATOM 1351 C CA . LYS A 1 174 ? -10.380 0.787 6.027 1.00 94.00 174 LYS A CA 1
ATOM 1352 C C . LYS A 1 174 ? -9.955 0.216 4.677 1.00 94.00 174 LYS A C 1
ATOM 1354 O O . LYS A 1 174 ? -10.825 -0.171 3.904 1.00 94.00 174 LYS A O 1
ATOM 1359 N N . SER A 1 175 ? -8.659 0.167 4.391 1.00 95.94 175 SER A N 1
ATOM 1360 C CA . SER A 1 175 ? -8.128 -0.401 3.148 1.00 95.94 175 SER A CA 1
ATOM 1361 C C . SER A 1 175 ? -7.892 -1.904 3.256 1.00 95.94 175 SER A C 1
ATOM 1363 O O . SER A 1 175 ? -7.985 -2.600 2.250 1.00 95.94 175 SER A O 1
ATOM 1365 N N . GLU A 1 176 ? -7.594 -2.408 4.455 1.00 95.62 176 GLU A N 1
ATOM 1366 C CA . GLU A 1 176 ? -7.187 -3.794 4.689 1.00 95.62 176 GLU A CA 1
ATOM 1367 C C . GLU A 1 176 ? -8.130 -4.833 4.051 1.00 95.62 176 GLU A C 1
ATOM 1369 O O . GLU A 1 176 ? -7.625 -5.653 3.283 1.00 95.62 176 GLU A O 1
ATOM 1374 N N . PRO A 1 177 ? -9.470 -4.796 4.228 1.00 93.75 177 PRO A N 1
ATOM 1375 C CA . PRO A 1 177 ? -10.346 -5.803 3.621 1.00 93.75 177 PRO A CA 1
ATOM 1376 C C . PRO A 1 177 ? -10.248 -5.836 2.090 1.00 93.75 177 PRO A C 1
ATOM 1378 O O . PRO A 1 177 ? -10.148 -6.903 1.486 1.00 93.75 177 PRO A O 1
ATOM 1381 N N . PHE A 1 178 ? -10.209 -4.662 1.455 1.00 96.69 178 PHE A N 1
ATOM 1382 C CA . PHE A 1 178 ? -10.059 -4.536 0.007 1.00 96.69 178 PHE A CA 1
ATOM 1383 C C . PHE A 1 178 ? -8.718 -5.108 -0.480 1.00 96.69 178 PHE A C 1
ATOM 1385 O O . PHE A 1 178 ? -8.674 -5.854 -1.460 1.00 96.69 178 PHE A O 1
ATOM 1392 N N . LEU A 1 179 ? -7.629 -4.795 0.227 1.00 97.00 179 LEU A N 1
ATOM 1393 C CA . LEU A 1 179 ? -6.278 -5.251 -0.106 1.00 97.00 179 LEU A CA 1
ATOM 1394 C C . LEU A 1 179 ? -6.120 -6.762 0.071 1.00 97.00 179 LEU A C 1
ATOM 1396 O O . LEU A 1 179 ? -5.530 -7.415 -0.785 1.00 97.00 179 LEU A O 1
ATOM 1400 N N . GLN A 1 180 ? -6.706 -7.323 1.127 1.00 94.19 180 GLN A N 1
ATOM 1401 C CA . GLN A 1 180 ? -6.723 -8.759 1.405 1.00 94.19 180 GLN A CA 1
ATOM 1402 C C . GLN A 1 180 ? -7.491 -9.553 0.334 1.00 94.19 180 GLN A C 1
ATOM 1404 O O . GLN A 1 180 ? -7.085 -10.661 -0.026 1.00 94.19 180 GLN A O 1
ATOM 1409 N N . ILE A 1 181 ? -8.578 -8.994 -0.214 1.00 94.44 181 ILE A N 1
ATOM 1410 C CA . ILE A 1 181 ? -9.301 -9.598 -1.345 1.00 94.44 181 ILE A CA 1
ATOM 1411 C C . ILE A 1 181 ? -8.453 -9.537 -2.620 1.00 94.44 181 ILE A C 1
ATOM 1413 O O . ILE A 1 181 ? -8.349 -10.539 -3.327 1.00 94.44 181 ILE A O 1
ATOM 1417 N N . ILE A 1 182 ? -7.833 -8.387 -2.916 1.00 96.88 182 ILE A N 1
ATOM 1418 C CA . ILE A 1 182 ? -6.942 -8.242 -4.079 1.00 96.88 182 ILE A CA 1
ATOM 1419 C C . ILE A 1 182 ? -5.805 -9.256 -4.016 1.00 96.88 182 ILE A C 1
ATOM 1421 O O . ILE A 1 182 ? -5.562 -9.941 -5.006 1.00 96.88 182 ILE A O 1
ATOM 1425 N N . ALA A 1 183 ? -5.137 -9.364 -2.867 1.00 96.56 183 ALA A N 1
ATOM 1426 C CA . ALA A 1 183 ? -3.993 -10.247 -2.692 1.00 96.56 183 ALA A CA 1
ATOM 1427 C C . ALA A 1 183 ? -4.351 -11.704 -3.011 1.00 96.56 183 ALA A C 1
ATOM 1429 O O . ALA A 1 183 ? -3.720 -12.330 -3.863 1.00 96.56 183 ALA A O 1
ATOM 1430 N N . ARG A 1 184 ? -5.458 -12.193 -2.438 1.00 94.19 184 ARG A N 1
ATOM 1431 C CA . ARG A 1 184 ? -5.981 -13.541 -2.702 1.00 94.19 184 ARG A CA 1
ATOM 1432 C C . ARG A 1 184 ? -6.373 -13.757 -4.154 1.00 94.19 184 ARG A C 1
ATOM 1434 O O . ARG A 1 184 ? -6.099 -14.822 -4.698 1.00 94.19 184 ARG A O 1
ATOM 1441 N N . ILE A 1 185 ? -7.007 -12.771 -4.793 1.00 94.88 185 ILE A N 1
ATOM 1442 C CA . ILE A 1 185 ? -7.349 -12.870 -6.216 1.00 94.88 185 ILE A CA 1
ATOM 1443 C C . ILE A 1 185 ? -6.076 -13.009 -7.048 1.00 94.88 185 ILE A C 1
ATOM 1445 O O . ILE A 1 185 ? -5.994 -13.913 -7.869 1.00 94.88 185 ILE A O 1
ATOM 1449 N N . ILE A 1 186 ? -5.073 -12.155 -6.842 1.00 96.69 186 ILE A N 1
ATOM 1450 C CA . ILE A 1 186 ? -3.839 -12.199 -7.638 1.00 96.69 186 ILE A CA 1
ATOM 1451 C C . ILE A 1 186 ? -3.124 -13.538 -7.468 1.00 96.69 186 ILE A C 1
ATOM 1453 O O . ILE A 1 186 ? -2.708 -14.123 -8.469 1.00 96.69 186 ILE A O 1
ATOM 1457 N N . TYR A 1 187 ? -3.043 -14.019 -6.229 1.00 95.19 187 TYR A N 1
ATOM 1458 C CA . TYR A 1 187 ? -2.353 -15.255 -5.893 1.00 95.19 187 TYR A CA 1
ATOM 1459 C C . TYR A 1 187 ? -3.080 -16.510 -6.406 1.00 95.19 187 TYR A C 1
ATOM 1461 O O . TYR A 1 187 ? -2.447 -17.396 -6.964 1.00 95.19 187 TYR A O 1
ATOM 1469 N N . HIS A 1 188 ? -4.411 -16.592 -6.288 1.00 92.06 188 HIS A N 1
ATOM 1470 C CA . HIS A 1 188 ? -5.155 -17.817 -6.627 1.00 92.06 188 HIS A CA 1
ATOM 1471 C C . HIS A 1 188 ? -5.800 -17.827 -8.025 1.00 92.06 188 HIS A C 1
ATOM 1473 O O . HIS A 1 188 ? -6.070 -18.898 -8.573 1.00 92.06 188 HIS A O 1
ATOM 1479 N N . ASP A 1 189 ? -6.085 -16.671 -8.633 1.00 92.81 189 ASP A N 1
ATOM 1480 C CA . ASP A 1 189 ? -6.810 -16.588 -9.910 1.00 92.81 189 ASP A CA 1
ATOM 1481 C C . ASP A 1 189 ? -5.887 -16.773 -11.123 1.00 92.81 189 ASP A C 1
ATOM 1483 O O . ASP A 1 189 ? -5.752 -15.874 -11.955 1.00 92.81 189 ASP A O 1
ATOM 1487 N N . HIS A 1 190 ? -5.223 -17.920 -11.258 1.00 90.50 190 HIS A N 1
ATOM 1488 C CA . HIS A 1 190 ? -4.277 -18.152 -12.362 1.00 90.50 190 HIS A CA 1
ATOM 1489 C C . HIS A 1 190 ? -4.931 -18.074 -13.756 1.00 90.50 190 HIS A C 1
ATOM 1491 O O . HIS A 1 190 ? -4.279 -17.712 -14.734 1.00 90.50 190 HIS A O 1
ATOM 1497 N N . ASN A 1 191 ? -6.240 -18.336 -13.852 1.00 91.62 191 ASN A N 1
ATOM 1498 C CA . ASN A 1 191 ? -7.004 -18.261 -15.103 1.00 91.62 191 ASN A CA 1
ATOM 1499 C C . ASN A 1 191 ? -7.490 -16.844 -15.444 1.00 91.62 191 ASN A C 1
ATOM 1501 O O . ASN A 1 191 ? -8.145 -16.652 -16.467 1.00 91.62 191 ASN A O 1
ATOM 1505 N N . SER A 1 192 ? -7.173 -15.850 -14.610 1.00 93.94 192 SER A N 1
ATOM 1506 C CA . SER A 1 192 ? -7.575 -14.452 -14.801 1.00 93.94 192 SER A CA 1
ATOM 1507 C C . SER A 1 192 ? -9.094 -14.245 -14.913 1.00 93.94 192 SER A C 1
ATOM 1509 O O . SER A 1 192 ? -9.555 -13.315 -15.578 1.00 93.94 192 SER A O 1
ATOM 1511 N N . GLN A 1 193 ? -9.884 -15.093 -14.251 1.00 93.69 193 GLN A N 1
ATOM 1512 C CA . GLN A 1 193 ? -11.343 -15.013 -14.226 1.00 93.69 193 GLN A CA 1
ATOM 1513 C C . GLN A 1 193 ? -11.842 -13.729 -13.545 1.00 93.69 193 GLN A C 1
ATOM 1515 O O . GLN A 1 193 ? -12.854 -13.162 -13.957 1.00 93.69 193 GLN A O 1
ATOM 1520 N N . TYR A 1 194 ? -11.139 -13.257 -12.517 1.00 94.12 194 TYR A N 1
ATOM 1521 C CA . TYR A 1 194 ? -11.511 -12.105 -11.695 1.00 94.12 194 TYR A CA 1
ATOM 1522 C C . TYR A 1 194 ? -10.752 -10.825 -12.059 1.00 94.12 194 TYR A C 1
ATOM 1524 O O . TYR A 1 194 ? -11.057 -9.766 -11.505 1.00 94.12 194 TYR A O 1
ATOM 1532 N N . VAL A 1 195 ? -9.823 -10.871 -13.024 1.00 95.81 195 VAL A N 1
ATOM 1533 C CA . VAL A 1 195 ? -9.124 -9.675 -13.530 1.00 95.81 195 VAL A CA 1
ATOM 1534 C C . VAL A 1 195 ? -10.108 -8.573 -13.958 1.00 95.81 195 VAL A C 1
ATOM 1536 O O . VAL A 1 195 ? -9.945 -7.445 -13.491 1.00 95.81 195 VAL A O 1
ATOM 1539 N N . PRO A 1 196 ? -11.188 -8.838 -14.727 1.00 96.75 196 PRO A N 1
ATOM 1540 C CA . PRO A 1 196 ? -12.162 -7.797 -15.074 1.00 96.75 196 PRO A CA 1
ATOM 1541 C C . PRO A 1 196 ? -12.811 -7.129 -13.851 1.00 96.75 196 PRO A C 1
ATOM 1543 O O . PRO A 1 196 ? -13.019 -5.912 -13.840 1.00 96.75 196 PRO A O 1
ATOM 1546 N N . SER A 1 197 ? -13.100 -7.906 -12.806 1.00 96.38 197 SER A N 1
ATOM 1547 C CA . SER A 1 197 ? -13.695 -7.423 -11.555 1.00 96.38 197 SER A CA 1
ATOM 1548 C C . SER A 1 197 ? -12.718 -6.558 -10.762 1.00 96.38 197 SER A C 1
ATOM 1550 O O . SER A 1 197 ? -13.106 -5.506 -10.251 1.00 96.38 197 SER A O 1
ATOM 1552 N N . LEU A 1 198 ? -11.442 -6.948 -10.724 1.00 97.25 198 LEU A N 1
ATOM 1553 C CA . LEU A 1 198 ? -10.360 -6.177 -10.115 1.00 97.25 198 LEU A CA 1
ATOM 1554 C C . LEU A 1 198 ? -10.168 -4.838 -10.836 1.00 97.25 198 LEU A C 1
ATOM 1556 O O . LEU A 1 198 ? -10.188 -3.785 -10.197 1.00 97.25 198 LEU A O 1
ATOM 1560 N N . LEU A 1 199 ? -10.122 -4.840 -12.169 1.00 97.88 199 LEU A N 1
ATOM 1561 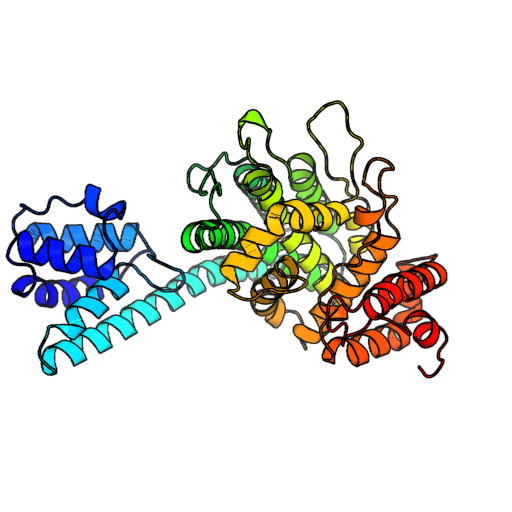C CA . LEU A 1 199 ? -10.049 -3.609 -12.962 1.00 97.88 199 LEU A CA 1
ATOM 1562 C C . LEU A 1 199 ? -11.259 -2.700 -12.734 1.00 97.88 199 LEU A C 1
ATOM 1564 O O . LEU A 1 199 ? -11.120 -1.480 -12.636 1.00 97.88 199 LEU A O 1
ATOM 1568 N N . ARG A 1 200 ? -12.461 -3.276 -12.629 1.00 97.81 200 ARG A N 1
ATOM 1569 C CA . ARG A 1 200 ? -13.681 -2.523 -12.322 1.00 97.81 200 ARG A CA 1
ATOM 1570 C C . ARG A 1 200 ? -13.619 -1.892 -10.931 1.00 97.81 200 ARG A C 1
ATOM 1572 O O . ARG A 1 200 ? -14.015 -0.738 -10.786 1.00 97.81 200 ARG A O 1
ATOM 1579 N N . ALA A 1 201 ? -13.111 -2.612 -9.936 1.00 97.94 201 ALA A N 1
ATOM 1580 C CA . ALA A 1 201 ? -12.937 -2.109 -8.580 1.00 97.94 201 ALA A CA 1
ATOM 1581 C C . ALA A 1 201 ? -11.950 -0.932 -8.526 1.00 97.94 201 ALA A C 1
ATOM 1583 O O . ALA A 1 201 ? -12.281 0.122 -7.982 1.00 97.94 201 ALA A O 1
ATOM 1584 N N . PHE A 1 202 ? -10.793 -1.053 -9.186 1.00 97.81 202 PHE A N 1
ATOM 1585 C CA . PHE A 1 202 ? -9.841 0.053 -9.309 1.00 97.81 202 PHE A CA 1
ATOM 1586 C C . PHE A 1 202 ? -10.445 1.256 -10.031 1.00 97.81 202 PHE A C 1
ATOM 1588 O O . PHE A 1 202 ? -10.285 2.378 -9.563 1.00 97.81 202 PHE A O 1
ATOM 1595 N N . LYS A 1 203 ? -11.193 1.050 -11.124 1.00 96.81 203 LYS A N 1
ATOM 1596 C CA . LYS A 1 203 ? -11.888 2.141 -11.829 1.00 96.81 203 LYS A CA 1
ATOM 1597 C C . LYS A 1 203 ? -12.904 2.852 -10.934 1.00 96.81 203 LYS A C 1
ATOM 1599 O O . LYS A 1 203 ? -13.005 4.071 -11.005 1.00 96.81 203 LYS A O 1
ATOM 1604 N N . ILE A 1 204 ? -13.645 2.130 -10.087 1.00 96.12 204 ILE A N 1
ATOM 1605 C CA . ILE A 1 204 ? -14.574 2.739 -9.118 1.00 96.12 204 ILE A CA 1
ATOM 1606 C C . ILE A 1 204 ? -13.823 3.696 -8.187 1.00 96.12 204 ILE A C 1
ATOM 1608 O O . ILE A 1 204 ? -14.254 4.838 -8.031 1.00 96.12 204 ILE A O 1
ATOM 1612 N N . ILE A 1 205 ? -12.693 3.251 -7.630 1.00 96.19 205 ILE A N 1
ATOM 1613 C CA . ILE A 1 205 ? -11.878 4.054 -6.711 1.00 96.19 205 ILE A CA 1
ATOM 1614 C C . ILE A 1 205 ? -11.226 5.223 -7.453 1.00 96.19 205 ILE A C 1
ATOM 1616 O O . ILE A 1 205 ? -11.412 6.369 -7.059 1.00 96.19 205 ILE A O 1
ATOM 1620 N N . ALA A 1 206 ? -10.525 4.963 -8.558 1.00 94.56 206 ALA A N 1
ATOM 1621 C CA . ALA A 1 206 ? -9.807 5.964 -9.348 1.00 94.56 206 ALA A CA 1
ATOM 1622 C C . ALA A 1 206 ? -10.727 7.069 -9.893 1.00 94.56 206 ALA A C 1
ATOM 1624 O O . ALA A 1 206 ? -10.325 8.231 -9.957 1.00 94.56 206 ALA A O 1
ATOM 1625 N N . ASN A 1 207 ? -11.980 6.737 -10.224 1.00 93.31 207 ASN A N 1
ATOM 1626 C CA . ASN A 1 207 ? -12.960 7.713 -10.700 1.00 93.31 207 ASN A CA 1
ATOM 1627 C C . ASN A 1 207 ? -13.420 8.709 -9.623 1.00 93.31 207 ASN A C 1
ATOM 1629 O O . ASN A 1 207 ? -13.995 9.747 -9.948 1.00 93.31 207 ASN A O 1
ATOM 1633 N N . GLN A 1 208 ? -13.225 8.375 -8.348 1.00 91.31 208 GLN A N 1
ATOM 1634 C CA . GLN A 1 208 ? -13.689 9.152 -7.199 1.00 91.31 208 GLN A CA 1
ATOM 1635 C C . GLN A 1 208 ? -12.595 9.246 -6.127 1.00 91.31 208 GLN A C 1
ATOM 1637 O O . GLN A 1 208 ? -12.887 9.348 -4.937 1.00 91.31 208 GLN A O 1
ATOM 1642 N N . ALA A 1 209 ? -11.325 9.192 -6.535 1.00 86.19 209 ALA A N 1
ATOM 1643 C CA . ALA A 1 209 ? -10.203 9.105 -5.604 1.00 86.19 209 ALA A CA 1
ATOM 1644 C C . ALA A 1 209 ? -9.939 10.429 -4.875 1.00 86.19 209 ALA A C 1
ATOM 1646 O O . ALA A 1 209 ? -9.425 10.440 -3.759 1.00 86.19 209 ALA A O 1
ATOM 1647 N N . LEU A 1 210 ? -10.289 11.552 -5.508 1.00 86.81 210 LEU A N 1
ATOM 1648 C CA . LEU A 1 210 ? -10.072 12.886 -4.965 1.00 86.81 210 LEU A CA 1
ATOM 1649 C C . LEU A 1 210 ? -11.394 13.491 -4.494 1.00 86.81 210 LEU A C 1
ATOM 1651 O O . LEU A 1 210 ? -12.299 13.670 -5.314 1.00 86.81 210 LEU A O 1
ATOM 1655 N N . PRO A 1 211 ? -11.513 13.867 -3.210 1.00 84.25 211 PRO A N 1
ATOM 1656 C CA . PRO A 1 211 ? -12.691 14.575 -2.748 1.00 84.25 211 PRO A CA 1
ATOM 1657 C C . PRO A 1 211 ? -12.721 16.019 -3.261 1.00 84.25 211 PRO A C 1
ATOM 1659 O O . PRO A 1 211 ? -11.709 16.578 -3.719 1.00 84.25 211 PRO A O 1
ATOM 1662 N N . SER A 1 212 ? -13.901 16.636 -3.181 1.00 81.31 212 SER A N 1
ATOM 1663 C CA . SER A 1 212 ? -14.096 18.038 -3.556 1.00 81.31 212 SER A CA 1
ATOM 1664 C C . SER A 1 212 ? -13.302 18.979 -2.640 1.00 81.31 212 SER A C 1
ATOM 1666 O O . SER A 1 212 ? -13.178 18.746 -1.435 1.00 81.31 212 SER A O 1
ATOM 1668 N N . GLN A 1 213 ? -12.777 20.074 -3.205 1.00 82.00 213 GLN A N 1
ATOM 1669 C CA . GLN A 1 213 ? -12.045 21.096 -2.435 1.00 82.00 213 GLN A CA 1
ATOM 1670 C C . GLN A 1 213 ? -12.907 21.727 -1.337 1.00 82.00 213 GLN A C 1
ATOM 1672 O O . GLN A 1 213 ? -12.399 22.080 -0.281 1.00 82.00 213 GLN A O 1
ATOM 1677 N N . ASN A 1 214 ? -14.222 21.814 -1.552 1.00 84.25 214 ASN A N 1
ATOM 1678 C CA . ASN A 1 214 ? -15.151 22.367 -0.567 1.00 84.25 214 ASN A CA 1
ATOM 1679 C C . ASN A 1 214 ? -15.208 21.528 0.715 1.00 84.25 214 ASN A C 1
ATOM 1681 O O . ASN A 1 214 ? -15.453 22.069 1.788 1.00 84.25 214 ASN A O 1
ATOM 1685 N N . LYS A 1 215 ? -14.998 20.211 0.605 1.00 83.19 215 LYS A N 1
ATOM 1686 C CA . LYS A 1 215 ? -15.024 19.301 1.751 1.00 83.19 215 LYS A CA 1
ATOM 1687 C C . LYS A 1 215 ? -13.681 19.241 2.477 1.00 83.19 215 LYS A C 1
ATOM 1689 O O . LYS A 1 215 ? -13.657 19.121 3.696 1.00 83.19 215 LYS A O 1
ATOM 1694 N N . PHE A 1 216 ? -12.582 19.361 1.733 1.00 84.81 216 PHE A N 1
ATOM 1695 C CA . PHE A 1 216 ? -11.220 19.374 2.265 1.00 84.81 216 PHE A CA 1
ATOM 1696 C C . PHE A 1 216 ? -10.449 20.560 1.671 1.00 84.81 216 PHE A C 1
ATOM 1698 O O . PHE A 1 216 ? -9.854 20.419 0.598 1.00 84.81 216 PHE A O 1
ATOM 1705 N N . PRO A 1 217 ? -10.475 21.729 2.340 1.00 81.31 217 PRO A N 1
ATOM 1706 C CA . PRO A 1 217 ? -9.833 22.938 1.825 1.00 81.31 217 PRO A CA 1
ATOM 1707 C C . PRO A 1 217 ? -8.302 22.866 1.887 1.00 81.31 217 PRO A C 1
ATOM 1709 O O . PRO A 1 217 ? -7.626 23.520 1.100 1.00 81.31 217 PRO A O 1
ATOM 1712 N N . ASP A 1 218 ? -7.756 22.068 2.807 1.00 87.19 218 ASP A N 1
ATOM 1713 C CA . ASP A 1 218 ? -6.322 21.821 2.938 1.00 87.19 218 ASP A CA 1
ATOM 1714 C C . ASP A 1 218 ? -5.855 20.713 1.978 1.00 87.19 218 ASP A C 1
ATOM 1716 O O . ASP A 1 218 ? -6.420 19.614 1.939 1.00 87.19 218 ASP A O 1
ATOM 1720 N N . GLU A 1 219 ? -4.792 20.992 1.219 1.00 88.44 219 GLU A N 1
ATOM 1721 C CA . GLU A 1 219 ? -4.237 20.053 0.245 1.00 88.44 219 GLU A CA 1
ATOM 1722 C C . GLU A 1 219 ? -3.713 18.780 0.916 1.00 88.44 219 GLU A C 1
ATOM 1724 O O . GLU A 1 219 ? -3.947 17.693 0.383 1.00 88.44 219 GLU A O 1
ATOM 1729 N N . LYS A 1 220 ? -3.087 18.866 2.102 1.00 89.81 220 LYS A N 1
ATOM 1730 C CA . LYS A 1 220 ? -2.559 17.671 2.781 1.00 89.81 220 LYS A CA 1
ATOM 1731 C C . LYS A 1 220 ? -3.680 16.687 3.107 1.00 89.81 220 LYS A C 1
ATOM 1733 O O . LYS A 1 220 ? -3.590 15.505 2.775 1.00 89.81 220 LYS A O 1
ATOM 1738 N N . SER A 1 221 ? -4.754 17.200 3.702 1.00 88.00 221 SER A N 1
ATOM 1739 C CA . SER A 1 221 ? -5.956 16.460 4.103 1.00 88.00 221 SER A CA 1
ATOM 1740 C C . SER A 1 221 ? -6.728 15.905 2.902 1.00 88.00 221 SER A C 1
ATOM 1742 O O . SER A 1 221 ? -7.348 14.844 2.992 1.00 88.00 221 SER A O 1
ATOM 1744 N N . ARG A 1 222 ? -6.673 16.601 1.761 1.00 89.38 222 ARG A N 1
ATOM 1745 C CA . ARG A 1 222 ? -7.273 16.152 0.504 1.00 89.38 222 ARG A CA 1
ATOM 1746 C C . ARG A 1 222 ? -6.468 15.030 -0.149 1.00 89.38 222 ARG A C 1
ATOM 1748 O O . ARG A 1 222 ? -7.037 14.002 -0.504 1.00 89.38 222 ARG A O 1
ATOM 1755 N N . PHE A 1 223 ? -5.162 15.220 -0.329 1.00 91.81 223 PHE A N 1
ATOM 1756 C CA . PHE A 1 223 ? -4.320 14.288 -1.079 1.00 91.81 223 PHE A CA 1
ATOM 1757 C C . PHE A 1 223 ? -3.929 13.048 -0.276 1.00 91.81 223 PHE A C 1
ATOM 1759 O O . PHE A 1 223 ? -3.719 12.004 -0.887 1.00 91.81 223 PHE A O 1
ATOM 1766 N N . ILE A 1 224 ? -3.958 13.086 1.063 1.00 93.19 224 ILE A N 1
ATOM 1767 C CA . ILE A 1 224 ? -3.735 11.878 1.875 1.00 93.19 224 ILE A CA 1
ATOM 1768 C C . ILE A 1 224 ? -4.790 10.794 1.610 1.00 93.19 224 ILE A C 1
ATOM 1770 O O . ILE A 1 224 ? -4.526 9.608 1.773 1.00 93.19 224 ILE A O 1
ATOM 1774 N N . ARG A 1 225 ? -5.968 11.167 1.096 1.00 91.94 225 ARG A N 1
ATOM 1775 C CA . ARG A 1 225 ? -7.018 10.226 0.669 1.00 91.94 225 ARG A CA 1
ATOM 1776 C C . ARG A 1 225 ? -6.622 9.370 -0.530 1.00 91.94 225 ARG A C 1
ATOM 1778 O O . ARG A 1 225 ? -7.261 8.364 -0.791 1.00 91.94 225 ARG A O 1
ATOM 1785 N N . LEU A 1 226 ? -5.547 9.701 -1.233 1.00 94.12 226 LEU A N 1
ATOM 1786 C CA . LEU A 1 226 ? -4.990 8.822 -2.256 1.00 94.12 226 LEU A CA 1
ATOM 1787 C C . LEU A 1 226 ? -4.243 7.617 -1.663 1.00 94.12 226 LEU A C 1
ATOM 1789 O O . LEU A 1 226 ? -3.918 6.680 -2.391 1.00 94.12 226 LEU A O 1
ATOM 1793 N N . TYR A 1 227 ? -3.978 7.617 -0.353 1.00 96.38 227 TYR A N 1
ATOM 1794 C CA . TYR A 1 227 ? -3.155 6.607 0.303 1.00 96.38 227 TYR A CA 1
ATOM 1795 C C . TYR A 1 227 ? -3.694 5.171 0.163 1.00 96.38 227 TYR A C 1
ATOM 1797 O O . TYR A 1 227 ? -2.920 4.304 -0.244 1.00 96.38 227 TYR A O 1
ATOM 1805 N N . PRO A 1 228 ? -5.001 4.897 0.345 1.00 96.94 228 PRO A N 1
ATOM 1806 C CA . PRO A 1 228 ? -5.570 3.580 0.052 1.00 96.94 228 PRO A CA 1
ATOM 1807 C C . PRO A 1 228 ? -5.345 3.080 -1.379 1.00 96.94 228 PRO A C 1
ATOM 1809 O O . PRO A 1 228 ? -5.044 1.907 -1.596 1.00 96.94 228 PRO A O 1
ATOM 1812 N N . LEU A 1 229 ? -5.453 3.970 -2.371 1.00 96.69 229 LEU A N 1
ATOM 1813 C CA . LEU A 1 229 ? -5.225 3.613 -3.771 1.00 96.69 229 LEU A CA 1
ATOM 1814 C C . LEU A 1 229 ? -3.739 3.338 -4.044 1.00 96.69 229 LEU A C 1
ATOM 1816 O O . LEU A 1 229 ? -3.414 2.440 -4.820 1.00 96.69 229 LEU A O 1
ATOM 1820 N N . ALA A 1 230 ? -2.837 4.059 -3.373 1.00 97.12 230 ALA A N 1
ATOM 1821 C CA . ALA A 1 230 ? -1.407 3.770 -3.414 1.00 97.12 230 ALA A CA 1
ATOM 1822 C C . ALA A 1 230 ? -1.087 2.396 -2.806 1.00 97.12 230 ALA A C 1
ATOM 1824 O O . ALA A 1 230 ? -0.380 1.619 -3.444 1.00 97.12 230 ALA A O 1
ATOM 1825 N N . LEU A 1 231 ? -1.655 2.057 -1.641 1.00 98.25 231 LEU A N 1
ATOM 1826 C CA . LEU A 1 231 ? -1.516 0.724 -1.039 1.00 98.25 231 LEU A CA 1
ATOM 1827 C C . LEU A 1 231 ? -1.998 -0.375 -1.996 1.00 98.25 231 LEU A C 1
ATOM 1829 O O . LEU A 1 231 ? -1.296 -1.363 -2.197 1.00 98.25 231 LEU A O 1
ATOM 1833 N N . ALA A 1 232 ? -3.152 -0.179 -2.641 1.00 98.25 232 ALA A N 1
ATOM 1834 C CA . ALA A 1 232 ? -3.698 -1.140 -3.600 1.00 98.25 232 ALA A CA 1
ATOM 1835 C C . ALA A 1 232 ? -2.815 -1.295 -4.839 1.00 98.25 232 ALA A C 1
ATOM 1837 O O . ALA A 1 232 ? -2.591 -2.411 -5.303 1.00 98.25 232 ALA A O 1
ATOM 1838 N N . THR A 1 233 ? -2.274 -0.190 -5.348 1.00 97.94 233 THR A N 1
ATOM 1839 C CA . THR A 1 233 ? -1.358 -0.209 -6.494 1.00 97.94 233 THR A CA 1
ATOM 1840 C C . THR A 1 233 ? -0.074 -0.962 -6.147 1.00 97.94 233 THR A C 1
ATOM 1842 O O . THR A 1 233 ? 0.336 -1.832 -6.908 1.00 97.94 233 THR A O 1
ATOM 1845 N N . TYR A 1 234 ? 0.520 -0.708 -4.976 1.00 98.31 234 TYR A N 1
ATOM 1846 C CA . TYR A 1 234 ? 1.687 -1.465 -4.515 1.00 98.31 234 TYR A CA 1
ATOM 1847 C C . TYR A 1 234 ? 1.367 -2.949 -4.327 1.00 98.31 234 TYR A C 1
ATOM 1849 O O . TYR A 1 234 ? 2.118 -3.780 -4.820 1.00 98.31 234 TYR A O 1
ATOM 1857 N N . MET A 1 235 ? 0.244 -3.297 -3.691 1.00 98.50 235 MET A N 1
ATOM 1858 C CA . MET A 1 235 ? -0.185 -4.691 -3.522 1.00 98.50 235 MET A CA 1
ATOM 1859 C C . MET A 1 235 ? -0.261 -5.426 -4.870 1.00 98.50 235 MET A C 1
ATOM 1861 O O . MET A 1 235 ? 0.291 -6.515 -5.021 1.00 98.50 235 MET A O 1
ATOM 1865 N N . VAL A 1 236 ? -0.893 -4.798 -5.870 1.00 98.44 236 VAL A N 1
ATOM 1866 C CA . VAL A 1 236 ? -0.994 -5.349 -7.228 1.00 98.44 236 VAL A CA 1
ATOM 1867 C C . VAL A 1 236 ? 0.375 -5.520 -7.872 1.00 98.44 236 VAL A C 1
ATOM 1869 O O . VAL A 1 236 ? 0.614 -6.543 -8.502 1.00 98.44 236 VAL A O 1
ATOM 1872 N N . PHE A 1 237 ? 1.265 -4.538 -7.742 1.00 98.44 237 PHE A N 1
ATOM 1873 C CA . PHE A 1 237 ? 2.588 -4.608 -8.357 1.00 98.44 237 PHE A CA 1
ATOM 1874 C C . PHE A 1 237 ? 3.481 -5.647 -7.692 1.00 98.44 237 PHE A C 1
ATOM 1876 O O . PHE A 1 237 ? 4.150 -6.395 -8.389 1.00 98.44 237 PHE A O 1
ATOM 1883 N N . ILE A 1 238 ? 3.469 -5.738 -6.366 1.00 98.56 238 ILE A N 1
ATOM 1884 C CA . ILE A 1 238 ? 4.284 -6.710 -5.640 1.00 98.56 238 ILE A CA 1
ATOM 1885 C C . ILE A 1 238 ? 3.846 -8.130 -6.002 1.00 98.56 238 ILE A C 1
ATOM 1887 O O . ILE A 1 238 ? 4.640 -8.911 -6.517 1.00 98.56 238 ILE A O 1
ATOM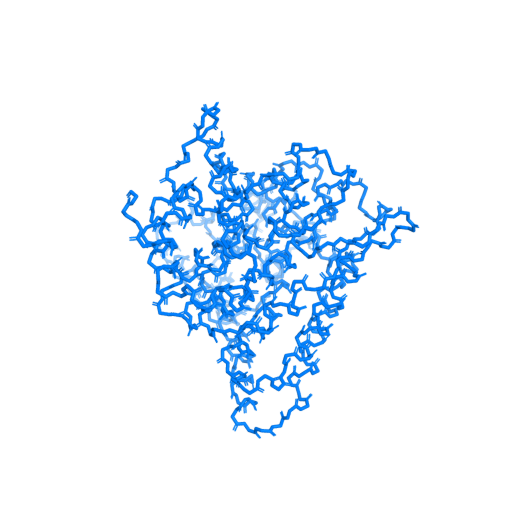 1891 N N . LEU A 1 239 ? 2.563 -8.444 -5.816 1.00 98.50 239 LEU A N 1
ATOM 1892 C CA . LEU A 1 239 ? 2.062 -9.795 -6.063 1.00 98.50 239 LEU A CA 1
ATOM 1893 C C . LEU A 1 239 ? 1.954 -10.107 -7.555 1.00 98.50 239 LEU A C 1
ATOM 1895 O O . LEU A 1 239 ? 2.227 -11.221 -7.978 1.00 98.50 239 LEU A O 1
ATOM 1899 N N . GLY A 1 240 ? 1.595 -9.126 -8.382 1.00 98.31 240 GLY A N 1
ATOM 1900 C CA . GLY A 1 240 ? 1.513 -9.306 -9.827 1.00 98.31 240 GLY A CA 1
ATOM 1901 C C . GLY A 1 240 ? 2.872 -9.578 -10.468 1.00 98.31 240 GLY A C 1
ATOM 1902 O O . GLY A 1 240 ? 2.921 -10.290 -11.467 1.00 98.31 240 GLY A O 1
ATOM 1903 N N . VAL A 1 241 ? 3.966 -9.059 -9.900 1.00 98.31 241 VAL A N 1
ATOM 1904 C CA . VAL A 1 241 ? 5.328 -9.404 -10.329 1.00 98.31 241 VAL A CA 1
ATOM 1905 C C . VAL A 1 241 ? 5.682 -10.831 -9.942 1.00 98.31 241 VAL A C 1
ATOM 1907 O O . VAL A 1 241 ? 6.105 -11.593 -10.807 1.00 98.31 241 VAL A O 1
ATOM 1910 N N . GLU A 1 242 ? 5.471 -11.208 -8.681 1.00 97.94 242 GLU A N 1
ATOM 1911 C CA . GLU A 1 242 ? 5.794 -12.559 -8.207 1.00 97.94 242 GLU A CA 1
ATOM 1912 C C . GLU A 1 242 ? 4.962 -13.634 -8.938 1.00 97.94 242 GLU A C 1
ATOM 1914 O O . GLU A 1 242 ? 5.488 -14.677 -9.322 1.00 97.94 242 GLU A O 1
ATOM 1919 N N . GLU A 1 243 ? 3.708 -13.324 -9.277 1.00 97.38 243 GLU A N 1
ATOM 1920 C CA . GLU A 1 243 ? 2.801 -14.196 -10.035 1.00 97.38 243 GLU A CA 1
ATOM 1921 C C . GLU A 1 243 ? 2.877 -14.003 -11.568 1.00 97.38 243 GLU A C 1
ATOM 1923 O O . GLU A 1 243 ? 2.049 -14.531 -12.314 1.00 97.38 243 GLU A O 1
ATOM 1928 N N . ASN A 1 244 ? 3.850 -13.233 -12.077 1.00 97.06 244 ASN A N 1
ATOM 1929 C CA . ASN A 1 244 ? 4.086 -12.990 -13.510 1.00 97.06 244 ASN A CA 1
ATOM 1930 C C . ASN A 1 244 ? 2.853 -12.483 -14.307 1.00 97.06 244 ASN A C 1
ATOM 1932 O O . ASN A 1 244 ? 2.675 -12.796 -15.489 1.00 97.06 244 ASN A O 1
ATOM 1936 N N . ARG A 1 245 ? 1.995 -11.662 -13.692 1.00 97.06 245 ARG A N 1
ATOM 1937 C CA . ARG A 1 245 ? 0.682 -11.218 -14.204 1.00 97.06 245 ARG A CA 1
ATOM 1938 C C . ARG A 1 245 ? 0.760 -10.009 -15.152 1.00 97.06 245 ARG A C 1
ATOM 1940 O O . ARG A 1 245 ? 0.101 -8.996 -14.920 1.00 97.06 245 ARG A O 1
ATOM 1947 N N . ASN A 1 246 ? 1.502 -10.116 -16.257 1.00 96.62 246 ASN A N 1
ATOM 1948 C CA . ASN A 1 246 ? 1.749 -9.002 -17.196 1.00 96.62 246 ASN A CA 1
ATOM 1949 C C . ASN A 1 246 ? 0.496 -8.237 -17.634 1.00 96.62 246 ASN A C 1
ATOM 1951 O O . ASN A 1 246 ? 0.459 -7.009 -17.548 1.00 96.62 246 ASN A O 1
ATOM 1955 N N . GLN A 1 247 ? -0.537 -8.957 -18.079 1.00 96.62 247 GLN A N 1
ATOM 1956 C CA . GLN A 1 247 ? -1.760 -8.323 -18.572 1.00 96.62 247 GLN A CA 1
ATOM 1957 C C . GLN A 1 247 ? -2.472 -7.532 -17.469 1.00 96.62 247 GLN A C 1
ATOM 1959 O O . GLN A 1 247 ? -2.880 -6.401 -17.700 1.00 96.62 247 GLN A O 1
ATOM 1964 N N . LEU A 1 248 ? -2.552 -8.085 -16.255 1.00 97.56 248 LEU A N 1
ATOM 1965 C CA . LEU A 1 248 ? -3.142 -7.397 -15.107 1.00 97.56 248 LEU A CA 1
ATOM 1966 C C . LEU A 1 248 ? -2.379 -6.107 -14.783 1.00 97.56 248 LEU A C 1
ATOM 1968 O O . LEU A 1 248 ? -3.003 -5.063 -14.606 1.00 97.56 248 LEU A O 1
ATOM 1972 N N . LEU A 1 249 ? -1.043 -6.169 -14.725 1.00 98.00 249 LEU A N 1
ATOM 1973 C CA . LEU A 1 249 ? -0.206 -4.996 -14.454 1.00 98.00 249 LEU A CA 1
ATOM 1974 C C . LEU A 1 249 ? -0.435 -3.902 -15.508 1.00 98.00 249 LEU A C 1
ATOM 1976 O O . LEU A 1 249 ? -0.638 -2.740 -15.156 1.00 98.00 249 LEU A O 1
ATOM 1980 N N . ARG A 1 250 ? -0.487 -4.268 -16.798 1.00 96.69 250 ARG A N 1
ATOM 1981 C CA . ARG A 1 250 ? -0.787 -3.322 -17.887 1.00 96.69 250 ARG A CA 1
ATOM 1982 C C . ARG A 1 250 ? -2.184 -2.740 -17.811 1.00 96.69 250 ARG A C 1
ATOM 1984 O O . ARG A 1 250 ? -2.344 -1.526 -17.939 1.00 96.69 250 ARG A O 1
ATOM 1991 N N . ASP A 1 251 ? -3.179 -3.579 -17.575 1.00 97.56 251 ASP A N 1
ATOM 1992 C CA . ASP A 1 251 ? -4.560 -3.131 -17.490 1.00 97.56 251 ASP A CA 1
ATOM 1993 C C . ASP A 1 251 ? -4.754 -2.172 -16.310 1.00 97.56 251 ASP A C 1
ATOM 1995 O O . ASP A 1 251 ? -5.475 -1.184 -16.441 1.00 97.56 251 ASP A O 1
ATOM 1999 N N . ILE A 1 252 ? -4.065 -2.397 -15.187 1.00 97.25 252 ILE A N 1
ATOM 2000 C CA . ILE A 1 252 ? -4.070 -1.494 -14.029 1.00 97.25 252 ILE A CA 1
ATOM 2001 C C . ILE A 1 252 ? -3.392 -0.163 -14.355 1.00 97.25 252 ILE A C 1
ATOM 2003 O O . ILE A 1 252 ? -3.955 0.886 -14.045 1.00 97.25 252 ILE A O 1
ATOM 2007 N N . LEU A 1 253 ? -2.244 -0.176 -15.038 1.00 94.56 253 LEU A N 1
ATOM 2008 C CA . LEU A 1 253 ? -1.570 1.051 -15.485 1.00 94.56 253 LEU A CA 1
ATOM 2009 C C . LEU A 1 253 ? -2.387 1.861 -16.497 1.00 94.56 253 LEU A C 1
ATOM 2011 O O . LEU A 1 253 ? -2.239 3.079 -16.566 1.00 94.56 253 LEU A O 1
ATOM 2015 N N . SER A 1 254 ? -3.271 1.211 -17.256 1.00 95.56 254 SER A N 1
ATOM 2016 C CA . SER A 1 254 ? -4.172 1.900 -18.186 1.00 95.56 254 SER A CA 1
ATOM 2017 C C . SER A 1 254 ? -5.274 2.704 -17.482 1.00 95.56 254 SER A C 1
ATOM 2019 O O . SER A 1 254 ? -5.914 3.559 -18.101 1.00 95.56 254 SER A O 1
ATOM 2021 N N . ILE A 1 255 ? -5.517 2.443 -16.191 1.00 95.81 255 ILE A N 1
ATOM 2022 C CA . ILE A 1 255 ? -6.528 3.153 -15.411 1.00 95.81 255 ILE A CA 1
ATOM 2023 C C . ILE A 1 255 ? -6.057 4.582 -15.167 1.00 95.81 255 ILE A C 1
ATOM 2025 O O . ILE A 1 255 ? -4.920 4.840 -14.782 1.00 95.81 255 ILE A O 1
ATOM 2029 N N . GLN A 1 256 ? -6.974 5.518 -15.373 1.00 93.00 256 GLN A N 1
ATOM 2030 C CA . GLN A 1 256 ? -6.731 6.929 -15.140 1.00 93.00 256 GLN A CA 1
ATOM 2031 C C . GLN A 1 256 ? -7.445 7.391 -13.868 1.00 93.00 256 GLN A C 1
ATOM 2033 O O . GLN A 1 256 ? -8.568 6.970 -13.579 1.00 93.00 256 GLN A O 1
ATOM 2038 N N . LEU A 1 257 ? -6.806 8.287 -13.125 1.00 89.62 257 LEU A N 1
ATOM 2039 C CA . LEU A 1 257 ? -7.402 9.045 -12.037 1.00 89.62 257 LEU A CA 1
ATOM 2040 C C . LEU A 1 257 ? -8.307 10.121 -12.630 1.00 89.62 257 LEU A C 1
ATOM 2042 O O . LEU A 1 257 ? -7.833 11.038 -13.309 1.00 89.62 257 LEU A O 1
ATOM 2046 N N . ASN A 1 258 ? -9.601 10.030 -12.340 1.00 84.50 258 ASN A N 1
ATOM 2047 C CA . ASN A 1 258 ? -10.542 11.064 -12.736 1.00 84.50 258 ASN A CA 1
ATOM 2048 C C . ASN A 1 258 ? -10.477 12.220 -11.734 1.00 84.50 258 ASN A C 1
ATOM 2050 O O . ASN A 1 258 ? -10.619 12.035 -10.520 1.00 84.50 258 ASN A O 1
ATOM 2054 N N . ARG A 1 259 ? -10.300 13.434 -12.248 1.00 69.69 259 ARG A N 1
ATOM 2055 C CA . ARG A 1 259 ? -10.523 14.654 -11.483 1.00 69.69 259 ARG A CA 1
ATOM 2056 C C . ARG A 1 259 ? -11.927 15.132 -11.801 1.00 69.69 259 ARG A C 1
ATOM 2058 O O . ARG A 1 259 ? -12.154 15.696 -12.857 1.00 69.69 259 ARG A O 1
ATOM 2065 N N . GLN A 1 260 ? -12.839 15.014 -10.839 1.00 63.06 260 GLN A N 1
ATOM 2066 C CA . GLN A 1 260 ? -14.189 15.597 -10.914 1.00 63.06 260 GLN A CA 1
ATOM 2067 C C . GLN A 1 260 ? -14.212 17.142 -11.069 1.00 63.06 260 GLN A C 1
ATOM 2069 O O . GLN A 1 260 ? -15.265 17.753 -10.944 1.00 63.06 260 GLN A O 1
ATOM 2074 N N . LEU A 1 261 ? -13.064 17.798 -11.280 1.00 57.81 261 LEU A N 1
ATOM 2075 C CA . LEU A 1 261 ? -12.951 19.231 -11.537 1.00 57.81 261 LEU A CA 1
ATOM 2076 C C . LEU A 1 261 ? -12.756 19.429 -13.045 1.00 57.81 261 LEU A C 1
ATOM 2078 O O . LEU A 1 261 ? -11.710 19.057 -13.574 1.00 57.81 261 LEU A O 1
ATOM 2082 N N . ASP A 1 262 ? -13.753 20.039 -13.688 1.00 52.06 262 ASP A N 1
ATOM 2083 C CA . ASP A 1 262 ? -14.046 20.079 -15.136 1.00 52.06 262 ASP A CA 1
ATOM 2084 C C . ASP A 1 262 ? -12.955 20.616 -16.094 1.00 52.06 262 ASP A C 1
ATOM 2086 O O . ASP A 1 262 ? -13.214 20.792 -17.283 1.00 52.06 262 ASP A O 1
ATOM 2090 N N . PHE A 1 263 ? -11.728 20.877 -15.636 1.00 61.41 263 PHE A N 1
ATOM 2091 C CA . PHE A 1 263 ? -10.711 21.580 -16.432 1.00 61.41 263 PHE A CA 1
ATOM 2092 C C . PHE A 1 263 ? -9.352 20.886 -16.529 1.00 61.41 263 PHE A C 1
ATOM 2094 O O . PHE A 1 263 ? -8.453 21.428 -17.170 1.00 61.41 263 PHE A O 1
ATOM 2101 N N . LEU A 1 264 ? -9.166 19.715 -15.912 1.00 60.84 264 LEU A N 1
ATOM 2102 C CA . LEU A 1 264 ? -7.885 19.005 -15.957 1.00 60.84 264 LEU A CA 1
ATOM 2103 C C . LEU A 1 264 ? -8.023 17.635 -16.623 1.00 60.84 264 LEU A C 1
ATOM 2105 O O . LEU A 1 264 ? -9.019 16.948 -16.393 1.00 60.84 264 LEU A O 1
ATOM 2109 N N . PRO A 1 265 ? -7.031 17.224 -17.433 1.00 73.19 265 PRO A N 1
ATOM 2110 C CA . PRO A 1 265 ? -7.045 15.917 -18.062 1.00 73.19 265 PRO A CA 1
ATOM 2111 C C . PRO A 1 265 ? -7.002 14.806 -17.010 1.00 73.19 265 PRO A C 1
ATOM 2113 O O . PRO A 1 265 ? -6.498 14.974 -15.894 1.00 73.19 265 PRO A O 1
ATOM 2116 N N . ASN A 1 266 ? -7.522 13.652 -17.412 1.00 82.69 266 ASN A N 1
ATOM 2117 C CA . ASN A 1 266 ? -7.326 12.393 -16.711 1.00 82.69 266 ASN A CA 1
ATOM 2118 C C . ASN A 1 266 ? -5.825 12.129 -16.522 1.00 82.69 266 ASN A C 1
ATOM 2120 O O . ASN A 1 266 ? -5.031 12.397 -17.424 1.00 82.69 266 ASN A O 1
ATOM 2124 N N . LEU A 1 267 ? -5.450 11.644 -15.337 1.00 87.88 267 LEU A N 1
ATOM 2125 C CA . LEU A 1 267 ? -4.050 11.427 -14.969 1.00 87.88 267 LEU A CA 1
ATOM 2126 C C . LEU A 1 267 ? -3.716 9.940 -14.890 1.00 87.88 267 LEU A C 1
ATOM 2128 O O . LEU A 1 267 ? -4.550 9.181 -14.394 1.00 87.88 267 LEU A O 1
ATOM 2132 N N . PRO A 1 268 ? -2.492 9.521 -15.249 1.00 91.25 268 PRO A N 1
ATOM 2133 C CA . PRO A 1 268 ? -2.044 8.154 -15.014 1.00 91.25 268 PRO A CA 1
ATOM 2134 C C . PRO A 1 268 ? -2.199 7.746 -13.544 1.00 91.25 268 PRO A C 1
ATOM 2136 O O . PRO A 1 268 ? -1.969 8.555 -12.640 1.00 91.25 268 PRO A O 1
ATOM 2139 N N . LEU A 1 269 ? -2.539 6.479 -13.281 1.00 91.75 269 LEU A N 1
ATOM 2140 C CA . LEU A 1 269 ? -2.652 5.957 -11.913 1.00 91.75 269 LEU A CA 1
ATOM 2141 C C . LEU A 1 269 ? -1.365 6.161 -11.091 1.00 91.75 269 LEU A C 1
ATOM 2143 O O . LEU A 1 269 ? -1.438 6.417 -9.888 1.00 91.75 269 LEU A O 1
ATOM 2147 N N . THR A 1 270 ? -0.199 6.123 -11.740 1.00 91.06 270 THR A N 1
ATOM 2148 C CA . THR A 1 270 ? 1.126 6.360 -11.138 1.00 91.06 270 THR A CA 1
ATOM 2149 C C . THR A 1 270 ? 1.239 7.730 -10.463 1.00 91.06 270 THR A C 1
ATOM 2151 O O . THR A 1 270 ? 1.873 7.849 -9.412 1.00 91.06 270 THR A O 1
ATOM 2154 N N . CYS A 1 271 ? 0.510 8.743 -10.952 1.00 89.75 271 CYS A N 1
ATOM 2155 C CA . CYS A 1 271 ? 0.480 10.076 -10.346 1.00 89.75 271 CYS A CA 1
ATOM 2156 C C . CYS A 1 271 ? -0.069 10.078 -8.908 1.00 89.75 271 CYS A C 1
ATOM 2158 O O . CYS A 1 271 ? 0.171 11.038 -8.175 1.00 89.75 271 CYS A O 1
ATOM 2160 N N . THR A 1 272 ? -0.765 9.021 -8.467 1.00 91.12 272 THR A N 1
ATOM 2161 C CA . THR A 1 272 ? -1.205 8.847 -7.069 1.00 91.12 272 THR A CA 1
ATOM 2162 C C . THR A 1 272 ? -0.042 9.063 -6.094 1.00 91.12 272 THR A C 1
ATOM 2164 O O . THR A 1 272 ? -0.176 9.800 -5.115 1.00 91.12 272 THR A O 1
ATOM 2167 N N . LEU A 1 273 ? 1.123 8.476 -6.390 1.00 90.06 273 LEU A N 1
ATOM 2168 C CA . LEU A 1 273 ? 2.315 8.585 -5.548 1.00 90.06 273 LEU A CA 1
ATOM 2169 C C . LEU A 1 273 ? 2.929 9.977 -5.606 1.00 90.06 273 LEU A C 1
ATOM 2171 O O . LEU A 1 273 ? 3.315 10.515 -4.571 1.00 90.06 273 LEU A O 1
ATOM 2175 N N . THR A 1 274 ? 2.966 10.583 -6.793 1.00 88.31 274 THR A N 1
ATOM 2176 C CA . THR A 1 274 ? 3.428 11.961 -6.983 1.00 88.31 274 THR A CA 1
ATOM 2177 C C . THR A 1 274 ? 2.628 12.927 -6.108 1.00 88.31 274 THR A C 1
ATOM 2179 O O . THR A 1 274 ? 3.214 13.745 -5.401 1.00 88.31 274 THR A O 1
ATOM 2182 N N . TYR A 1 275 ? 1.296 12.802 -6.074 1.00 89.50 275 TYR A N 1
ATOM 2183 C CA . TYR A 1 275 ? 0.456 13.648 -5.221 1.00 89.50 275 TYR A CA 1
ATOM 2184 C C . TYR A 1 275 ? 0.666 13.385 -3.729 1.00 89.50 275 TYR A C 1
ATOM 2186 O O . TYR A 1 275 ? 0.824 14.339 -2.970 1.00 89.50 275 TYR A O 1
ATOM 2194 N N . LEU A 1 276 ? 0.718 12.122 -3.298 1.00 91.31 276 LEU A N 1
ATOM 2195 C CA . LEU A 1 276 ? 0.981 11.801 -1.891 1.00 91.31 276 LEU A CA 1
ATOM 2196 C C . LEU A 1 276 ? 2.325 12.352 -1.422 1.00 91.31 276 LEU A C 1
ATOM 2198 O O . LEU A 1 276 ? 2.418 12.914 -0.336 1.00 91.31 276 LEU A O 1
ATOM 2202 N N . TYR A 1 277 ? 3.356 12.220 -2.251 1.00 89.19 277 TYR A N 1
ATOM 2203 C CA . TYR A 1 277 ? 4.687 12.698 -1.922 1.00 89.19 277 TYR A CA 1
ATOM 2204 C C . TYR A 1 277 ? 4.736 14.228 -1.850 1.00 89.19 277 TYR A C 1
ATOM 2206 O O . TYR A 1 277 ? 5.307 14.784 -0.925 1.00 89.19 277 TYR A O 1
ATOM 2214 N N . HIS A 1 278 ? 4.123 14.936 -2.798 1.00 87.25 278 HIS A N 1
ATOM 2215 C CA . HIS A 1 278 ? 4.211 16.398 -2.811 1.00 87.25 278 HIS A CA 1
ATOM 2216 C C . HIS A 1 278 ? 3.329 17.089 -1.781 1.00 87.25 278 HIS A C 1
ATOM 2218 O O . HIS A 1 278 ? 3.700 18.150 -1.287 1.00 87.25 278 HIS A O 1
ATOM 2224 N N . TYR A 1 279 ? 2.158 16.528 -1.496 1.00 90.00 279 TYR A N 1
ATOM 2225 C CA . TYR A 1 279 ? 1.162 17.208 -0.675 1.00 90.00 279 TYR A CA 1
ATOM 2226 C C . TYR A 1 279 ? 1.002 16.587 0.708 1.00 90.00 279 TYR A C 1
ATOM 2228 O O . TYR A 1 279 ? 0.474 17.240 1.601 1.00 90.00 279 TYR A O 1
ATOM 2236 N N . SER A 1 280 ? 1.449 15.349 0.922 1.00 90.62 280 SER A N 1
ATOM 2237 C CA . SER A 1 280 ? 1.177 14.619 2.163 1.00 90.62 280 SER A CA 1
ATOM 2238 C C . SER A 1 280 ? 2.420 14.014 2.822 1.00 90.62 280 SER A C 1
ATOM 2240 O O . SER A 1 280 ? 2.275 13.438 3.897 1.00 90.62 280 SER A O 1
ATOM 2242 N N . ASP A 1 281 ? 3.634 14.165 2.277 1.00 91.31 281 ASP A N 1
ATOM 2243 C CA . ASP A 1 281 ? 4.868 13.589 2.850 1.00 91.31 281 ASP A CA 1
ATOM 2244 C C . ASP A 1 281 ? 5.123 13.992 4.310 1.00 91.31 281 ASP A C 1
ATOM 2246 O O . ASP A 1 281 ? 5.534 13.163 5.124 1.00 91.31 281 ASP A O 1
ATOM 2250 N N . SER A 1 282 ? 4.829 15.243 4.662 1.00 92.19 282 SER A N 1
ATOM 2251 C CA . SER A 1 282 ? 4.958 15.780 6.018 1.00 92.19 282 SER A CA 1
ATOM 2252 C C . SER A 1 282 ? 4.122 15.008 7.042 1.00 92.19 282 SER A C 1
ATOM 2254 O O . SER A 1 282 ? 4.581 14.813 8.166 1.00 92.19 282 SER A O 1
ATOM 2256 N N . ILE A 1 283 ? 2.950 14.485 6.659 1.00 92.88 283 ILE A N 1
ATOM 2257 C CA . ILE A 1 283 ? 2.115 13.636 7.527 1.00 92.88 283 ILE A CA 1
ATOM 2258 C C . ILE A 1 283 ? 2.888 12.364 7.893 1.00 92.88 283 ILE A C 1
ATOM 2260 O O . ILE A 1 283 ? 2.997 12.012 9.069 1.00 92.88 283 ILE A O 1
ATOM 2264 N N . PHE A 1 284 ? 3.482 11.707 6.895 1.00 94.62 284 PHE A N 1
ATOM 2265 C CA . PHE A 1 284 ? 4.245 10.474 7.086 1.00 94.62 284 PHE A CA 1
ATOM 2266 C C . PHE A 1 284 ? 5.556 10.718 7.848 1.00 94.62 284 PHE A C 1
ATOM 2268 O O . PHE A 1 284 ? 5.881 9.965 8.766 1.00 94.62 284 PHE A O 1
ATOM 2275 N N . ASN A 1 285 ? 6.285 11.794 7.537 1.00 93.00 285 ASN A N 1
ATOM 2276 C CA . ASN A 1 285 ? 7.504 12.179 8.261 1.00 93.00 285 ASN A CA 1
ATOM 2277 C C . ASN A 1 285 ? 7.227 12.434 9.751 1.00 93.00 285 ASN A C 1
ATOM 2279 O O . ASN A 1 285 ? 7.967 11.954 10.613 1.00 93.00 285 ASN A O 1
ATOM 2283 N N . THR A 1 286 ? 6.134 13.139 10.061 1.00 92.50 286 THR A N 1
ATOM 2284 C CA . THR A 1 286 ? 5.704 13.403 11.440 1.00 92.50 286 THR A CA 1
ATOM 2285 C C . THR A 1 286 ? 5.493 12.102 12.223 1.00 92.50 286 THR A C 1
ATOM 2287 O O . THR A 1 286 ? 5.902 11.995 13.383 1.00 92.50 286 THR A O 1
ATOM 2290 N N . ILE A 1 287 ? 4.898 11.085 11.593 1.00 92.06 287 ILE A N 1
ATOM 2291 C CA . ILE A 1 287 ? 4.638 9.782 12.221 1.00 92.06 287 ILE A CA 1
ATOM 2292 C C . ILE A 1 287 ? 5.930 8.992 12.440 1.00 92.06 287 ILE A C 1
ATOM 2294 O O . ILE A 1 287 ? 6.135 8.443 13.525 1.00 92.06 287 ILE A O 1
ATOM 2298 N N . LEU A 1 288 ? 6.813 8.961 11.439 1.00 89.00 288 LEU A N 1
ATOM 2299 C CA . LEU A 1 288 ? 8.049 8.173 11.465 1.00 89.00 288 LEU A CA 1
ATOM 2300 C C . LEU A 1 288 ? 9.109 8.721 12.437 1.00 89.00 288 LEU A C 1
ATOM 2302 O O . LEU A 1 288 ? 10.084 8.027 12.727 1.00 89.00 288 LEU A O 1
ATOM 2306 N N . CYS A 1 289 ? 8.940 9.946 12.952 1.00 83.00 289 CYS A N 1
ATOM 2307 C CA . CYS A 1 289 ? 9.892 10.626 13.846 1.00 83.00 289 CYS A CA 1
ATOM 2308 C C . CYS A 1 289 ? 11.329 10.696 13.308 1.00 83.00 289 CYS A C 1
ATOM 2310 O O . CYS A 1 289 ? 12.285 10.809 14.076 1.00 83.00 289 CYS A O 1
ATOM 2312 N N . ARG A 1 290 ? 11.491 10.604 11.988 1.00 81.38 290 ARG A N 1
ATOM 2313 C CA . ARG A 1 290 ? 12.769 10.669 11.282 1.00 81.38 290 ARG A CA 1
ATOM 2314 C C . ARG A 1 290 ? 12.531 11.364 9.953 1.00 81.38 290 ARG A C 1
ATOM 2316 O O . ARG A 1 290 ? 11.500 11.146 9.325 1.00 81.38 290 ARG A O 1
ATOM 2323 N N . THR A 1 291 ? 13.498 12.165 9.519 1.00 78.75 291 THR A N 1
ATOM 2324 C CA . THR A 1 291 ? 13.523 12.738 8.172 1.00 78.75 291 THR A CA 1
ATOM 2325 C C . THR A 1 291 ? 13.869 11.624 7.187 1.00 78.75 291 THR A C 1
ATOM 2327 O O . THR A 1 291 ? 15.044 11.374 6.913 1.00 78.75 291 THR A O 1
ATOM 2330 N N . SER A 1 292 ? 12.857 10.886 6.735 1.00 84.06 292 SER A N 1
ATOM 2331 C CA . SER A 1 292 ? 13.032 9.907 5.665 1.00 84.06 292 SER A CA 1
ATOM 2332 C C . SER A 1 292 ? 13.031 10.629 4.323 1.00 84.06 292 SER A C 1
ATOM 2334 O O . SER A 1 292 ? 12.248 11.555 4.115 1.00 84.06 292 SER A O 1
ATOM 2336 N N . SER A 1 293 ? 13.875 10.180 3.396 1.00 86.75 293 SER A N 1
ATOM 2337 C CA . SER A 1 293 ? 13.843 10.652 2.009 1.00 86.75 293 SER A CA 1
ATOM 2338 C C . SER A 1 293 ? 12.628 10.124 1.242 1.00 86.75 293 SER A C 1
ATOM 2340 O O . SER A 1 293 ? 12.335 10.630 0.170 1.00 86.75 293 SER A O 1
ATOM 2342 N N . VAL A 1 294 ? 11.933 9.100 1.754 1.00 91.56 294 VAL A N 1
ATOM 2343 C CA . VAL A 1 294 ? 10.757 8.483 1.114 1.00 91.56 294 VAL A CA 1
ATOM 2344 C C . VAL A 1 294 ? 9.707 8.043 2.150 1.00 91.56 294 VAL A C 1
ATOM 2346 O O . VAL A 1 294 ? 9.342 6.870 2.220 1.00 91.56 294 VAL A O 1
ATOM 2349 N N . PRO A 1 295 ? 9.183 8.961 2.983 1.00 93.94 295 PRO A N 1
ATOM 2350 C CA . PRO A 1 295 ? 8.380 8.610 4.158 1.00 93.94 295 PRO A CA 1
ATOM 2351 C C . PRO A 1 295 ? 7.062 7.902 3.811 1.00 93.94 295 PRO A C 1
ATOM 2353 O O . PRO A 1 295 ? 6.642 6.998 4.530 1.00 93.94 295 PRO A O 1
ATOM 2356 N N . VAL A 1 296 ? 6.436 8.266 2.685 1.00 95.25 296 VAL A N 1
ATOM 2357 C CA . VAL A 1 296 ? 5.220 7.606 2.177 1.00 95.25 296 VAL A CA 1
ATOM 2358 C C . VAL A 1 296 ? 5.491 6.119 1.941 1.00 95.25 296 VAL A C 1
ATOM 2360 O O . VAL A 1 296 ? 4.755 5.257 2.408 1.00 95.25 296 VAL A O 1
ATOM 2363 N N . ILE A 1 297 ? 6.588 5.822 1.250 1.00 95.81 297 ILE A N 1
ATOM 2364 C CA . ILE A 1 297 ? 6.967 4.473 0.833 1.00 95.81 297 ILE A CA 1
ATOM 2365 C C . ILE A 1 297 ? 7.429 3.639 2.025 1.00 95.81 297 ILE A C 1
ATOM 2367 O O . ILE A 1 297 ? 7.061 2.473 2.138 1.00 95.81 297 ILE A O 1
ATOM 2371 N N . GLU A 1 298 ? 8.194 4.236 2.943 1.00 95.50 298 GLU A N 1
ATOM 2372 C CA . GLU A 1 298 ? 8.551 3.597 4.213 1.00 95.50 298 GLU A CA 1
ATOM 2373 C C . GLU A 1 298 ? 7.302 3.087 4.937 1.00 95.50 298 GLU A C 1
ATOM 2375 O O . GLU A 1 298 ? 7.283 1.944 5.395 1.00 95.50 298 GLU A O 1
ATOM 2380 N N . ARG A 1 299 ? 6.244 3.907 4.994 1.00 96.56 299 ARG A N 1
ATOM 2381 C CA . ARG A 1 299 ? 4.986 3.505 5.619 1.00 96.56 299 ARG A CA 1
ATOM 2382 C C . ARG A 1 299 ? 4.244 2.446 4.803 1.00 96.56 299 ARG A C 1
ATOM 2384 O O . ARG A 1 299 ? 3.807 1.465 5.390 1.00 96.56 299 ARG A O 1
ATOM 2391 N N . ILE A 1 300 ? 4.152 2.589 3.474 1.00 97.88 300 ILE A N 1
ATOM 2392 C CA . ILE A 1 300 ? 3.581 1.548 2.592 1.00 97.88 300 ILE A CA 1
ATOM 2393 C C . ILE A 1 300 ? 4.254 0.198 2.856 1.00 97.88 300 ILE A C 1
ATOM 2395 O O . ILE A 1 300 ? 3.562 -0.791 3.066 1.00 97.88 300 ILE A O 1
ATOM 2399 N N . LYS A 1 301 ? 5.589 0.156 2.915 1.00 97.25 301 LYS A N 1
ATOM 2400 C CA . LYS A 1 301 ? 6.337 -1.072 3.201 1.00 97.25 301 LYS A CA 1
ATOM 2401 C C . LYS A 1 301 ? 5.999 -1.647 4.579 1.00 97.25 301 LYS A C 1
ATOM 2403 O O . LYS A 1 301 ? 5.710 -2.832 4.676 1.00 97.25 301 LYS A O 1
ATOM 2408 N N . GLN A 1 302 ? 5.987 -0.821 5.632 1.00 96.38 302 GLN A N 1
ATOM 2409 C CA . GLN A 1 302 ? 5.637 -1.262 6.995 1.00 96.38 302 GLN A CA 1
ATOM 2410 C C . GLN A 1 302 ? 4.249 -1.907 7.078 1.00 96.38 302 GLN A C 1
ATOM 2412 O O . GLN A 1 302 ? 4.062 -2.845 7.846 1.00 96.38 302 GLN A O 1
ATOM 2417 N N . VAL A 1 303 ? 3.294 -1.388 6.308 1.00 96.81 303 VAL A N 1
ATOM 2418 C CA . VAL A 1 303 ? 1.904 -1.852 6.300 1.00 96.81 303 VAL A CA 1
ATOM 2419 C C . VAL A 1 303 ? 1.732 -3.091 5.430 1.00 96.81 303 VAL A C 1
ATOM 2421 O O . VAL A 1 303 ? 1.067 -4.037 5.835 1.00 96.81 303 VAL A O 1
ATOM 2424 N N . LEU A 1 304 ? 2.324 -3.096 4.233 1.00 97.38 304 LEU A N 1
ATOM 2425 C CA . LEU A 1 304 ? 2.104 -4.169 3.269 1.00 97.38 304 LEU A CA 1
ATOM 2426 C C . LEU A 1 304 ? 2.908 -5.430 3.576 1.00 97.38 304 LEU A C 1
ATOM 2428 O O . LEU A 1 304 ? 2.381 -6.505 3.322 1.00 97.38 304 LEU A O 1
ATOM 2432 N N . LEU A 1 305 ? 4.134 -5.337 4.117 1.00 96.19 305 LEU A N 1
ATOM 2433 C CA . LEU A 1 305 ? 4.969 -6.524 4.360 1.00 96.19 305 LEU A CA 1
ATOM 2434 C C . LEU A 1 305 ? 4.241 -7.607 5.181 1.00 96.19 305 LEU A C 1
ATOM 2436 O O . LEU A 1 305 ? 4.166 -8.734 4.696 1.00 96.19 305 LEU A O 1
ATOM 2440 N N . PRO A 1 306 ? 3.625 -7.300 6.345 1.00 94.62 306 PRO A N 1
ATOM 2441 C CA . PRO A 1 306 ? 2.882 -8.306 7.107 1.00 94.62 306 PRO A CA 1
ATOM 2442 C C . PRO A 1 306 ? 1.686 -8.898 6.354 1.00 94.62 306 PRO A C 1
ATOM 2444 O O . PRO A 1 306 ? 1.280 -10.018 6.639 1.00 94.62 306 PRO A O 1
ATOM 2447 N N . TRP A 1 307 ? 1.094 -8.147 5.422 1.00 92.94 307 TRP A N 1
ATOM 2448 C CA . TRP A 1 307 ? -0.063 -8.597 4.647 1.00 92.94 307 TRP A CA 1
ATOM 2449 C C . TRP A 1 307 ? 0.312 -9.450 3.442 1.00 92.94 307 TRP A C 1
ATOM 2451 O O . TRP A 1 307 ? -0.533 -10.209 2.978 1.00 92.94 307 TRP A O 1
ATOM 2461 N N . ILE A 1 308 ? 1.534 -9.318 2.919 1.00 95.88 308 ILE A N 1
ATOM 2462 C CA . ILE A 1 308 ? 1.982 -10.095 1.758 1.00 95.88 308 ILE A CA 1
ATOM 2463 C C . ILE A 1 308 ? 2.784 -11.341 2.122 1.00 95.88 308 ILE A C 1
ATOM 2465 O O . ILE A 1 308 ? 2.937 -12.203 1.265 1.00 95.88 308 ILE A O 1
ATOM 2469 N N . ASP A 1 309 ? 3.282 -11.437 3.356 1.00 93.75 309 ASP A N 1
ATOM 2470 C CA . ASP A 1 309 ? 4.175 -12.511 3.819 1.00 93.75 309 ASP A CA 1
ATOM 2471 C C . ASP A 1 309 ? 3.596 -13.919 3.593 1.00 93.75 309 ASP A C 1
ATOM 2473 O O . ASP A 1 309 ? 4.330 -14.866 3.339 1.00 93.75 309 ASP A O 1
ATOM 2477 N N . GLU A 1 310 ? 2.265 -14.062 3.597 1.00 92.50 310 GLU A N 1
ATOM 2478 C CA . GLU A 1 310 ? 1.601 -15.342 3.316 1.00 92.50 310 GLU A CA 1
ATOM 2479 C C . GLU A 1 310 ? 1.599 -15.748 1.828 1.00 92.50 310 GLU A C 1
ATOM 2481 O O . GLU A 1 310 ? 1.380 -16.918 1.515 1.00 92.50 310 GLU A O 1
ATOM 2486 N N . PHE A 1 311 ? 1.847 -14.811 0.908 1.00 94.00 311 PHE A N 1
ATOM 2487 C CA . PHE A 1 311 ? 1.754 -15.026 -0.542 1.00 94.00 311 PHE A CA 1
ATOM 2488 C C . PHE A 1 311 ? 3.112 -15.134 -1.236 1.00 94.00 311 PHE A C 1
ATOM 2490 O O . PHE A 1 311 ? 3.179 -15.562 -2.386 1.00 94.00 311 PHE A O 1
ATOM 2497 N N . VAL A 1 312 ? 4.197 -14.723 -0.578 1.00 96.25 312 VAL A N 1
ATOM 2498 C CA . VAL A 1 312 ? 5.527 -14.638 -1.193 1.00 96.25 312 VAL A CA 1
ATOM 2499 C C . VAL A 1 312 ? 6.581 -15.289 -0.309 1.00 96.25 312 VAL A C 1
ATOM 2501 O O . VAL A 1 312 ? 6.474 -15.298 0.909 1.00 96.25 312 VAL A O 1
ATOM 2504 N N . MET A 1 313 ? 7.632 -15.827 -0.929 1.00 94.38 313 MET A N 1
ATOM 2505 C CA . MET A 1 313 ? 8.719 -16.488 -0.192 1.00 94.38 313 MET A CA 1
ATOM 2506 C C . MET A 1 313 ? 9.585 -15.508 0.610 1.00 94.38 313 MET A C 1
ATOM 2508 O O . MET A 1 313 ? 10.136 -15.875 1.644 1.00 94.38 313 MET A O 1
ATOM 2512 N N . ASP A 1 314 ? 9.751 -14.290 0.096 1.00 97.19 314 ASP A N 1
ATOM 2513 C CA . ASP A 1 314 ? 10.524 -13.215 0.714 1.00 97.19 314 ASP A CA 1
ATOM 2514 C C . ASP A 1 314 ? 9.830 -11.882 0.406 1.00 97.19 314 ASP A C 1
ATOM 2516 O O . ASP A 1 314 ? 9.892 -11.366 -0.717 1.00 97.19 314 ASP A O 1
ATOM 2520 N N . ALA A 1 315 ? 9.143 -11.344 1.413 1.00 96.75 315 ALA A N 1
ATOM 2521 C CA . ALA A 1 315 ? 8.340 -10.135 1.291 1.00 96.75 315 ALA A CA 1
ATOM 2522 C C . ALA A 1 315 ? 9.177 -8.886 0.973 1.00 96.75 315 ALA A C 1
ATOM 2524 O O . ALA A 1 315 ? 8.726 -8.021 0.218 1.00 96.75 315 ALA A O 1
ATOM 2525 N N . ASP A 1 316 ? 10.406 -8.792 1.485 1.00 97.00 316 ASP A N 1
ATOM 2526 C CA . ASP A 1 316 ? 11.314 -7.681 1.199 1.00 97.00 316 ASP A CA 1
ATOM 2527 C C . ASP A 1 316 ? 11.780 -7.713 -0.260 1.00 97.00 316 ASP A C 1
ATOM 2529 O O . ASP A 1 316 ? 11.730 -6.695 -0.960 1.00 97.00 316 ASP A O 1
ATOM 2533 N N . THR A 1 317 ? 12.184 -8.891 -0.738 1.00 98.06 317 THR A N 1
ATOM 2534 C CA . THR A 1 317 ? 12.579 -9.106 -2.134 1.00 98.06 317 THR A CA 1
ATOM 2535 C C . THR A 1 317 ? 11.424 -8.791 -3.089 1.00 98.06 317 THR A C 1
ATOM 2537 O O . THR A 1 317 ? 11.608 -8.028 -4.044 1.00 98.06 317 THR A O 1
ATOM 2540 N N . ALA A 1 318 ? 10.227 -9.315 -2.808 1.00 98.38 318 ALA A N 1
ATOM 2541 C CA . ALA A 1 318 ? 9.026 -9.051 -3.597 1.00 98.38 318 ALA A CA 1
ATOM 2542 C C . ALA A 1 318 ? 8.683 -7.551 -3.619 1.00 98.38 318 ALA A C 1
ATOM 2544 O O . ALA A 1 318 ? 8.388 -6.990 -4.679 1.00 98.38 318 ALA A O 1
ATOM 2545 N N . PHE A 1 319 ? 8.797 -6.872 -2.468 1.00 98.44 319 PHE A N 1
ATOM 2546 C CA . PHE A 1 319 ? 8.566 -5.432 -2.361 1.00 98.44 319 PHE A CA 1
ATOM 2547 C C . PHE A 1 319 ? 9.470 -4.639 -3.311 1.00 98.44 319 PHE A C 1
ATOM 2549 O O . PHE A 1 319 ? 8.972 -3.818 -4.081 1.00 98.44 319 PHE A O 1
ATOM 2556 N N . TYR A 1 320 ? 10.785 -4.889 -3.300 1.00 98.44 320 TYR A N 1
ATOM 2557 C CA . TYR A 1 320 ? 11.723 -4.148 -4.151 1.00 98.44 320 TYR A CA 1
ATOM 2558 C C . TYR A 1 320 ? 11.500 -4.388 -5.645 1.00 98.44 320 TYR A C 1
ATOM 2560 O O . TYR A 1 320 ? 11.634 -3.453 -6.434 1.00 98.44 320 TYR A O 1
ATOM 2568 N N . ARG A 1 321 ? 11.135 -5.610 -6.046 1.00 98.50 321 ARG A N 1
ATOM 2569 C CA . ARG A 1 321 ? 10.827 -5.926 -7.450 1.00 98.50 321 ARG A CA 1
ATOM 2570 C C . ARG A 1 321 ? 9.560 -5.215 -7.921 1.00 98.50 321 ARG A C 1
ATOM 2572 O O . ARG A 1 321 ? 9.587 -4.553 -8.959 1.00 98.50 321 ARG A O 1
ATOM 2579 N N . GLY A 1 322 ? 8.481 -5.304 -7.140 1.00 98.31 322 GLY A N 1
ATOM 2580 C CA . GLY A 1 322 ? 7.217 -4.624 -7.428 1.00 98.31 322 GLY A CA 1
ATOM 2581 C C . GLY A 1 322 ? 7.372 -3.104 -7.477 1.00 98.31 322 GLY A C 1
ATOM 2582 O O . GLY A 1 322 ? 6.926 -2.459 -8.425 1.00 98.31 322 GLY A O 1
ATOM 2583 N N . GLU A 1 323 ? 8.067 -2.532 -6.493 1.00 97.88 323 GLU A N 1
ATOM 2584 C CA . GLU A 1 323 ? 8.339 -1.096 -6.423 1.00 97.88 323 GLU A CA 1
ATOM 2585 C C . GLU A 1 3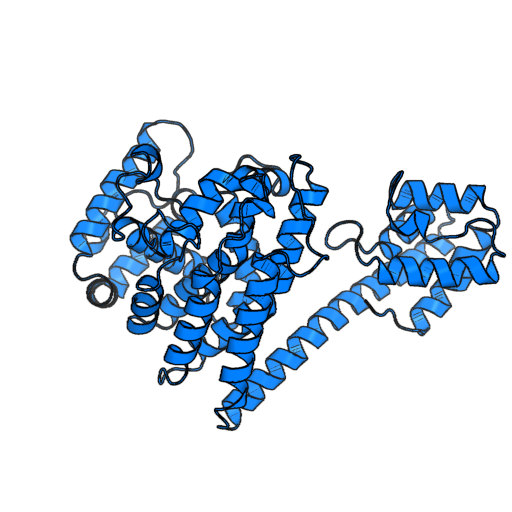23 ? 9.187 -0.607 -7.604 1.00 97.88 323 GLU A C 1
ATOM 2587 O O . GLU A 1 323 ? 8.871 0.425 -8.199 1.00 97.88 323 GLU A O 1
ATOM 2592 N N . PHE A 1 324 ? 10.242 -1.340 -7.973 1.00 97.94 324 PHE A N 1
ATOM 2593 C CA . PHE A 1 324 ? 11.089 -0.978 -9.108 1.00 97.94 324 PHE A CA 1
ATOM 2594 C C . PHE A 1 324 ? 10.285 -0.901 -10.412 1.00 97.94 324 PHE A C 1
ATOM 2596 O O . PHE A 1 324 ? 10.418 0.071 -11.157 1.00 97.94 324 PHE A O 1
ATOM 2603 N N . LEU A 1 325 ? 9.393 -1.866 -10.663 1.00 97.62 325 LEU A N 1
ATOM 2604 C CA . LEU A 1 325 ? 8.520 -1.817 -11.839 1.00 97.62 325 LEU A CA 1
ATOM 2605 C C . LEU A 1 325 ? 7.516 -0.681 -11.804 1.00 97.62 325 LEU A C 1
ATOM 2607 O O . LEU A 1 325 ? 7.269 -0.056 -12.834 1.00 97.62 325 LEU A O 1
ATOM 2611 N N . LEU A 1 326 ? 6.958 -0.380 -10.635 1.00 96.19 326 LEU A N 1
ATOM 2612 C CA . LEU A 1 326 ? 6.084 0.776 -10.493 1.00 96.19 326 LEU A CA 1
ATOM 2613 C C . LEU A 1 326 ? 6.842 2.081 -10.794 1.00 96.19 326 LEU A C 1
ATOM 2615 O O . LEU A 1 326 ? 6.291 2.978 -11.429 1.00 96.19 326 LEU A O 1
ATOM 2619 N N . GLY A 1 327 ? 8.125 2.155 -10.427 1.00 95.25 327 GLY A N 1
ATOM 2620 C CA . GLY A 1 327 ? 9.027 3.240 -10.817 1.00 95.25 327 GLY A CA 1
ATOM 2621 C C . GLY A 1 327 ? 9.242 3.337 -12.332 1.00 95.25 327 GLY A C 1
ATOM 2622 O O . GLY A 1 327 ? 9.191 4.434 -12.885 1.00 95.25 327 GLY A O 1
ATOM 2623 N N . LEU A 1 328 ? 9.419 2.208 -13.030 1.00 95.75 328 LEU A N 1
ATOM 2624 C CA . LEU A 1 328 ? 9.503 2.196 -14.499 1.00 95.75 328 LEU A CA 1
ATOM 2625 C C . LEU A 1 328 ? 8.187 2.620 -15.159 1.00 95.75 328 LEU A C 1
ATOM 2627 O O . LEU A 1 328 ? 8.209 3.348 -16.148 1.00 95.75 328 LEU A O 1
ATOM 2631 N N . ALA A 1 329 ? 7.047 2.210 -14.600 1.00 94.75 329 ALA A N 1
ATOM 2632 C CA . ALA A 1 329 ? 5.737 2.637 -15.079 1.00 94.75 329 ALA A CA 1
ATOM 2633 C C . ALA A 1 329 ? 5.532 4.152 -14.937 1.00 94.75 329 ALA A C 1
ATOM 2635 O O . ALA A 1 329 ? 4.926 4.777 -15.804 1.00 94.75 329 ALA A O 1
ATOM 2636 N N . ASP A 1 330 ? 6.047 4.753 -13.862 1.00 91.44 330 ASP A N 1
ATOM 2637 C CA . ASP A 1 330 ? 6.003 6.204 -13.670 1.00 91.44 330 ASP A CA 1
ATOM 2638 C C . ASP A 1 330 ? 6.873 6.950 -14.697 1.00 91.44 330 ASP A C 1
ATOM 2640 O O . ASP A 1 330 ? 6.450 7.992 -15.197 1.00 91.44 330 ASP A O 1
ATOM 2644 N N . ILE A 1 331 ? 8.037 6.396 -15.070 1.00 91.81 331 ILE A N 1
ATOM 2645 C CA . ILE A 1 331 ? 8.876 6.925 -16.164 1.00 91.81 331 ILE A CA 1
ATOM 2646 C C . ILE A 1 331 ? 8.156 6.820 -17.515 1.00 91.81 331 ILE A C 1
ATOM 2648 O O . ILE A 1 331 ? 8.211 7.753 -18.311 1.00 91.81 331 ILE A O 1
ATOM 2652 N N . GLU A 1 332 ? 7.523 5.678 -17.791 1.00 93.12 332 GLU A N 1
ATOM 2653 C CA . GLU A 1 332 ? 6.816 5.430 -19.053 1.00 93.12 332 GLU A CA 1
ATOM 2654 C C . GLU A 1 332 ? 5.570 6.314 -19.199 1.00 93.12 332 GLU A C 1
ATOM 2656 O O . GLU A 1 332 ? 5.187 6.663 -20.315 1.00 93.12 332 GLU A O 1
ATOM 2661 N N . SER A 1 333 ? 4.927 6.677 -18.086 1.00 89.25 333 SER A N 1
ATOM 2662 C CA . SER A 1 333 ? 3.701 7.467 -18.113 1.00 89.25 333 SER A CA 1
ATOM 2663 C C . SER A 1 333 ? 3.942 8.885 -18.643 1.00 89.25 333 SER A C 1
ATOM 2665 O O . SER A 1 333 ? 4.752 9.639 -18.105 1.00 89.25 333 SER A O 1
ATOM 2667 N N . GLU A 1 334 ? 3.197 9.277 -19.681 1.00 79.31 334 GLU A N 1
ATOM 2668 C CA . GLU A 1 334 ? 3.176 10.660 -20.159 1.00 79.31 334 GLU A CA 1
ATOM 2669 C C . GLU A 1 334 ? 2.580 11.559 -19.069 1.00 79.31 334 GLU A C 1
ATOM 2671 O O . GLU A 1 334 ? 1.374 11.547 -18.798 1.00 79.31 334 GLU A O 1
ATOM 2676 N N . LYS A 1 335 ? 3.443 12.322 -18.394 1.00 76.94 335 LYS A N 1
ATOM 2677 C CA . LYS A 1 335 ? 3.015 13.275 -17.371 1.00 76.94 335 LYS A CA 1
ATOM 2678 C C . LYS A 1 335 ? 2.541 14.571 -18.037 1.00 76.94 335 LYS A C 1
ATOM 2680 O O . LYS A 1 335 ? 3.178 15.034 -18.981 1.00 76.94 335 LYS A O 1
ATOM 2685 N N . PRO A 1 336 ? 1.452 15.188 -17.548 1.00 75.44 336 PRO A N 1
ATOM 2686 C CA . PRO A 1 336 ? 0.967 16.441 -18.110 1.00 75.44 336 PRO A CA 1
ATOM 2687 C C . PRO A 1 336 ? 2.007 17.559 -18.020 1.00 75.44 336 PRO A C 1
ATOM 2689 O O . PRO A 1 336 ? 2.630 17.738 -16.974 1.00 75.44 336 PRO A O 1
ATOM 2692 N N . GLU A 1 337 ? 2.090 18.382 -19.067 1.00 75.31 337 GLU A N 1
ATOM 2693 C CA . GLU A 1 337 ? 3.033 19.509 -19.177 1.00 75.31 337 GLU A CA 1
ATOM 2694 C C . GLU A 1 337 ? 2.912 20.544 -18.043 1.00 75.31 337 GLU A C 1
ATOM 2696 O O . GLU A 1 337 ? 3.858 21.267 -17.753 1.00 75.31 337 GLU A O 1
ATOM 2701 N N . TYR A 1 338 ? 1.755 20.629 -17.377 1.00 73.44 338 TYR A N 1
ATOM 2702 C CA . TYR A 1 338 ? 1.540 21.572 -16.274 1.00 73.44 338 TYR A CA 1
ATOM 2703 C C . TYR A 1 338 ? 2.117 21.103 -14.933 1.00 73.44 338 TYR A C 1
ATOM 2705 O O . TYR A 1 338 ? 2.104 21.868 -13.964 1.00 73.44 338 TYR A O 1
ATOM 2713 N N . LEU A 1 339 ? 2.573 19.851 -14.821 1.00 68.88 339 LEU A N 1
ATOM 2714 C CA . LEU A 1 339 ? 3.382 19.464 -13.673 1.00 68.88 339 LEU A CA 1
ATOM 2715 C C . LEU A 1 339 ? 4.752 20.143 -13.844 1.00 68.88 339 LEU A C 1
ATOM 2717 O O . LEU A 1 339 ? 5.370 19.976 -14.886 1.00 68.88 339 LEU A O 1
ATOM 2721 N N . PRO A 1 340 ? 5.240 20.926 -12.865 1.00 66.12 340 PRO A N 1
ATOM 2722 C CA . PRO A 1 340 ? 6.565 21.536 -12.957 1.00 66.12 340 PRO A CA 1
ATOM 2723 C C . PRO A 1 340 ? 7.621 20.473 -13.285 1.00 66.12 340 PRO A C 1
ATOM 2725 O O . PRO A 1 340 ? 7.545 19.379 -12.730 1.00 66.12 340 PRO A O 1
ATOM 2728 N N . GLU A 1 341 ? 8.613 20.778 -14.125 1.00 59.34 341 GLU A N 1
ATOM 2729 C CA . GLU A 1 341 ? 9.652 19.813 -14.541 1.00 59.34 341 GLU A CA 1
ATOM 2730 C C . GLU A 1 341 ? 10.354 19.136 -13.345 1.00 59.34 341 GLU A C 1
ATOM 2732 O O . GLU A 1 341 ? 10.619 17.934 -13.363 1.00 59.34 341 GLU A O 1
ATOM 2737 N N . GLU A 1 342 ? 10.546 19.870 -12.245 1.00 55.16 342 GLU A N 1
ATOM 2738 C CA . GLU A 1 342 ? 11.087 19.359 -10.973 1.00 55.16 342 GLU A CA 1
ATOM 2739 C C . GLU A 1 342 ? 10.193 18.295 -10.300 1.00 55.16 342 GLU A C 1
ATOM 2741 O O . GLU A 1 342 ? 10.662 17.497 -9.490 1.00 55.16 342 GLU A O 1
ATOM 2746 N N . ARG A 1 343 ? 8.899 18.264 -10.638 1.00 57.69 343 ARG A N 1
ATOM 2747 C CA . ARG A 1 343 ? 7.894 17.295 -10.166 1.00 57.69 343 ARG A CA 1
ATOM 2748 C C . ARG A 1 343 ? 7.669 16.136 -11.145 1.00 57.69 343 ARG A C 1
ATOM 2750 O O . ARG A 1 343 ? 7.047 15.144 -10.771 1.00 57.69 343 ARG A O 1
ATOM 2757 N N . ILE A 1 344 ? 8.170 16.235 -12.379 1.00 54.97 344 ILE A N 1
ATOM 2758 C CA . ILE A 1 344 ? 7.985 15.223 -13.434 1.00 54.97 344 ILE A CA 1
ATOM 2759 C C . ILE A 1 344 ? 8.989 14.064 -13.288 1.00 54.97 344 ILE A C 1
ATOM 2761 O O . ILE A 1 344 ? 8.631 12.920 -13.559 1.00 54.97 344 ILE A O 1
ATOM 2765 N N . LEU A 1 345 ? 10.207 14.313 -12.794 1.00 54.03 345 LEU A N 1
ATOM 2766 C CA . LEU A 1 345 ? 11.331 13.364 -12.917 1.00 54.03 345 LEU A CA 1
ATOM 2767 C C . LEU A 1 345 ? 11.821 12.711 -11.625 1.00 54.03 345 LEU A C 1
ATOM 2769 O O . LEU A 1 345 ? 12.867 12.068 -11.612 1.00 54.03 345 LEU A O 1
ATOM 2773 N N . THR A 1 346 ? 11.122 12.850 -10.508 1.00 64.81 346 THR A N 1
ATOM 2774 C CA . THR A 1 346 ? 11.665 12.291 -9.271 1.00 64.81 346 THR A CA 1
ATOM 2775 C C . THR A 1 346 ? 11.264 10.834 -9.153 1.00 64.81 346 THR A C 1
ATOM 2777 O O . THR A 1 346 ? 10.149 10.544 -8.734 1.00 64.81 346 THR A O 1
ATOM 2780 N N . LEU A 1 347 ? 12.170 9.925 -9.508 1.00 79.12 347 LEU A N 1
ATOM 2781 C CA . LEU A 1 347 ? 12.074 8.534 -9.087 1.00 79.12 347 LEU A CA 1
ATOM 2782 C C . LEU A 1 347 ? 11.872 8.510 -7.567 1.00 79.12 347 LEU A C 1
ATOM 2784 O O . LEU A 1 347 ? 12.700 9.024 -6.813 1.00 79.12 347 LEU A O 1
ATOM 2788 N N . ARG A 1 348 ? 10.736 7.973 -7.118 1.00 82.62 348 ARG A N 1
ATOM 2789 C CA . ARG A 1 348 ? 10.397 7.834 -5.698 1.00 82.62 348 ARG A CA 1
ATOM 2790 C C . ARG A 1 348 ? 10.265 6.348 -5.407 1.00 82.62 348 ARG A C 1
ATOM 2792 O O . ARG A 1 348 ? 9.230 5.753 -5.681 1.00 82.62 348 ARG A O 1
ATOM 2799 N N . GLY A 1 349 ? 11.333 5.767 -4.877 1.00 92.62 349 GLY A N 1
ATOM 2800 C CA . GLY A 1 349 ? 11.392 4.359 -4.507 1.00 92.62 349 GLY A CA 1
ATOM 2801 C C . GLY A 1 349 ? 12.327 4.162 -3.328 1.00 92.62 349 GLY A C 1
ATOM 2802 O O . GLY A 1 349 ? 13.391 4.784 -3.270 1.00 92.62 349 GLY A O 1
ATOM 2803 N N . ARG A 1 350 ? 11.961 3.289 -2.391 1.00 94.06 350 ARG A N 1
ATOM 2804 C CA . ARG A 1 350 ? 12.862 2.832 -1.332 1.00 94.06 350 ARG A CA 1
ATOM 2805 C C . ARG A 1 350 ? 14.071 2.119 -1.920 1.00 94.06 350 ARG A C 1
ATOM 2807 O O . ARG A 1 350 ? 15.151 2.226 -1.344 1.00 94.06 350 ARG A O 1
ATOM 2814 N N . TYR A 1 351 ? 13.930 1.453 -3.067 1.00 95.56 351 TYR A N 1
ATOM 2815 C CA . TYR A 1 351 ? 15.051 0.817 -3.755 1.00 95.56 351 TYR A CA 1
ATOM 2816 C C . TYR A 1 351 ? 16.235 1.760 -4.011 1.00 95.56 351 TYR A C 1
ATOM 2818 O O . TYR A 1 351 ? 17.362 1.287 -4.057 1.00 95.56 351 TYR A O 1
ATOM 2826 N N . LEU A 1 352 ? 16.029 3.079 -4.110 1.00 94.19 352 LEU A N 1
ATOM 2827 C CA . LEU A 1 352 ? 17.107 4.066 -4.266 1.00 94.19 352 LEU A CA 1
ATOM 2828 C C . LEU A 1 352 ? 17.954 4.248 -2.992 1.00 94.19 352 LEU A C 1
ATOM 2830 O O . LEU A 1 352 ? 19.108 4.663 -3.066 1.00 94.19 352 LEU A O 1
ATOM 2834 N N . TYR A 1 353 ? 17.391 3.946 -1.823 1.00 93.19 353 TYR A N 1
ATOM 2835 C CA . TYR A 1 353 ? 17.957 4.256 -0.501 1.00 93.19 353 TYR A CA 1
ATOM 2836 C C . TYR A 1 353 ? 18.208 3.009 0.360 1.00 93.19 353 TYR A C 1
ATOM 2838 O O . TYR A 1 353 ? 18.527 3.119 1.544 1.00 93.19 353 TYR A O 1
ATOM 2846 N N . ALA A 1 354 ? 18.009 1.818 -0.201 1.00 93.88 354 ALA A N 1
ATOM 2847 C CA . ALA A 1 354 ? 18.247 0.552 0.475 1.00 93.88 354 ALA A CA 1
ATOM 2848 C C . ALA A 1 354 ? 19.316 -0.234 -0.279 1.00 93.88 354 ALA A C 1
ATOM 2850 O O . ALA A 1 354 ? 19.115 -0.617 -1.431 1.00 93.88 354 ALA A O 1
ATOM 2851 N N . PHE A 1 355 ? 20.448 -0.476 0.379 1.00 95.00 355 PHE A N 1
ATOM 2852 C CA . PHE A 1 355 ? 21.581 -1.187 -0.214 1.00 95.00 355 PHE A CA 1
ATOM 2853 C C . PHE A 1 355 ? 21.195 -2.608 -0.650 1.00 95.00 355 PHE A C 1
ATOM 2855 O O . PHE A 1 355 ? 21.630 -3.094 -1.692 1.00 95.00 355 PHE A O 1
ATOM 2862 N N . GLU A 1 356 ? 20.304 -3.241 0.108 1.00 96.06 356 GLU A N 1
ATOM 2863 C CA . GLU A 1 356 ? 19.769 -4.580 -0.124 1.00 96.06 356 GLU A CA 1
ATOM 2864 C C . GLU A 1 356 ? 18.970 -4.677 -1.434 1.00 96.06 356 GLU A C 1
ATOM 2866 O O . GLU A 1 356 ? 18.893 -5.750 -2.030 1.00 96.06 356 GLU A O 1
ATOM 2871 N N . ALA A 1 357 ? 18.432 -3.559 -1.935 1.00 97.00 357 ALA A N 1
ATOM 2872 C CA . ALA A 1 357 ? 17.694 -3.536 -3.194 1.00 97.00 357 ALA A CA 1
ATOM 2873 C C . ALA A 1 357 ? 18.599 -3.751 -4.419 1.00 97.00 357 ALA A C 1
ATOM 2875 O O . ALA A 1 357 ? 18.121 -4.211 -5.455 1.00 97.00 357 ALA A O 1
ATOM 2876 N N . ILE A 1 358 ? 19.901 -3.443 -4.316 1.00 97.00 358 ILE A N 1
ATOM 2877 C CA . ILE A 1 358 ? 20.855 -3.568 -5.429 1.00 97.00 358 ILE A CA 1
ATOM 2878 C C . ILE A 1 358 ? 20.925 -5.008 -5.955 1.00 97.00 358 ILE A C 1
ATOM 2880 O O . ILE A 1 358 ? 20.610 -5.212 -7.130 1.00 97.00 358 ILE A O 1
ATOM 2884 N N . PRO A 1 359 ? 21.327 -6.014 -5.150 1.00 97.44 359 PRO A N 1
ATOM 2885 C CA . PRO A 1 359 ? 21.425 -7.382 -5.647 1.00 97.44 359 PRO A CA 1
ATOM 2886 C C . PRO A 1 359 ? 20.064 -7.927 -6.097 1.00 97.44 359 PRO A C 1
ATOM 2888 O O . PRO A 1 359 ? 20.000 -8.573 -7.140 1.00 97.44 359 PRO A O 1
ATOM 2891 N N . VAL A 1 360 ? 18.984 -7.596 -5.379 1.00 98.12 360 VAL A N 1
ATOM 2892 C CA . VAL A 1 360 ? 17.617 -8.042 -5.689 1.00 98.12 360 VAL A CA 1
ATOM 2893 C C . VAL A 1 360 ? 17.170 -7.582 -7.076 1.00 98.12 360 VAL A C 1
ATOM 2895 O O . VAL A 1 360 ? 16.727 -8.395 -7.890 1.00 98.12 360 VAL A O 1
ATOM 2898 N N . ILE A 1 361 ? 17.297 -6.285 -7.371 1.00 98.31 361 ILE A N 1
ATOM 2899 C CA . ILE A 1 361 ? 16.842 -5.726 -8.648 1.00 98.31 361 ILE A CA 1
ATOM 2900 C C . ILE A 1 361 ? 17.774 -6.147 -9.782 1.00 98.31 361 ILE A C 1
ATOM 2902 O O . ILE A 1 361 ? 17.303 -6.463 -10.874 1.00 98.31 361 ILE A O 1
ATOM 2906 N N . GLN A 1 362 ? 19.086 -6.221 -9.538 1.00 97.88 362 GLN A N 1
ATOM 2907 C CA . GLN A 1 362 ? 20.013 -6.699 -10.559 1.00 97.88 362 GLN A CA 1
ATOM 2908 C C . GLN A 1 362 ? 19.717 -8.141 -10.977 1.00 97.88 362 GLN A C 1
ATOM 2910 O O . GLN A 1 362 ? 19.705 -8.456 -12.167 1.00 97.88 362 GLN A O 1
ATOM 2915 N N . GLU A 1 363 ? 19.496 -9.023 -10.005 1.00 97.69 363 GLU A N 1
ATOM 2916 C CA . GLU A 1 363 ? 19.127 -10.409 -10.265 1.00 97.69 363 GLU A CA 1
ATOM 2917 C C . GLU A 1 363 ? 17.790 -10.496 -11.004 1.00 97.69 363 GLU A C 1
ATOM 2919 O O . GLU A 1 363 ? 17.693 -11.195 -12.013 1.00 97.69 363 GLU A O 1
ATOM 2924 N N . PHE A 1 364 ? 16.793 -9.724 -10.568 1.00 98.25 364 PHE A N 1
ATOM 2925 C CA . PHE A 1 364 ? 15.489 -9.662 -11.218 1.00 98.25 364 PHE A CA 1
ATOM 2926 C C . PHE A 1 364 ? 15.584 -9.228 -12.689 1.00 98.25 364 PHE A C 1
ATOM 2928 O O . PHE A 1 364 ? 15.052 -9.911 -13.561 1.00 98.25 364 PHE A O 1
ATOM 2935 N N . ILE A 1 365 ? 16.323 -8.157 -13.002 1.00 98.06 365 ILE A N 1
ATOM 2936 C CA . ILE A 1 365 ? 16.515 -7.694 -14.387 1.00 98.06 365 ILE A CA 1
ATOM 2937 C C . ILE A 1 365 ? 17.182 -8.778 -15.249 1.00 98.06 365 ILE A C 1
ATOM 2939 O O . ILE A 1 365 ? 16.759 -9.000 -16.386 1.00 98.06 365 ILE A O 1
ATOM 2943 N N . ARG A 1 366 ? 18.208 -9.469 -14.728 1.00 97.25 366 ARG A N 1
ATOM 2944 C CA . ARG A 1 366 ? 18.907 -10.540 -15.465 1.00 97.25 366 ARG A CA 1
ATOM 2945 C C . ARG A 1 366 ? 17.981 -11.719 -15.747 1.00 97.25 366 ARG A C 1
ATOM 2947 O O . ARG A 1 366 ? 17.903 -12.177 -16.887 1.00 97.25 366 ARG A O 1
ATOM 2954 N N . ASN A 1 367 ? 17.279 -12.185 -14.718 1.00 97.38 367 ASN A N 1
ATOM 2955 C CA . ASN A 1 367 ? 16.499 -13.418 -14.771 1.00 97.38 367 ASN A CA 1
ATOM 2956 C C . ASN A 1 367 ? 15.146 -13.234 -15.475 1.00 97.38 367 ASN A C 1
ATOM 2958 O O . ASN A 1 367 ? 14.646 -14.181 -16.078 1.00 97.38 367 ASN A O 1
ATOM 2962 N N . SER A 1 368 ? 14.593 -12.018 -15.469 1.00 97.00 368 SER A N 1
ATOM 2963 C CA . SER A 1 368 ? 13.255 -11.721 -15.998 1.00 97.00 368 SER A CA 1
ATOM 2964 C C . SER A 1 368 ? 13.267 -10.843 -17.253 1.00 97.00 368 SER A C 1
ATOM 2966 O O . SER A 1 368 ? 12.223 -10.348 -17.660 1.00 97.00 368 SER A O 1
ATOM 2968 N N . SER A 1 369 ? 14.416 -10.655 -17.909 1.00 94.94 369 SER A N 1
ATOM 2969 C CA . SER A 1 369 ? 14.584 -9.749 -19.064 1.00 94.94 369 SER A CA 1
ATOM 2970 C C . SER A 1 369 ? 13.530 -9.904 -20.172 1.00 94.94 369 SER A C 1
ATOM 2972 O O . SER A 1 369 ? 13.020 -8.903 -20.672 1.00 94.94 369 SER A O 1
ATOM 2974 N N . ARG A 1 370 ? 13.167 -11.139 -20.545 1.00 97.25 370 ARG A N 1
ATOM 2975 C CA . ARG A 1 370 ? 12.120 -11.398 -21.549 1.00 97.25 370 ARG A CA 1
ATOM 2976 C C . ARG A 1 370 ? 10.732 -11.007 -21.043 1.00 97.25 370 ARG A C 1
ATOM 2978 O O . ARG A 1 370 ? 10.006 -10.320 -21.746 1.00 97.25 370 ARG A O 1
ATOM 2985 N N . TRP A 1 371 ? 10.398 -11.409 -19.821 1.00 97.62 371 TRP A N 1
ATOM 2986 C CA . TRP A 1 371 ? 9.122 -11.074 -19.188 1.00 97.62 371 TRP A CA 1
ATOM 2987 C C . TRP A 1 371 ? 8.959 -9.556 -19.020 1.00 97.62 371 TRP A C 1
ATOM 2989 O O . TRP A 1 371 ? 7.890 -9.013 -19.288 1.00 97.62 371 TRP A O 1
ATOM 2999 N N . LEU A 1 372 ? 10.047 -8.861 -18.673 1.00 97.62 372 LEU A N 1
ATOM 3000 C CA . LEU A 1 372 ? 10.111 -7.405 -18.589 1.00 97.62 372 LEU A CA 1
ATOM 3001 C C . LEU A 1 372 ? 9.934 -6.727 -19.944 1.00 97.62 372 LEU A C 1
ATOM 3003 O O . LEU A 1 372 ? 9.369 -5.644 -19.982 1.00 97.62 372 LEU A O 1
ATOM 3007 N N . LEU A 1 373 ? 10.424 -7.324 -21.033 1.00 97.00 373 LEU A N 1
ATOM 3008 C CA . LEU A 1 373 ? 10.246 -6.798 -22.388 1.00 97.00 373 LEU A CA 1
ATOM 3009 C C . LEU A 1 373 ? 8.802 -6.984 -22.874 1.00 97.00 373 LEU A C 1
ATOM 3011 O O . LEU A 1 373 ? 8.250 -6.091 -23.511 1.00 97.00 373 LEU A O 1
ATOM 3015 N N . ASP A 1 374 ? 8.185 -8.120 -22.540 1.00 96.38 374 ASP A N 1
ATOM 3016 C CA . ASP A 1 374 ? 6.767 -8.372 -22.816 1.00 96.38 374 ASP A CA 1
ATOM 3017 C C . ASP A 1 374 ? 5.883 -7.385 -22.043 1.00 96.38 374 ASP A C 1
ATOM 3019 O O . ASP A 1 374 ? 4.889 -6.886 -22.572 1.00 96.38 374 ASP A O 1
ATOM 3023 N N . LEU A 1 375 ? 6.263 -7.079 -20.796 1.00 96.38 375 LEU A N 1
ATOM 3024 C CA . LEU A 1 375 ? 5.614 -6.037 -20.021 1.00 96.38 375 LEU A CA 1
ATOM 3025 C C . LEU A 1 375 ? 5.907 -4.670 -20.641 1.00 96.38 375 LEU A C 1
ATOM 3027 O O . LEU A 1 375 ? 4.965 -4.012 -21.039 1.00 96.38 375 LEU A O 1
ATOM 3031 N N . TYR A 1 376 ? 7.163 -4.256 -20.799 1.00 96.62 376 TYR A N 1
ATOM 3032 C CA . TYR A 1 376 ? 7.613 -2.964 -21.332 1.00 96.62 376 TYR A CA 1
ATOM 3033 C C . TYR A 1 376 ? 8.314 -3.107 -22.692 1.00 96.62 376 TYR A C 1
ATOM 3035 O O . TYR A 1 376 ? 9.528 -3.307 -22.733 1.00 96.62 376 TYR A O 1
ATOM 3043 N N . PRO A 1 377 ? 7.613 -2.907 -23.826 1.00 95.75 377 PRO A N 1
ATOM 3044 C CA . PRO A 1 377 ? 8.234 -3.013 -25.150 1.00 95.75 377 PRO A CA 1
ATOM 3045 C C . PRO A 1 377 ? 9.432 -2.071 -25.352 1.00 95.75 377 PRO A C 1
ATOM 3047 O O . PRO A 1 377 ? 10.374 -2.407 -26.067 1.00 95.75 377 PRO A O 1
ATOM 3050 N N . SER A 1 378 ? 9.427 -0.918 -24.674 1.00 96.19 378 SER A N 1
ATOM 3051 C CA . SER A 1 378 ? 10.520 0.065 -24.668 1.00 96.19 378 SER A CA 1
ATOM 3052 C C . SER A 1 378 ? 11.461 -0.084 -23.462 1.00 96.19 378 SER A C 1
ATOM 3054 O O . SER A 1 378 ? 12.092 0.892 -23.055 1.00 96.19 378 SER A O 1
ATOM 3056 N N . LEU A 1 379 ? 11.566 -1.283 -22.868 1.00 97.31 379 LEU A N 1
ATOM 3057 C CA . LEU A 1 379 ? 12.321 -1.540 -21.633 1.00 97.31 379 LEU A CA 1
ATOM 3058 C C . LEU A 1 379 ? 13.734 -0.962 -21.674 1.00 97.31 379 LEU A C 1
ATOM 3060 O O . LEU A 1 379 ? 14.159 -0.305 -20.732 1.00 97.31 379 LEU A O 1
ATOM 3064 N N . GLU A 1 380 ? 14.459 -1.178 -22.770 1.00 97.75 380 GLU A N 1
ATOM 3065 C CA . GLU A 1 380 ? 15.832 -0.702 -22.898 1.00 97.75 380 GLU A CA 1
ATOM 3066 C C . GLU A 1 380 ? 15.936 0.828 -22.729 1.00 97.75 380 GLU A C 1
ATOM 3068 O O . GLU A 1 380 ? 16.785 1.320 -21.982 1.00 97.75 380 GLU A O 1
ATOM 3073 N N . GLN A 1 381 ? 15.034 1.577 -23.370 1.00 96.75 381 GLN A N 1
ATOM 3074 C CA . GLN A 1 381 ? 14.963 3.031 -23.243 1.00 96.75 381 GLN A CA 1
ATOM 3075 C C . GLN A 1 381 ? 14.563 3.447 -21.821 1.00 96.75 381 GLN A C 1
ATOM 3077 O O . GLN A 1 381 ? 15.162 4.368 -21.270 1.00 96.75 381 GLN A O 1
ATOM 3082 N N . LEU A 1 382 ? 13.596 2.758 -21.204 1.00 96.06 382 LEU A N 1
ATOM 3083 C CA . LEU A 1 382 ? 13.160 3.044 -19.833 1.00 96.06 382 LEU A CA 1
ATOM 3084 C C . LEU A 1 382 ? 14.285 2.836 -18.816 1.00 96.06 382 LEU A C 1
ATOM 3086 O O . LEU A 1 382 ? 14.482 3.683 -17.950 1.00 96.06 382 LEU A O 1
ATOM 3090 N N . LEU A 1 383 ? 15.061 1.755 -18.939 1.00 97.00 383 LEU A N 1
ATOM 3091 C CA . LEU A 1 383 ? 16.208 1.489 -18.065 1.00 97.00 383 LEU A CA 1
ATOM 3092 C C . LEU A 1 383 ? 17.326 2.523 -18.254 1.00 97.00 383 LEU A C 1
ATOM 3094 O O . LEU A 1 383 ? 17.989 2.896 -17.288 1.00 97.00 383 LEU A O 1
ATOM 3098 N N . TRP A 1 384 ? 17.515 3.023 -19.477 1.00 95.94 384 TRP A N 1
ATOM 3099 C CA . TRP A 1 384 ? 18.446 4.119 -19.735 1.00 95.94 384 TRP A CA 1
ATOM 3100 C C . TRP A 1 384 ? 17.975 5.438 -19.099 1.00 95.94 384 TRP A C 1
ATOM 3102 O O . TRP A 1 384 ? 18.763 6.112 -18.433 1.00 95.94 384 TRP A O 1
ATOM 3112 N N . ILE A 1 385 ? 16.687 5.786 -19.239 1.00 94.38 385 ILE A N 1
ATOM 3113 C CA . ILE A 1 385 ? 16.095 6.969 -18.586 1.00 94.38 385 ILE A CA 1
ATOM 3114 C C . ILE A 1 385 ? 16.185 6.832 -17.064 1.00 94.38 385 ILE A C 1
ATOM 3116 O O . ILE A 1 385 ? 16.524 7.802 -16.385 1.00 94.38 385 ILE A O 1
ATOM 3120 N N . PHE A 1 386 ? 15.939 5.632 -16.532 1.00 95.19 386 PHE A N 1
ATOM 3121 C CA . PHE A 1 386 ? 16.097 5.322 -15.118 1.00 95.19 386 PHE A CA 1
ATOM 3122 C C . PHE A 1 386 ? 17.519 5.624 -14.640 1.00 95.19 386 PHE A C 1
ATOM 3124 O O . PHE A 1 386 ? 17.681 6.425 -13.724 1.00 95.19 386 PHE A O 1
ATOM 3131 N N . ASP A 1 387 ? 18.545 5.054 -15.284 1.00 94.69 387 ASP A N 1
ATOM 3132 C CA . ASP A 1 387 ? 19.947 5.258 -14.898 1.00 94.69 387 ASP A CA 1
ATOM 3133 C C . ASP A 1 387 ? 20.343 6.745 -14.991 1.00 94.69 387 ASP A C 1
ATOM 3135 O O . ASP A 1 387 ? 20.995 7.282 -14.091 1.00 94.69 387 ASP A O 1
ATOM 3139 N N . SER A 1 388 ? 19.909 7.447 -16.044 1.00 91.94 388 SER A N 1
ATOM 3140 C CA . SER A 1 388 ? 20.160 8.885 -16.212 1.00 91.94 388 SER A CA 1
ATOM 3141 C C . SER A 1 388 ? 19.485 9.733 -15.128 1.00 91.94 388 SER A C 1
ATOM 3143 O O . SER A 1 388 ? 20.067 10.700 -14.639 1.00 91.94 388 SER A O 1
ATOM 3145 N N . THR A 1 389 ? 18.273 9.362 -14.720 1.00 89.50 389 THR A N 1
ATOM 3146 C CA . THR A 1 389 ? 17.487 10.102 -13.726 1.00 89.50 389 THR A CA 1
ATOM 3147 C C . THR A 1 389 ? 17.975 9.824 -12.308 1.00 89.50 389 THR A C 1
ATOM 3149 O O . THR A 1 389 ? 18.218 10.752 -11.539 1.00 89.50 389 THR A O 1
ATOM 3152 N N . ALA A 1 390 ? 18.167 8.552 -11.963 1.00 90.12 390 ALA A N 1
ATOM 3153 C CA . ALA A 1 390 ? 18.576 8.126 -10.632 1.00 90.12 390 ALA A CA 1
ATOM 3154 C C . ALA A 1 390 ? 20.010 8.559 -10.296 1.00 90.12 390 ALA A C 1
ATOM 3156 O O . ALA A 1 390 ? 20.272 8.949 -9.160 1.00 90.12 390 ALA A O 1
ATOM 3157 N N . SER A 1 391 ? 20.922 8.577 -11.275 1.00 87.25 391 SER A N 1
ATOM 3158 C CA . SER A 1 391 ? 22.298 9.048 -11.059 1.00 87.25 391 SER A CA 1
ATOM 3159 C C . SER A 1 391 ? 22.388 10.540 -10.726 1.00 87.25 391 SER A C 1
ATOM 3161 O O . SER A 1 391 ? 23.282 10.940 -9.984 1.00 87.25 391 SER A O 1
ATOM 3163 N N . ARG A 1 392 ? 21.446 11.374 -11.188 1.00 86.19 392 ARG A N 1
ATOM 3164 C CA . ARG A 1 392 ? 21.391 12.794 -10.793 1.00 86.19 392 ARG A CA 1
ATOM 3165 C C . ARG A 1 392 ? 21.110 12.970 -9.300 1.00 86.19 392 ARG A C 1
ATOM 3167 O O . ARG A 1 392 ? 21.664 13.877 -8.690 1.00 86.19 392 ARG A O 1
ATOM 3174 N N . LEU A 1 393 ? 20.326 12.068 -8.705 1.00 81.12 393 LEU A N 1
ATOM 3175 C CA . LEU A 1 393 ? 20.032 12.089 -7.268 1.00 81.12 393 LEU A CA 1
ATOM 3176 C C . LEU A 1 393 ? 21.278 11.812 -6.404 1.00 81.12 393 LEU A C 1
ATOM 3178 O O . LEU A 1 393 ? 21.305 12.220 -5.246 1.00 81.12 393 LEU A O 1
ATOM 3182 N N . ASP A 1 394 ? 22.294 11.140 -6.956 1.00 74.56 394 ASP A N 1
ATOM 3183 C CA . ASP A 1 394 ? 23.576 10.858 -6.288 1.00 74.56 394 ASP A CA 1
ATOM 3184 C C . ASP A 1 394 ? 24.511 12.087 -6.295 1.00 74.56 394 ASP A C 1
ATOM 3186 O O . ASP A 1 394 ? 25.196 12.374 -5.314 1.00 74.56 394 ASP A O 1
ATOM 3190 N N . VAL A 1 395 ? 24.503 12.870 -7.383 1.00 63.00 395 VAL A N 1
ATOM 3191 C CA . VAL A 1 395 ? 25.429 14.001 -7.594 1.00 63.00 395 VAL A CA 1
ATOM 3192 C C . VAL A 1 395 ? 25.089 15.218 -6.731 1.00 63.00 395 VAL A C 1
ATOM 3194 O O . VAL A 1 395 ? 2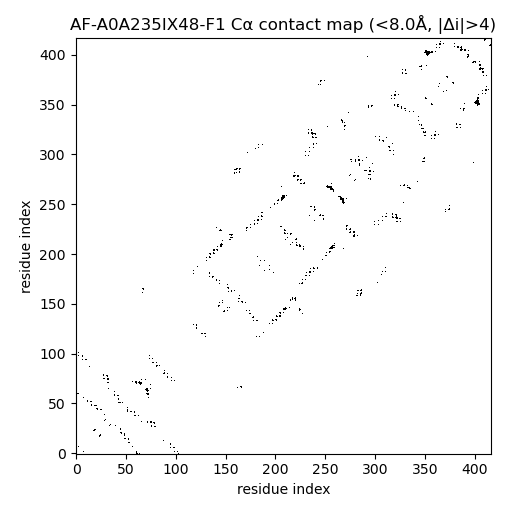5.995 15.928 -6.292 1.00 63.00 395 VAL A O 1
ATOM 3197 N N . ASP A 1 396 ? 23.808 15.453 -6.446 1.00 58.16 396 ASP A N 1
ATOM 3198 C CA . ASP A 1 396 ? 23.377 16.686 -5.781 1.00 58.16 396 ASP A CA 1
ATOM 3199 C C . ASP A 1 396 ? 23.740 16.729 -4.277 1.00 58.16 396 ASP A C 1
ATOM 3201 O O . ASP A 1 396 ? 23.658 17.782 -3.648 1.00 58.16 396 ASP A O 1
ATOM 3205 N N . GLY A 1 397 ? 24.188 15.624 -3.666 1.00 55.66 397 GLY A N 1
ATOM 3206 C CA . GLY A 1 397 ? 24.646 15.602 -2.265 1.00 55.66 397 GLY A CA 1
ATOM 3207 C C . GLY A 1 397 ? 23.532 15.738 -1.212 1.00 55.66 397 GLY A C 1
ATOM 3208 O O . GLY A 1 397 ? 23.818 15.817 -0.016 1.00 55.66 397 GLY A O 1
ATOM 3209 N N . TRP A 1 398 ? 22.261 15.725 -1.633 1.00 54.09 398 TRP A N 1
ATOM 3210 C CA . TRP A 1 398 ? 21.076 15.906 -0.778 1.00 54.09 398 TRP A CA 1
ATOM 3211 C C . TRP A 1 398 ? 20.622 14.645 -0.023 1.00 54.09 398 TRP A C 1
ATOM 3213 O O . TRP A 1 398 ? 19.660 14.693 0.742 1.00 54.09 398 TRP A O 1
ATOM 3223 N N . GLY A 1 399 ? 21.303 13.509 -0.168 1.00 56.81 399 GLY A N 1
ATOM 3224 C CA . GLY A 1 399 ? 20.947 12.303 0.572 1.00 56.81 399 GLY A CA 1
ATOM 3225 C C . GLY A 1 399 ? 21.729 11.084 0.119 1.00 56.81 399 GLY A C 1
ATOM 3226 O O . GLY A 1 399 ? 22.139 10.980 -1.027 1.00 56.81 399 GLY A O 1
ATOM 3227 N N . ARG A 1 400 ? 21.938 10.152 1.049 1.00 71.12 400 ARG A N 1
ATOM 3228 C CA . ARG A 1 400 ? 22.649 8.886 0.851 1.00 71.12 400 ARG A CA 1
ATOM 3229 C C . ARG A 1 400 ? 21.842 7.966 -0.075 1.00 71.12 400 ARG A C 1
ATOM 3231 O O . ARG A 1 400 ? 21.139 7.088 0.416 1.00 71.12 400 ARG A O 1
ATOM 3238 N N . VAL A 1 401 ? 21.903 8.178 -1.388 1.00 84.00 401 VAL A N 1
ATOM 3239 C CA . VAL A 1 401 ? 21.381 7.233 -2.388 1.00 84.00 401 VAL A CA 1
ATOM 3240 C C . VAL A 1 401 ? 22.331 6.032 -2.429 1.00 84.00 401 VAL A C 1
ATOM 3242 O O . VAL A 1 401 ? 23.215 5.927 -3.268 1.00 84.00 401 VAL A O 1
ATOM 3245 N N . ASN A 1 402 ? 22.221 5.157 -1.434 1.00 90.25 402 ASN A N 1
ATOM 3246 C CA . ASN A 1 402 ? 23.070 3.975 -1.263 1.00 90.25 402 ASN A CA 1
ATOM 3247 C C . ASN A 1 402 ? 22.421 2.687 -1.797 1.00 90.25 402 ASN A C 1
ATOM 3249 O O . ASN A 1 402 ? 22.973 1.607 -1.588 1.00 90.25 402 ASN A O 1
ATOM 3253 N N . GLY A 1 403 ? 21.251 2.793 -2.431 1.00 93.44 403 GLY A N 1
ATOM 3254 C CA . GLY A 1 403 ? 20.547 1.684 -3.061 1.00 93.44 403 GLY A CA 1
ATOM 3255 C C . GLY A 1 403 ? 20.780 1.589 -4.569 1.00 93.44 403 GLY A C 1
ATOM 3256 O O . GLY A 1 403 ? 21.824 1.967 -5.099 1.00 93.44 403 GLY A O 1
ATOM 3257 N N . PHE A 1 404 ? 19.797 1.041 -5.277 1.00 94.88 404 PHE A N 1
ATOM 3258 C CA . PHE A 1 404 ? 19.834 0.790 -6.711 1.00 94.88 404 PHE A CA 1
ATOM 3259 C C . PHE A 1 404 ? 19.523 2.057 -7.518 1.00 94.88 404 PHE A C 1
ATOM 3261 O O . PHE A 1 404 ? 18.373 2.326 -7.855 1.00 94.88 404 PHE A O 1
ATOM 3268 N N . CYS A 1 405 ? 20.554 2.847 -7.819 1.00 92.44 405 CYS A N 1
ATOM 3269 C CA . CYS A 1 405 ? 20.430 4.127 -8.529 1.00 92.44 405 CYS A CA 1
ATOM 3270 C C . CYS A 1 405 ? 21.134 4.183 -9.894 1.00 92.44 405 CYS A C 1
ATOM 3272 O O . CYS A 1 405 ? 21.206 5.247 -10.505 1.00 92.44 405 CYS A O 1
ATOM 3274 N N . ARG A 1 406 ? 21.711 3.066 -10.347 1.00 92.88 406 ARG A N 1
ATOM 3275 C CA . ARG A 1 406 ? 22.505 2.980 -11.579 1.00 92.88 406 ARG A CA 1
ATOM 3276 C C . ARG A 1 406 ? 22.787 1.529 -11.959 1.00 92.88 406 ARG A C 1
ATOM 3278 O O . ARG A 1 406 ? 22.804 0.649 -11.097 1.00 92.88 406 ARG A O 1
ATOM 3285 N N . GLY A 1 407 ? 23.086 1.305 -13.235 1.00 93.94 407 GLY A N 1
ATOM 3286 C CA . GLY A 1 407 ? 23.484 0.005 -13.763 1.00 93.94 407 GLY A CA 1
ATOM 3287 C C . GLY A 1 407 ? 22.311 -0.886 -14.162 1.00 93.94 407 GLY A C 1
ATOM 3288 O O . GLY A 1 407 ? 22.533 -2.064 -14.447 1.00 93.94 407 GLY A O 1
ATOM 3289 N N . ALA A 1 408 ? 21.085 -0.361 -14.212 1.00 96.38 408 ALA A N 1
ATOM 3290 C CA . ALA A 1 408 ? 19.914 -1.109 -14.654 1.00 96.38 408 ALA A CA 1
ATOM 3291 C C . ALA A 1 408 ? 20.026 -1.483 -16.138 1.00 96.38 408 ALA A C 1
ATOM 3293 O O . ALA A 1 408 ? 19.850 -2.648 -16.504 1.00 96.38 408 ALA A O 1
ATOM 3294 N N . PHE A 1 409 ? 20.437 -0.528 -16.976 1.00 97.12 409 PHE A N 1
ATOM 3295 C CA . PHE A 1 409 ? 20.663 -0.745 -18.402 1.00 97.12 409 PHE A CA 1
ATOM 3296 C C . PHE A 1 409 ? 21.822 -1.721 -18.661 1.00 97.12 409 PHE A C 1
ATOM 3298 O O . PHE A 1 409 ? 21.689 -2.675 -19.431 1.00 97.12 409 PHE A O 1
ATOM 3305 N N . ALA A 1 410 ? 22.951 -1.526 -17.970 1.00 96.75 410 ALA A N 1
ATOM 3306 C CA . ALA A 1 410 ? 24.116 -2.408 -18.076 1.00 96.75 410 ALA A CA 1
ATOM 3307 C C . ALA A 1 410 ? 23.771 -3.848 -17.659 1.00 96.75 410 ALA A C 1
ATOM 3309 O O . ALA A 1 410 ? 24.111 -4.804 -18.359 1.00 96.75 410 ALA A O 1
ATOM 3310 N N . THR A 1 411 ? 23.025 -3.999 -16.561 1.00 96.62 411 THR A N 1
ATOM 3311 C CA . THR A 1 411 ? 22.552 -5.295 -16.064 1.00 96.62 411 THR A CA 1
ATOM 3312 C C . THR A 1 411 ? 21.662 -5.999 -17.086 1.00 96.62 411 THR A C 1
ATOM 3314 O O . THR A 1 411 ? 21.867 -7.185 -17.346 1.00 96.62 411 THR A O 1
ATOM 3317 N N . TYR A 1 412 ? 20.726 -5.278 -17.711 1.00 96.94 412 TYR A N 1
ATOM 3318 C CA . TYR A 1 412 ? 19.869 -5.815 -18.773 1.00 96.94 412 TYR A CA 1
ATOM 3319 C C . TYR A 1 412 ? 20.670 -6.310 -19.986 1.00 96.94 412 TYR A C 1
ATOM 3321 O O . TYR A 1 412 ? 20.365 -7.357 -20.553 1.00 96.94 412 TYR A O 1
ATOM 3329 N N . ARG A 1 413 ? 21.757 -5.616 -20.342 1.00 96.44 413 ARG A N 1
ATOM 3330 C CA . ARG A 1 413 ? 22.686 -6.019 -21.412 1.00 96.44 413 ARG A CA 1
ATOM 3331 C C . ARG A 1 413 ? 23.648 -7.153 -21.013 1.00 96.44 413 ARG A C 1
ATOM 3333 O O . ARG A 1 413 ? 24.506 -7.518 -21.815 1.00 96.44 413 ARG A O 1
ATOM 3340 N N . GLY A 1 414 ? 23.542 -7.702 -19.800 1.00 93.94 414 GLY A N 1
ATOM 3341 C CA . GLY A 1 414 ? 24.442 -8.744 -19.293 1.00 93.94 414 GLY A CA 1
ATOM 3342 C C . GLY A 1 414 ? 25.860 -8.246 -18.989 1.00 93.94 414 GLY A C 1
ATOM 3343 O O . GLY A 1 414 ? 26.792 -9.045 -18.890 1.00 93.94 414 GLY A O 1
ATOM 3344 N N . GLN A 1 415 ? 26.046 -6.932 -18.857 1.00 93.75 415 GLN A N 1
ATOM 3345 C CA . GLN A 1 415 ? 27.330 -6.324 -18.522 1.00 93.75 415 GLN A CA 1
ATOM 3346 C C . GLN A 1 415 ? 27.532 -6.318 -17.002 1.00 93.75 415 GLN A C 1
ATOM 3348 O O . GLN A 1 415 ? 26.575 -6.232 -16.227 1.00 93.75 415 GLN A O 1
ATOM 3353 N N . ARG A 1 416 ? 28.791 -6.425 -16.560 1.00 82.25 416 ARG A N 1
ATOM 3354 C CA . ARG A 1 416 ? 29.138 -6.233 -15.146 1.00 82.25 416 ARG A CA 1
ATOM 3355 C C . ARG A 1 416 ? 29.141 -4.739 -14.845 1.00 82.25 416 ARG A C 1
ATOM 3357 O O . ARG A 1 416 ? 29.778 -3.985 -15.578 1.00 82.25 416 ARG A O 1
ATOM 3364 N N . TYR A 1 417 ? 28.421 -4.364 -13.793 1.00 68.81 417 TYR A N 1
ATOM 3365 C CA . TYR A 1 417 ? 28.330 -3.006 -13.277 1.00 68.81 417 TYR A CA 1
ATOM 3366 C C . TYR A 1 417 ? 29.098 -2.891 -11.964 1.00 68.81 417 TYR A C 1
ATOM 3368 O O . TYR A 1 417 ? 28.891 -3.788 -11.111 1.00 68.81 417 TYR A O 1
#

Mean predicted aligned error: 11.95 Å

pLDDT: mean 88.52, std 12.36, range [49.12, 98.56]

Solvent-accessible surface area (backbone atoms only — not comparable to full-atom values): 23116 Å² total; per-residue (Å²): 111,85,80,57,71,67,58,52,63,61,48,52,72,65,49,51,83,68,36,69,46,48,68,47,44,50,54,50,48,34,74,40,63,41,88,87,41,76,71,60,78,76,54,68,63,86,51,59,50,88,60,36,53,62,51,50,53,51,49,28,38,67,66,35,55,78,46,91,98,37,40,37,55,52,38,40,51,57,53,52,42,76,78,51,57,71,75,55,28,54,55,49,54,53,49,50,50,51,55,52,52,50,50,55,50,52,56,49,47,57,52,47,55,54,49,52,50,51,54,54,38,72,72,63,79,58,72,71,62,57,53,53,50,49,48,46,41,28,51,54,40,28,36,56,30,52,57,73,47,86,83,55,75,76,70,65,87,56,88,44,42,67,62,38,42,54,40,51,52,52,46,48,67,62,32,44,67,49,45,56,51,51,51,50,45,63,72,67,41,83,84,52,78,55,50,67,52,52,52,50,24,50,48,58,27,28,53,39,34,59,48,57,56,89,80,30,79,49,61,38,50,34,34,47,37,32,47,52,60,45,51,46,52,50,53,48,33,23,51,31,54,79,64,65,35,51,67,60,56,52,58,54,59,68,38,50,30,37,55,92,53,100,85,57,78,71,35,54,46,61,51,45,52,57,44,29,55,75,45,24,29,66,50,36,27,47,57,67,75,45,94,55,96,50,32,56,55,56,49,48,48,69,62,43,40,79,71,40,44,88,80,41,98,47,41,69,60,37,43,43,50,15,48,51,50,54,45,51,50,47,68,70,46,86,71,65,85,85,51,55,73,86,72,69,64,66,83,79,58,63,38,32,59,30,56,76,29,33,64,51,47,48,49,46,40,55,77,37,46,67,63,47,35,72,62,34,82,59,38,70,60,52,28,45,52,45,30,62,48,38,44,51,55,52,71,72,70,83,51,80,58,58,20,47,32,63,46,55,41,42,31,61,73,73,42,93,117

Radius of gyration: 24.64 Å; Cα contacts (8 Å, |Δi|>4): 501; chains: 1; bounding box: 51×47×72 Å

Sequence (417 aa):
MAISSDLIQKILPLLRPLMENESQRRGYLIRALGTNTPVQYHLVLNTPTNNFIPNLINELVAFGEISPGKPALCALLEVIREDVGEDVKVSIDELLKDIRAENICNTSRISNTLIQQVDQYLSNNASIPLERLLLQEAKDLVKVLQGEIDACPVVISTDNKSQCLQCIEYLEAKSEPFLQIIARIIYHDHNSQYVPSLLRAFKIIANQALPSQNKFPDEKSRFIRLYPLALATYMVFILGVEENRNQLLRDILSIQLNRQLDFLPNLPLTCTLTYLYHYSDSIFNTILCRTSSVPVIERIKQVLLPWIDEFVMDADTAFYRGEFLLGLADIESEKPEYLPEERILTLRGRYLYAFEAIPVIQEFIRNSSRWLLDLYPSLEQLLWIFDSTASRLDVDGWGRVNGFCRGAFATYRGQRY